Protein AF-N1W067-F1 (afdb_monomer_lite)

Foldseek 3Di:
DDWFDDQFKIWDAADPQDKWFKDKDFDAPFQAPSVVDDDDDRMDRHGDIHGLRGIFMDTPNDTRHHDPRDDWDDPPDPDDTDPVQQDAGPQWAHKDKDFWAQDAFWDKWFKDKDFFKDKAKFFQLVQFADPPDDLVRLLVLLVQFPDDPVLSVLVNVSSVQNNVDDPVSSLVVLLVCVAPPVVSVCCGRPVCLFLSCVLRGDDLLLLVLVVPADLQLVLQCLVVDDPSSNVSNVVSDDPVSVVCSPPDHHDHDDPPSRSRNVSSSSSCSRGMDMHMHGDGIFMKIANDDDPVRMDTDGFHIRSQKMKMKRHDQKGFRGDDPWKTKMFGAAFWAKKKKWWALDSHDTDIDIG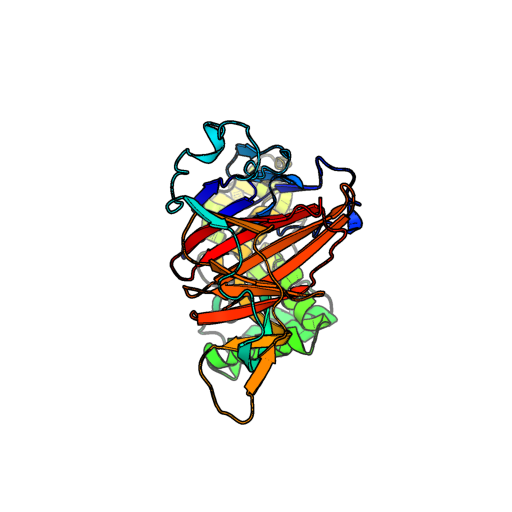GGDHHRMIGIDTDDPSTQWMKMKTAHPVRRIMIMIMGGDPD

Organism: NCBI:txid1257025

Structure (mmCIF, N/CA/C/O backbone):
data_AF-N1W067-F1
#
_entry.id   AF-N1W067-F1
#
loop_
_atom_site.group_PDB
_atom_site.id
_atom_site.type_symbol
_atom_site.label_atom_id
_atom_site.label_alt_id
_atom_site.label_comp_id
_atom_site.label_asym_id
_atom_site.label_entity_id
_atom_site.label_seq_id
_atom_site.pdbx_PDB_ins_code
_atom_site.Cartn_x
_atom_site.Cartn_y
_atom_site.Cartn_z
_atom_site.occupancy
_atom_site.B_iso_or_equiv
_atom_site.auth_seq_id
_atom_site.auth_comp_id
_atom_site.auth_asym_id
_atom_site.auth_atom_id
_atom_site.pdbx_PDB_model_num
ATOM 1 N N . MET A 1 1 ? -8.258 13.204 1.846 1.00 82.62 1 MET A N 1
ATOM 2 C CA . MET A 1 1 ? -7.589 12.340 0.849 1.00 82.62 1 MET A CA 1
ATOM 3 C C . MET A 1 1 ? -7.943 12.881 -0.514 1.00 82.62 1 MET A C 1
ATOM 5 O O . MET A 1 1 ? -9.113 13.171 -0.739 1.00 82.62 1 MET A O 1
ATOM 9 N N . ILE A 1 2 ? -6.961 13.099 -1.381 1.00 87.50 2 ILE A N 1
ATOM 10 C CA . ILE A 1 2 ? -7.186 13.658 -2.717 1.00 87.50 2 ILE A CA 1
ATOM 11 C C . ILE A 1 2 ? -7.228 12.495 -3.702 1.00 87.50 2 ILE A C 1
ATOM 13 O O . ILE A 1 2 ? -6.278 11.722 -3.788 1.00 87.50 2 ILE A O 1
ATOM 17 N N . TYR A 1 3 ? -8.331 12.367 -4.430 1.00 90.50 3 TYR A N 1
ATOM 18 C CA . TYR A 1 3 ? -8.469 11.393 -5.508 1.00 90.50 3 TYR A CA 1
ATOM 19 C C . TYR A 1 3 ? -8.108 12.040 -6.845 1.00 90.50 3 TYR A C 1
ATOM 21 O O . TYR A 1 3 ? -8.557 13.148 -7.137 1.00 90.50 3 TYR A O 1
ATOM 29 N N . ARG A 1 4 ? -7.303 11.344 -7.649 1.00 92.00 4 ARG A N 1
ATOM 30 C CA . ARG A 1 4 ? -7.050 11.664 -9.056 1.00 92.00 4 ARG A CA 1
ATOM 31 C C . ARG A 1 4 ? -7.239 10.409 -9.896 1.00 92.00 4 ARG A C 1
ATOM 33 O O . ARG A 1 4 ? -6.743 9.337 -9.550 1.00 92.00 4 ARG A O 1
ATOM 40 N N . GLN A 1 5 ? -7.954 10.553 -11.001 1.00 92.06 5 GLN A N 1
ATOM 41 C CA . GLN A 1 5 ? -8.184 9.469 -11.946 1.00 92.06 5 GLN A CA 1
ATOM 42 C C . GLN A 1 5 ? -7.161 9.563 -13.076 1.00 92.06 5 GLN A C 1
ATOM 44 O O . GLN A 1 5 ? -7.126 10.579 -13.762 1.00 92.06 5 GLN A O 1
ATOM 49 N N . GLY A 1 6 ? -6.324 8.536 -13.242 1.00 90.69 6 GLY A N 1
ATOM 50 C CA . GLY A 1 6 ? -5.532 8.351 -14.461 1.00 90.69 6 GLY A CA 1
ATOM 51 C C . GLY A 1 6 ? -6.315 7.566 -15.515 1.00 90.69 6 GLY A C 1
ATOM 52 O O . GLY A 1 6 ? -7.514 7.332 -15.359 1.00 90.69 6 GLY A O 1
ATOM 53 N N . ASN A 1 7 ? -5.642 7.095 -16.557 1.00 91.38 7 ASN A N 1
ATOM 54 C CA . ASN A 1 7 ? -6.226 6.184 -17.538 1.00 91.38 7 ASN A CA 1
ATOM 55 C C . ASN A 1 7 ? -6.315 4.750 -17.007 1.00 91.38 7 ASN A C 1
ATOM 57 O O . ASN A 1 7 ? -7.333 4.090 -17.187 1.00 91.38 7 ASN A O 1
ATOM 61 N N . ASN A 1 8 ? -5.257 4.264 -16.345 1.00 93.38 8 ASN A N 1
ATOM 62 C CA . ASN A 1 8 ? -5.158 2.858 -15.920 1.00 93.38 8 ASN A CA 1
ATOM 63 C C . ASN A 1 8 ? -5.170 2.665 -14.408 1.00 93.38 8 ASN A C 1
ATOM 65 O O . ASN A 1 8 ? -5.479 1.570 -13.937 1.00 93.38 8 ASN A O 1
ATOM 69 N N . TYR A 1 9 ? -4.855 3.714 -13.645 1.00 94.75 9 TYR A N 1
ATOM 70 C CA . TYR A 1 9 ? -4.796 3.662 -12.185 1.00 94.75 9 TYR A CA 1
ATOM 71 C C . TYR A 1 9 ? -5.662 4.740 -11.547 1.00 94.75 9 TYR A C 1
ATOM 73 O O . TYR A 1 9 ? -5.752 5.866 -12.036 1.00 94.75 9 TYR A O 1
ATOM 81 N N . HIS A 1 10 ? -6.292 4.393 -10.432 1.00 93.94 10 HIS A N 1
ATOM 82 C CA . HIS A 1 10 ? -6.789 5.366 -9.478 1.00 93.94 10 HIS A CA 1
ATOM 83 C C . HIS A 1 10 ? -5.648 5.757 -8.538 1.00 93.94 10 HIS A C 1
ATOM 85 O O . HIS A 1 10 ? -4.972 4.891 -7.974 1.00 93.94 10 HIS A O 1
ATOM 91 N N . PHE A 1 11 ? -5.461 7.061 -8.355 1.00 93.56 11 PHE A N 1
ATOM 92 C CA . PHE A 1 11 ? -4.449 7.629 -7.478 1.00 93.56 11 PHE A CA 1
ATOM 93 C C . PHE A 1 11 ? -5.143 8.226 -6.267 1.00 93.56 11 PHE A C 1
ATOM 95 O O . PHE A 1 11 ? -5.899 9.195 -6.379 1.00 93.56 11 PHE A O 1
ATOM 102 N N . PHE A 1 12 ? -4.863 7.673 -5.096 1.00 90.06 12 PHE A N 1
ATOM 103 C CA . PHE A 1 12 ? -5.365 8.224 -3.848 1.00 90.06 12 PHE A CA 1
ATOM 104 C C . PHE A 1 12 ? -4.204 8.794 -3.069 1.00 90.06 12 PHE A C 1
ATOM 106 O O . PHE A 1 12 ? -3.387 8.050 -2.554 1.00 90.06 12 PHE A O 1
ATOM 113 N N . LEU A 1 13 ? -4.124 10.116 -3.011 1.00 88.56 13 LEU A N 1
ATOM 114 C CA . LEU A 1 13 ? -3.036 10.860 -2.397 1.00 88.56 13 LEU A CA 1
ATOM 115 C C . LEU A 1 13 ? -3.435 11.251 -0.975 1.00 88.56 13 LEU A C 1
ATOM 117 O O . LEU A 1 13 ? -4.470 11.895 -0.758 1.00 88.56 13 LEU A O 1
ATOM 121 N N . SER A 1 14 ? -2.610 10.894 0.002 1.00 78.94 14 SER A N 1
ATOM 122 C CA . SER A 1 14 ? -2.866 11.246 1.392 1.00 78.94 14 SER A CA 1
ATOM 123 C C . SER A 1 14 ? -2.228 12.571 1.812 1.00 78.94 14 SER A C 1
ATOM 125 O O . SER A 1 14 ? -1.087 12.889 1.463 1.00 78.94 14 SER A O 1
ATOM 127 N N . THR A 1 15 ? -2.994 13.339 2.586 1.00 74.75 15 THR A N 1
ATOM 128 C CA . THR A 1 15 ? -2.539 14.452 3.435 1.00 74.75 15 THR A CA 1
ATOM 129 C C . THR A 1 15 ? -2.389 13.970 4.884 1.00 74.75 15 THR A C 1
ATOM 131 O O . THR A 1 15 ? -2.799 12.850 5.186 1.00 74.75 15 THR A O 1
ATOM 134 N N . ALA A 1 16 ? -1.840 14.801 5.778 1.00 63.12 16 ALA A N 1
ATOM 135 C CA . ALA A 1 16 ? -1.625 14.448 7.189 1.00 63.12 16 ALA A CA 1
ATOM 136 C C . ALA A 1 16 ? -2.886 13.894 7.890 1.00 63.12 16 ALA A C 1
ATOM 138 O O . ALA A 1 16 ? -2.786 12.923 8.629 1.00 63.12 16 ALA A O 1
ATOM 139 N N . ASP A 1 17 ? -4.068 14.425 7.559 1.00 62.25 17 ASP A N 1
ATOM 140 C CA . ASP A 1 17 ? -5.351 14.027 8.168 1.00 62.25 17 ASP A CA 1
ATOM 141 C C . ASP A 1 17 ? -6.216 13.140 7.251 1.00 62.25 17 ASP A C 1
ATOM 143 O O . ASP A 1 17 ? -7.417 12.956 7.456 1.00 62.25 17 ASP A O 1
ATOM 147 N N . SER A 1 18 ? -5.647 12.639 6.154 1.00 66.25 18 SER A N 1
ATOM 148 C CA . SER A 1 18 ? -6.410 11.922 5.135 1.00 66.25 18 SER A CA 1
ATOM 149 C C . SER A 1 18 ? -6.608 10.462 5.475 1.00 66.25 18 SER A C 1
ATOM 151 O O . SER A 1 18 ? -5.644 9.704 5.490 1.00 66.25 18 SER A O 1
ATOM 153 N N . VAL A 1 19 ? -7.867 10.036 5.567 1.00 66.00 19 VAL A N 1
ATOM 154 C CA . VAL A 1 19 ? -8.196 8.613 5.559 1.00 66.00 19 VAL A CA 1
ATOM 155 C C . VAL A 1 19 ? -9.337 8.329 4.613 1.00 66.00 19 VAL A C 1
ATOM 157 O O . VAL A 1 19 ? -10.374 8.993 4.641 1.00 66.00 19 VAL A O 1
ATOM 160 N N . ALA A 1 20 ? -9.143 7.310 3.794 1.00 71.56 20 ALA A N 1
ATOM 161 C CA . ALA A 1 20 ? -10.143 6.833 2.874 1.00 71.56 20 ALA A CA 1
ATOM 162 C C . ALA A 1 20 ? -10.525 5.396 3.203 1.00 71.56 20 ALA A C 1
ATOM 164 O O . ALA A 1 20 ? -9.670 4.531 3.397 1.00 71.56 20 ALA A O 1
ATOM 165 N N . ARG A 1 21 ? -11.835 5.159 3.239 1.00 75.50 21 ARG A N 1
ATOM 166 C CA . ARG A 1 21 ? -12.409 3.820 3.231 1.00 75.50 21 ARG A CA 1
ATOM 167 C C . ARG A 1 21 ? -12.727 3.456 1.789 1.00 75.50 21 ARG A C 1
ATOM 169 O O . ARG A 1 21 ? -13.465 4.179 1.119 1.00 75.50 21 ARG A O 1
ATOM 176 N N . PHE A 1 22 ? -12.176 2.340 1.353 1.00 81.50 22 PHE A N 1
ATOM 177 C CA . PHE A 1 22 ? -12.383 1.757 0.043 1.00 81.50 22 PHE A CA 1
ATOM 178 C C . PHE A 1 22 ? -13.118 0.441 0.213 1.00 81.50 22 PHE A C 1
ATOM 180 O O . PHE A 1 22 ? -12.736 -0.406 1.020 1.00 81.50 22 PHE A O 1
ATOM 187 N N . GLN A 1 23 ? -14.169 0.249 -0.566 1.00 84.44 23 GLN A N 1
ATOM 188 C CA . GLN A 1 23 ? -14.702 -1.084 -0.796 1.00 84.44 23 GLN A CA 1
ATOM 189 C C . GLN A 1 23 ? -14.265 -1.472 -2.195 1.00 84.44 23 GLN A C 1
ATOM 191 O O . GLN A 1 23 ? -14.526 -0.748 -3.150 1.00 84.44 23 GLN A O 1
ATOM 196 N N . SER A 1 24 ? -13.534 -2.572 -2.307 1.00 86.69 24 SER A N 1
ATOM 197 C CA . SER A 1 24 ? -13.091 -3.078 -3.598 1.00 86.69 24 SER A CA 1
ATOM 198 C C . SER A 1 24 ? -13.587 -4.499 -3.769 1.00 86.69 24 SER A C 1
ATOM 200 O O . SER A 1 24 ? -13.621 -5.277 -2.818 1.00 86.69 24 SER A O 1
ATOM 202 N N . THR A 1 25 ? -14.009 -4.815 -4.984 1.00 89.62 25 THR A N 1
ATOM 203 C CA . THR A 1 25 ? -14.349 -6.173 -5.395 1.00 89.62 25 THR A CA 1
ATOM 204 C C . THR A 1 25 ? -13.505 -6.500 -6.609 1.00 89.62 25 THR A C 1
ATOM 206 O O . THR A 1 25 ? -13.472 -5.727 -7.568 1.00 89.62 25 THR A O 1
ATOM 209 N N . ILE A 1 26 ? -12.797 -7.626 -6.557 1.00 91.19 26 ILE A N 1
ATOM 210 C CA . ILE A 1 26 ? -11.998 -8.100 -7.684 1.00 91.19 26 ILE A CA 1
ATOM 211 C C . ILE A 1 26 ? -12.967 -8.487 -8.804 1.00 91.19 26 ILE A C 1
ATOM 213 O O . ILE A 1 26 ? -13.748 -9.426 -8.662 1.00 91.19 26 ILE A O 1
ATOM 217 N N . GLN A 1 27 ? -12.927 -7.747 -9.906 1.00 89.00 27 GLN A N 1
ATOM 218 C CA . GLN A 1 27 ? -13.806 -7.946 -11.052 1.00 89.00 27 GLN A CA 1
ATOM 219 C C . GLN A 1 27 ? -13.007 -7.636 -12.321 1.00 89.00 27 GLN A C 1
ATOM 221 O O . GLN A 1 27 ? -13.149 -6.565 -12.908 1.00 89.00 27 GLN A O 1
ATOM 226 N N . PRO A 1 28 ? -12.092 -8.535 -12.717 1.00 84.56 28 PRO A N 1
ATOM 227 C CA . PRO A 1 28 ? -11.191 -8.252 -13.810 1.00 84.56 28 PRO A CA 1
ATOM 228 C C . PRO A 1 28 ? -11.977 -8.256 -15.118 1.00 84.56 28 PRO A C 1
ATOM 230 O O . PRO A 1 28 ? -12.758 -9.167 -15.393 1.00 84.56 28 PRO A O 1
ATOM 233 N N . PHE A 1 29 ? -11.742 -7.242 -15.946 1.00 84.12 29 PHE A N 1
ATOM 234 C CA . PHE A 1 29 ? -12.322 -7.195 -17.288 1.00 84.12 29 PHE A CA 1
ATOM 235 C C . PHE A 1 29 ? -11.758 -8.307 -18.196 1.00 84.12 29 PHE A C 1
ATOM 237 O O . PHE A 1 29 ? -12.401 -8.758 -19.142 1.00 84.12 29 PHE A O 1
ATOM 244 N N . TYR A 1 30 ? -10.547 -8.772 -17.887 1.00 83.06 30 TYR A N 1
ATOM 245 C CA . TYR A 1 30 ? -9.852 -9.838 -18.597 1.00 83.06 30 TYR A CA 1
ATOM 246 C C . TYR A 1 30 ? -9.868 -11.151 -17.798 1.00 83.06 30 TYR A C 1
ATOM 248 O O . TYR A 1 30 ? -9.996 -11.109 -16.576 1.00 83.06 30 TYR A O 1
ATOM 256 N N . PRO A 1 31 ? -9.702 -12.321 -18.448 1.00 84.69 31 PRO A N 1
ATOM 257 C CA . PRO A 1 31 ? -9.720 -13.635 -17.794 1.00 84.69 31 PRO A CA 1
ATOM 258 C C . PRO A 1 31 ? -8.475 -13.920 -16.924 1.00 84.69 31 PRO A C 1
ATOM 260 O O . PRO A 1 31 ? -7.813 -14.945 -17.072 1.00 84.69 31 PRO A O 1
ATOM 263 N N . ILE A 1 32 ? -8.151 -13.010 -16.009 1.00 85.12 32 ILE A N 1
ATOM 264 C CA . ILE A 1 32 ? -7.055 -13.122 -15.052 1.00 85.12 32 ILE A CA 1
ATOM 265 C C . ILE A 1 32 ? -7.538 -13.959 -13.860 1.00 85.12 32 ILE A C 1
ATOM 267 O O . ILE A 1 32 ? -8.606 -13.676 -13.310 1.00 85.12 32 ILE A O 1
ATOM 271 N N . PRO A 1 33 ? -6.780 -14.981 -13.423 1.00 84.19 33 PRO A N 1
ATOM 272 C CA . PRO A 1 33 ? -7.111 -15.730 -12.222 1.00 84.19 33 PRO A CA 1
ATOM 273 C C . PRO A 1 33 ? -7.258 -14.796 -11.017 1.00 84.19 33 PRO A C 1
ATOM 275 O O . PRO A 1 33 ? -6.296 -14.135 -10.633 1.00 84.19 33 PRO A O 1
ATOM 278 N N . LEU A 1 34 ? -8.430 -14.800 -10.373 1.00 84.06 34 LEU A N 1
ATOM 279 C CA . LEU A 1 34 ? -8.715 -13.954 -9.202 1.00 84.06 34 LEU A CA 1
ATOM 280 C C . LEU A 1 34 ? -7.659 -14.114 -8.096 1.00 84.06 34 LEU A C 1
ATOM 282 O O . LEU A 1 34 ? -7.280 -13.142 -7.460 1.00 84.06 34 LEU A O 1
ATOM 286 N N . LYS A 1 35 ? -7.118 -15.328 -7.928 1.00 82.75 35 LYS A N 1
ATOM 287 C CA . LYS A 1 35 ? -6.061 -15.641 -6.950 1.00 82.75 35 LYS A CA 1
ATOM 288 C C . LYS A 1 35 ? -4.733 -14.912 -7.200 1.00 82.75 35 LYS A C 1
ATOM 290 O O . LYS A 1 35 ? -3.922 -14.837 -6.285 1.00 82.75 35 LYS A O 1
ATOM 295 N N . LYS A 1 36 ? -4.477 -14.442 -8.428 1.00 80.88 36 LYS A N 1
ATOM 296 C CA . LYS A 1 36 ? -3.268 -13.676 -8.781 1.00 80.88 36 LYS A CA 1
ATOM 297 C C . LYS A 1 36 ? -3.424 -12.179 -8.507 1.00 80.88 36 LYS A C 1
ATOM 299 O O . LYS A 1 36 ? -2.433 -11.459 -8.518 1.00 80.88 36 LYS A O 1
ATOM 304 N N . ILE A 1 37 ? -4.649 -11.710 -8.279 1.00 84.12 37 ILE A N 1
ATOM 305 C CA . ILE A 1 37 ? -4.933 -10.302 -8.026 1.00 84.12 37 ILE A CA 1
ATOM 306 C C . ILE A 1 37 ? -4.802 -10.063 -6.514 1.00 84.12 37 ILE A C 1
ATOM 308 O O . ILE A 1 37 ? -5.467 -10.754 -5.741 1.00 84.12 37 ILE A O 1
ATOM 312 N N . PRO A 1 38 ? -3.946 -9.128 -6.062 1.00 76.38 38 PRO A N 1
ATOM 313 C CA . PRO A 1 38 ? -3.774 -8.881 -4.637 1.00 76.38 38 PRO A CA 1
ATOM 314 C C . PRO A 1 38 ? -5.060 -8.323 -4.018 1.00 76.38 38 PRO A C 1
ATOM 316 O O . PRO A 1 38 ? -5.790 -7.553 -4.643 1.00 76.38 38 PRO A O 1
ATOM 319 N N . GLU A 1 39 ? -5.335 -8.676 -2.768 1.00 75.81 39 GLU A N 1
ATOM 320 C CA . GLU A 1 39 ? -6.376 -7.995 -2.000 1.00 75.81 39 GLU A CA 1
ATOM 321 C C . GLU A 1 39 ? -5.913 -6.573 -1.667 1.00 75.81 39 GLU A C 1
ATOM 323 O O . GLU A 1 39 ? -4.777 -6.358 -1.238 1.00 75.81 39 GLU A O 1
ATOM 328 N N . LEU A 1 40 ? -6.793 -5.593 -1.867 1.00 74.75 40 LEU A N 1
ATOM 329 C CA . LEU A 1 40 ? -6.501 -4.202 -1.535 1.00 74.75 40 LEU A CA 1
ATOM 330 C C . LEU A 1 40 ? -6.843 -3.913 -0.069 1.00 74.75 40 LEU A C 1
ATOM 332 O O . LEU A 1 40 ? -7.790 -4.492 0.472 1.00 74.75 40 LEU A O 1
ATOM 336 N N . PRO A 1 41 ? -6.132 -2.976 0.581 1.00 63.06 41 PRO A N 1
ATOM 337 C CA . PRO A 1 41 ? -6.548 -2.492 1.888 1.00 63.06 41 PRO A CA 1
ATOM 338 C C . PRO A 1 41 ? -7.889 -1.747 1.780 1.00 63.06 41 PRO A C 1
ATOM 340 O O . PRO A 1 41 ? -8.083 -0.904 0.905 1.00 63.06 41 PRO A O 1
ATOM 343 N N . SER A 1 42 ? -8.817 -2.036 2.695 1.00 65.75 42 SER A N 1
ATOM 344 C CA . SER A 1 42 ? -10.154 -1.420 2.746 1.00 65.75 42 SER A CA 1
ATOM 345 C C . SER A 1 42 ? -10.188 -0.069 3.473 1.00 65.75 42 SER A C 1
ATOM 347 O O . SER A 1 42 ? -11.155 0.683 3.356 1.00 65.75 42 SER A O 1
ATOM 349 N N . VAL A 1 43 ? -9.131 0.278 4.209 1.00 67.19 43 VAL A N 1
ATOM 350 C CA . VAL A 1 43 ? -8.931 1.593 4.829 1.00 67.19 43 VAL A CA 1
ATOM 351 C C . VAL A 1 43 ? -7.465 1.965 4.650 1.00 67.19 43 VAL A C 1
ATOM 353 O O . VAL A 1 43 ? -6.587 1.174 4.990 1.00 67.19 43 VAL A O 1
ATOM 356 N N . THR A 1 44 ? -7.172 3.141 4.096 1.00 67.12 44 THR A N 1
ATOM 357 C CA . THR A 1 44 ? -5.783 3.600 3.972 1.00 67.12 44 THR A CA 1
ATOM 358 C C . THR A 1 44 ? -5.643 5.111 4.100 1.00 67.12 44 THR A C 1
ATOM 360 O O . THR A 1 44 ? -6.548 5.887 3.782 1.00 67.12 44 THR A O 1
ATOM 363 N N . THR A 1 45 ? -4.481 5.497 4.620 1.00 67.62 45 THR A N 1
ATOM 364 C CA . THR A 1 45 ? -4.002 6.870 4.786 1.00 67.62 45 THR A CA 1
ATOM 365 C C . THR A 1 45 ? -2.752 7.128 3.947 1.00 67.62 45 THR A C 1
ATOM 367 O O . THR A 1 45 ? -2.039 8.098 4.186 1.00 67.62 45 THR A O 1
ATOM 370 N N . ASP A 1 46 ? -2.468 6.272 2.962 1.00 71.88 46 ASP A N 1
ATOM 371 C CA . ASP A 1 46 ? -1.275 6.356 2.121 1.00 71.88 46 ASP A CA 1
ATOM 372 C C . ASP A 1 46 ? -1.575 6.757 0.690 1.00 71.88 46 ASP A C 1
ATOM 374 O O . ASP A 1 46 ? -2.678 6.503 0.198 1.00 71.88 46 ASP A O 1
ATOM 378 N N . PRO A 1 47 ? -0.573 7.328 -0.006 1.00 80.94 47 PRO A N 1
ATOM 379 C CA . PRO A 1 47 ? -0.545 7.268 -1.454 1.00 80.94 47 PRO A CA 1
ATOM 380 C C . PRO A 1 47 ? -0.699 5.813 -1.916 1.00 80.94 47 PRO A C 1
ATOM 382 O O . PRO A 1 47 ? 0.208 5.004 -1.731 1.00 80.94 47 PRO A O 1
ATOM 385 N N . ILE A 1 48 ? -1.829 5.477 -2.528 1.00 86.31 48 ILE A N 1
ATOM 386 C CA . ILE A 1 48 ? -2.052 4.150 -3.104 1.00 86.31 48 ILE A CA 1
ATOM 387 C C . ILE A 1 48 ? -2.418 4.258 -4.581 1.00 86.31 48 ILE A C 1
ATOM 389 O O . ILE A 1 48 ? -3.101 5.190 -5.018 1.00 86.31 48 ILE A O 1
ATOM 393 N N . LEU A 1 49 ? -1.923 3.277 -5.327 1.00 91.25 49 LEU A N 1
ATOM 394 C CA . LEU A 1 49 ? -2.168 3.059 -6.741 1.00 91.25 49 LEU A CA 1
ATOM 395 C C . LEU A 1 49 ? -3.075 1.840 -6.868 1.00 91.25 49 LEU A C 1
ATOM 397 O O . LEU A 1 49 ? -2.687 0.742 -6.476 1.00 91.25 49 LEU A O 1
ATOM 401 N N . ILE A 1 50 ? -4.281 2.031 -7.396 1.00 92.25 50 ILE A N 1
ATOM 402 C CA . ILE A 1 50 ? -5.239 0.938 -7.591 1.00 92.25 50 ILE A CA 1
ATOM 403 C C . ILE A 1 50 ? -5.474 0.751 -9.094 1.00 92.25 50 ILE A C 1
ATOM 405 O O . ILE A 1 50 ? -5.963 1.686 -9.730 1.00 92.25 50 ILE A O 1
ATOM 409 N N . PRO A 1 51 ? -5.147 -0.417 -9.680 1.00 93.00 51 PRO A N 1
ATOM 410 C CA . PRO A 1 51 ? -5.434 -0.695 -11.087 1.00 93.00 51 PRO A CA 1
ATOM 411 C C . PRO A 1 51 ? -6.938 -0.622 -11.378 1.00 93.00 51 PRO A C 1
ATOM 413 O O . PRO A 1 51 ? -7.717 -1.385 -10.813 1.00 93.00 51 PRO A O 1
ATOM 416 N N . GLN A 1 52 ? -7.370 0.253 -12.285 1.00 93.19 52 GLN A N 1
ATOM 417 C CA . GLN A 1 52 ? -8.799 0.427 -12.595 1.00 93.19 52 GLN A CA 1
ATOM 418 C C . GLN A 1 52 ? -9.388 -0.811 -13.279 1.00 93.19 52 GLN A C 1
ATOM 420 O O . GLN A 1 52 ? -10.566 -1.097 -13.162 1.00 93.19 52 GLN A O 1
ATOM 425 N N . PHE A 1 53 ? -8.573 -1.583 -13.989 1.00 91.62 53 PHE A N 1
ATOM 426 C CA . PHE A 1 53 ? -9.020 -2.700 -14.826 1.00 91.62 53 PHE A CA 1
ATOM 427 C C . PHE A 1 53 ? -9.202 -4.035 -14.087 1.00 91.62 53 PHE A C 1
ATOM 429 O O . PHE A 1 53 ? -9.661 -5.016 -14.682 1.00 91.62 53 PHE A O 1
ATOM 436 N N . LEU A 1 54 ? -8.830 -4.094 -12.804 1.00 91.62 54 LEU A N 1
ATOM 437 C CA . LEU A 1 54 ? -8.920 -5.308 -11.981 1.00 91.62 54 LEU A CA 1
ATOM 438 C C . LEU A 1 54 ? -10.009 -5.234 -10.910 1.00 91.62 54 LEU A C 1
ATOM 440 O O . LEU A 1 54 ? -10.433 -6.279 -10.409 1.00 91.62 54 LEU A O 1
ATOM 444 N N . TYR A 1 55 ? -10.451 -4.030 -10.545 1.00 91.88 55 TYR A N 1
ATOM 445 C CA . TYR A 1 55 ? -11.308 -3.827 -9.384 1.00 91.88 55 TYR A CA 1
ATOM 446 C C . TYR A 1 55 ? -12.505 -2.947 -9.719 1.00 91.88 55 TYR A C 1
ATOM 448 O O . TYR A 1 55 ? -12.361 -1.877 -10.301 1.00 91.88 55 TYR A O 1
ATOM 456 N N . SER A 1 56 ? -13.677 -3.370 -9.251 1.00 91.94 56 SER A N 1
ATOM 457 C CA . SER A 1 56 ? -14.772 -2.446 -8.975 1.00 91.94 56 SER A CA 1
ATOM 458 C C . SER A 1 56 ? -14.482 -1.771 -7.640 1.00 91.94 56 SER A C 1
ATOM 460 O O . SER A 1 56 ? -14.335 -2.457 -6.625 1.00 91.94 56 SER A O 1
ATOM 462 N N . LEU A 1 57 ? -14.384 -0.444 -7.631 1.00 92.00 57 LEU A N 1
ATOM 463 C CA . LEU A 1 57 ? -13.990 0.341 -6.466 1.00 92.00 57 LEU A CA 1
ATOM 464 C C . LEU A 1 57 ? -15.113 1.286 -6.045 1.00 92.00 57 LEU A C 1
ATOM 466 O O . LEU A 1 57 ? -15.653 2.027 -6.854 1.00 92.00 57 LEU A O 1
ATOM 470 N N . GLN A 1 58 ? -15.418 1.324 -4.757 1.00 90.19 58 GLN A N 1
ATOM 471 C CA . GLN A 1 58 ? -16.302 2.313 -4.163 1.00 90.19 58 GLN A CA 1
ATOM 472 C C . GLN A 1 58 ? -15.505 3.181 -3.192 1.00 90.19 58 GLN A C 1
ATOM 474 O O . GLN A 1 58 ? -14.876 2.687 -2.250 1.00 90.19 58 GLN A O 1
ATOM 479 N N . TYR A 1 59 ? -15.539 4.489 -3.432 1.00 88.00 59 TYR A N 1
ATOM 480 C CA . TYR A 1 59 ? -14.844 5.498 -2.644 1.00 88.00 59 TYR A CA 1
ATOM 481 C C . TYR A 1 59 ? -15.659 6.786 -2.588 1.00 88.00 59 TYR A C 1
ATOM 483 O O . TYR A 1 59 ? -16.177 7.240 -3.601 1.00 88.00 59 TYR A O 1
ATOM 491 N N . ASN A 1 60 ? -15.754 7.402 -1.407 1.00 85.31 60 ASN A N 1
ATOM 492 C CA . ASN A 1 60 ? -16.443 8.682 -1.212 1.00 85.31 60 ASN A CA 1
ATOM 493 C C . ASN A 1 60 ? -17.869 8.718 -1.809 1.00 85.31 60 ASN A C 1
ATOM 495 O O . ASN A 1 60 ? -18.255 9.675 -2.475 1.00 85.31 60 ASN A O 1
ATOM 499 N N . ARG A 1 61 ? -18.639 7.637 -1.596 1.00 82.69 61 ARG A N 1
ATOM 500 C CA . ARG A 1 61 ? -19.994 7.425 -2.155 1.00 82.69 61 ARG A CA 1
ATOM 501 C C . ARG A 1 61 ? -20.067 7.413 -3.692 1.00 82.69 61 ARG A C 1
ATOM 503 O O . ARG A 1 61 ? -21.163 7.434 -4.239 1.00 82.69 61 ARG A O 1
ATOM 510 N N . GLN A 1 62 ? -18.930 7.350 -4.376 1.00 88.44 62 GLN A N 1
ATOM 511 C CA . GLN A 1 62 ? -18.829 7.148 -5.817 1.00 88.44 62 GLN A CA 1
ATOM 512 C C . GLN A 1 62 ? -18.417 5.704 -6.092 1.00 88.44 62 GLN A C 1
ATOM 514 O O . GLN A 1 62 ? -17.627 5.125 -5.342 1.00 88.44 62 GLN A O 1
ATOM 519 N N . SER A 1 63 ? -18.954 5.138 -7.169 1.00 91.19 63 SER A N 1
ATOM 520 C CA . SER A 1 63 ? -18.614 3.797 -7.639 1.00 91.19 63 SER A CA 1
ATOM 521 C C . SER A 1 63 ? -17.888 3.897 -8.972 1.00 91.19 63 SER A C 1
ATOM 523 O O . SER A 1 63 ? -18.355 4.559 -9.897 1.00 91.19 63 SER A O 1
ATOM 525 N N . PHE A 1 64 ? -16.755 3.218 -9.058 1.00 93.00 64 PHE A N 1
ATOM 526 C CA . PHE A 1 64 ? -15.881 3.143 -10.213 1.00 93.00 64 PHE A CA 1
ATOM 527 C C . PHE A 1 64 ? -15.881 1.691 -10.699 1.00 93.00 64 PHE A C 1
ATOM 529 O O . PHE A 1 64 ? -15.311 0.825 -10.028 1.00 93.00 64 PHE A O 1
ATOM 536 N N . PRO A 1 65 ? -16.571 1.390 -11.810 1.00 92.81 65 PRO A N 1
ATOM 537 C CA . PRO A 1 65 ? -16.550 0.054 -12.380 1.00 92.81 65 PRO A CA 1
ATOM 538 C C . PRO A 1 65 ? -15.182 -0.229 -13.014 1.00 92.81 65 PRO A C 1
ATOM 540 O O . PRO A 1 65 ? -14.500 0.704 -13.449 1.00 92.81 65 PRO A O 1
ATOM 543 N N . PRO A 1 66 ? -14.796 -1.508 -13.127 1.00 92.00 66 PRO A N 1
ATOM 544 C CA . PRO A 1 66 ? -13.583 -1.875 -13.824 1.00 92.00 66 PRO A CA 1
ATOM 545 C C . PRO A 1 66 ? -13.701 -1.549 -15.313 1.00 92.00 66 PRO A C 1
ATOM 547 O O . PRO A 1 66 ? -14.740 -1.788 -15.934 1.00 92.00 66 PRO A O 1
ATOM 550 N N . ILE A 1 67 ? -12.622 -1.033 -15.897 1.00 91.31 67 ILE A N 1
ATOM 551 C CA . ILE A 1 67 ? -12.557 -0.678 -17.322 1.00 91.31 67 ILE A CA 1
ATOM 552 C C . ILE A 1 67 ? -11.472 -1.477 -18.051 1.00 91.31 67 ILE A C 1
ATOM 554 O O . ILE A 1 67 ? -10.547 -1.978 -17.415 1.00 91.31 67 ILE A O 1
ATOM 558 N N . PRO A 1 68 ? -11.531 -1.616 -19.384 1.00 89.38 68 PRO A N 1
ATOM 559 C CA . PRO A 1 68 ? -10.409 -2.160 -20.139 1.00 89.38 68 PRO A CA 1
ATOM 560 C C . PRO A 1 68 ? -9.151 -1.306 -19.942 1.00 89.38 68 PRO A C 1
ATOM 562 O O . PRO A 1 68 ? -9.234 -0.079 -19.909 1.00 89.38 68 PRO A O 1
ATOM 565 N N . VAL A 1 69 ? -7.985 -1.954 -19.866 1.00 89.50 69 VAL A N 1
ATOM 566 C CA . VAL A 1 69 ? -6.687 -1.258 -19.870 1.00 89.50 69 VAL A CA 1
ATOM 567 C C . VAL A 1 69 ? -6.596 -0.365 -21.107 1.00 89.50 69 VAL A C 1
ATOM 569 O O . VAL A 1 69 ? -6.804 -0.826 -22.232 1.00 89.50 69 VAL A O 1
ATOM 572 N N . VAL A 1 70 ? -6.256 0.899 -20.889 1.00 87.31 70 VAL A N 1
ATOM 573 C CA . VAL A 1 70 ? -6.014 1.889 -21.929 1.00 87.31 70 VAL A CA 1
ATOM 574 C C . VAL A 1 70 ? -4.523 1.915 -22.232 1.00 87.31 70 VAL A C 1
ATOM 576 O O . VAL A 1 70 ? -3.708 2.334 -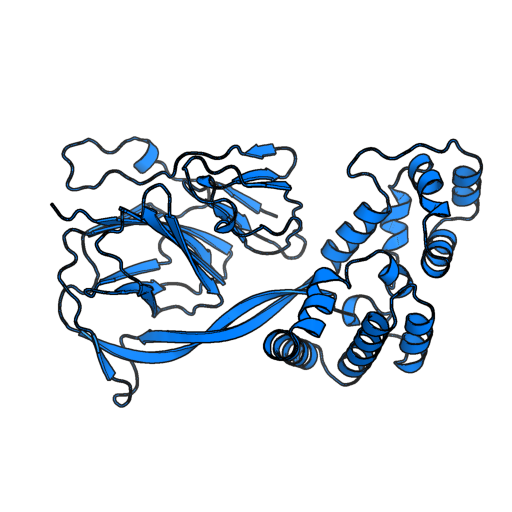21.415 1.00 87.31 70 VAL A O 1
ATOM 579 N N . THR A 1 71 ? -4.152 1.502 -23.434 1.00 82.62 71 THR A N 1
ATOM 580 C CA . THR A 1 71 ? -2.803 1.701 -23.968 1.00 82.62 71 THR A CA 1
ATOM 581 C C . THR A 1 71 ? -2.884 2.671 -25.141 1.00 82.62 71 THR A C 1
ATOM 583 O O . THR A 1 71 ? -3.721 2.440 -26.022 1.00 82.62 71 THR A O 1
ATOM 586 N N . PRO A 1 72 ? -2.048 3.722 -25.190 1.00 81.31 72 PRO A N 1
ATOM 587 C CA . PRO A 1 72 ? -1.971 4.595 -26.350 1.00 81.31 72 PRO A CA 1
ATOM 588 C C . PRO A 1 72 ? -1.678 3.813 -27.628 1.00 81.31 72 PRO A C 1
ATOM 590 O O . PRO A 1 72 ? -1.090 2.731 -27.620 1.00 81.31 72 PRO A O 1
ATOM 593 N N . THR A 1 73 ? -2.091 4.369 -28.753 1.00 77.25 73 THR A N 1
ATOM 594 C CA . THR A 1 73 ? -1.809 3.804 -30.059 1.00 77.25 73 THR A CA 1
ATOM 595 C C . THR A 1 73 ? -0.310 3.891 -30.336 1.00 77.25 73 THR A C 1
ATOM 597 O O . THR A 1 73 ? 0.325 4.923 -30.130 1.00 77.25 73 THR A O 1
ATOM 600 N N . TYR A 1 74 ? 0.273 2.801 -30.829 1.00 73.69 74 TYR A N 1
ATOM 601 C CA . TYR A 1 74 ? 1.680 2.787 -31.213 1.00 73.69 74 TYR A CA 1
ATOM 602 C C . TYR A 1 74 ? 1.951 3.823 -32.308 1.00 73.69 74 TYR A C 1
ATOM 604 O O . TYR A 1 74 ? 1.316 3.781 -33.364 1.00 73.69 74 TYR A O 1
ATOM 612 N N . LEU A 1 75 ? 2.911 4.724 -32.079 1.00 66.69 75 LEU A N 1
ATOM 613 C CA . LEU A 1 75 ? 3.234 5.806 -33.021 1.00 66.69 75 LEU A CA 1
ATOM 614 C C . LEU A 1 75 ? 3.746 5.317 -34.387 1.00 66.69 75 LEU A C 1
ATOM 616 O O . LEU A 1 75 ? 3.636 6.047 -35.364 1.00 66.69 75 LEU A O 1
ATOM 620 N N . GLY A 1 76 ? 4.244 4.080 -34.500 1.00 59.12 76 GLY A N 1
ATOM 621 C CA . GLY A 1 76 ? 4.556 3.475 -35.803 1.00 59.12 76 GLY A CA 1
ATOM 622 C C . GLY A 1 76 ? 3.325 2.970 -36.572 1.00 59.12 76 GLY A C 1
ATOM 623 O O . GLY A 1 76 ? 3.453 2.476 -37.690 1.00 59.12 76 GLY A O 1
ATOM 624 N N . SER A 1 77 ? 2.122 3.063 -35.998 1.00 57.44 77 SER A N 1
ATOM 625 C CA . SER A 1 77 ? 0.881 2.723 -36.692 1.00 57.44 77 SER A CA 1
ATOM 626 C C . SER A 1 77 ? 0.353 3.926 -37.481 1.00 57.44 77 SER A C 1
ATOM 628 O O . SER A 1 77 ? 0.356 5.055 -37.006 1.00 57.44 77 SER A O 1
ATOM 630 N N . LYS A 1 78 ? -0.161 3.689 -38.694 1.00 54.66 78 LYS A N 1
ATOM 631 C CA . LYS A 1 78 ? -0.713 4.739 -39.576 1.00 54.66 78 LYS A CA 1
ATOM 632 C C . LYS A 1 78 ? -2.043 5.342 -39.085 1.00 54.66 78 LYS A C 1
ATOM 634 O O . LYS A 1 78 ? -2.719 6.025 -39.851 1.00 54.66 78 LYS A O 1
ATOM 639 N N . LYS A 1 79 ? -2.486 5.029 -37.864 1.00 58.88 79 LYS A N 1
ATOM 640 C CA . LYS A 1 79 ? -3.772 5.499 -37.343 1.00 58.88 79 LYS A CA 1
ATOM 641 C C . LYS A 1 79 ? -3.578 6.855 -36.661 1.00 58.88 79 LYS A C 1
ATOM 643 O O . LYS A 1 79 ? -2.612 7.009 -35.919 1.00 58.88 79 LYS A O 1
ATOM 648 N N . PRO A 1 80 ? -4.479 7.824 -36.885 1.00 56.75 80 PRO A N 1
ATOM 649 C CA . PRO A 1 80 ? -4.432 9.082 -36.156 1.00 56.75 80 PRO A CA 1
ATOM 650 C C . PRO A 1 80 ? -4.591 8.819 -34.654 1.00 56.75 80 PRO A C 1
ATOM 652 O O . PRO A 1 80 ? -5.408 7.981 -34.256 1.00 56.75 80 PRO A O 1
ATOM 655 N N . LEU A 1 81 ? -3.808 9.538 -33.845 1.00 59.53 81 LEU A N 1
ATOM 656 C CA . LEU A 1 81 ? -3.926 9.525 -32.388 1.00 59.53 81 LEU A CA 1
ATOM 657 C C . LEU A 1 81 ? -5.358 9.908 -31.999 1.00 59.53 81 LEU A C 1
ATOM 659 O O . LEU A 1 81 ? -5.920 10.878 -32.516 1.00 59.53 81 LEU A O 1
ATOM 663 N N . LYS A 1 82 ? -5.968 9.136 -31.104 1.00 60.28 82 LYS A N 1
ATOM 664 C CA . LYS A 1 82 ? -7.319 9.433 -30.611 1.00 60.28 82 LYS A CA 1
ATOM 665 C C . LYS A 1 82 ? -7.257 10.631 -29.663 1.00 60.28 82 LYS A C 1
ATOM 667 O O . LYS A 1 82 ? -6.298 10.765 -28.917 1.00 60.28 82 LYS A O 1
ATOM 672 N N . GLU A 1 83 ? -8.318 11.440 -29.583 1.00 53.88 83 GLU A N 1
ATOM 673 C CA . GLU A 1 83 ? -8.402 12.561 -28.619 1.00 53.88 83 GLU A CA 1
ATOM 674 C C . GLU A 1 83 ? -8.124 12.159 -27.158 1.00 53.88 83 GLU A C 1
ATOM 676 O O . GLU A 1 83 ? -7.713 12.980 -26.345 1.00 53.88 83 GLU A O 1
ATOM 681 N N . VAL A 1 84 ? -8.375 10.897 -26.802 1.00 57.16 84 VAL A N 1
ATOM 682 C CA . VAL A 1 84 ? -8.111 10.352 -25.461 1.00 57.16 84 VAL A CA 1
ATOM 683 C C . VAL A 1 84 ? -6.607 10.312 -25.152 1.00 57.16 84 VAL A C 1
ATOM 685 O O . VAL A 1 84 ? -6.219 10.417 -23.997 1.00 57.16 84 VAL A O 1
ATOM 688 N N . GLU A 1 85 ? -5.756 10.214 -26.174 1.00 59.72 85 GLU A N 1
ATOM 689 C CA . GLU A 1 85 ? -4.296 10.106 -26.052 1.00 59.72 85 GLU A CA 1
ATOM 690 C C . GLU A 1 85 ? -3.613 11.479 -25.916 1.00 59.72 85 GLU A C 1
ATOM 692 O O . GLU A 1 85 ? -2.446 11.549 -25.540 1.00 59.72 85 GLU A O 1
ATOM 697 N N . THR A 1 86 ? -4.331 12.573 -26.194 1.00 59.22 86 THR A N 1
ATOM 698 C CA . THR A 1 86 ? -3.799 13.948 -26.192 1.00 59.22 86 THR A CA 1
ATOM 699 C C . THR A 1 86 ? -4.423 14.861 -25.134 1.00 59.22 86 THR A C 1
ATOM 701 O O . THR A 1 86 ? -3.916 15.960 -24.900 1.00 59.22 86 THR A O 1
ATOM 704 N N . LYS A 1 87 ? -5.501 14.437 -24.458 1.00 64.56 87 LYS A N 1
ATOM 705 C CA . LYS A 1 87 ? -6.144 15.233 -23.400 1.00 64.56 87 LYS A CA 1
ATOM 706 C C . LYS A 1 87 ? -5.269 15.303 -22.147 1.00 64.56 87 LYS A C 1
ATOM 708 O O . LYS A 1 87 ? -4.858 14.285 -21.596 1.00 64.56 87 LYS A O 1
ATOM 713 N N . GLN A 1 88 ? -5.034 16.521 -21.656 1.00 68.31 88 GLN A N 1
ATOM 714 C CA . GLN A 1 88 ? -4.444 16.723 -20.335 1.00 68.31 88 GLN A CA 1
ATOM 715 C C . GLN A 1 88 ? -5.392 16.196 -19.257 1.00 68.31 88 GLN A C 1
ATOM 717 O O . GLN A 1 88 ? -6.550 16.606 -19.169 1.00 68.31 88 GLN A O 1
ATOM 722 N N . ILE A 1 89 ? -4.874 15.307 -18.415 1.00 80.88 89 ILE A N 1
ATOM 723 C CA . ILE A 1 89 ? -5.593 14.789 -17.256 1.00 80.88 89 ILE A CA 1
ATOM 724 C C . ILE A 1 89 ? -5.328 15.721 -16.079 1.00 80.88 89 ILE A C 1
ATOM 726 O O . ILE A 1 89 ? -4.181 16.055 -15.769 1.00 80.88 89 ILE A O 1
ATOM 730 N N . GLN A 1 90 ? -6.392 16.149 -15.405 1.00 78.44 90 GLN A N 1
ATOM 731 C CA . GLN A 1 90 ? -6.280 17.078 -14.289 1.00 78.44 90 GLN A CA 1
ATOM 732 C C . GLN A 1 90 ? -5.365 16.513 -13.190 1.00 78.44 90 GLN A C 1
ATOM 734 O O . GLN A 1 90 ? -5.602 15.442 -12.632 1.00 78.44 90 GLN A O 1
ATOM 739 N N . GLY A 1 91 ? -4.319 17.267 -12.849 1.00 80.12 91 GLY A N 1
ATOM 740 C CA . GLY A 1 91 ? -3.353 16.877 -11.824 1.00 80.12 91 GLY A CA 1
ATOM 741 C C . GLY A 1 91 ? -2.245 15.931 -12.299 1.00 80.12 91 GLY A C 1
ATOM 742 O O . GLY A 1 91 ? -1.472 15.479 -11.454 1.00 80.12 91 GLY A O 1
ATOM 743 N N . PHE A 1 92 ? -2.143 15.661 -13.600 1.00 86.81 92 PHE A N 1
ATOM 744 C CA . PHE A 1 92 ? -0.992 15.003 -14.219 1.00 86.81 92 PHE A CA 1
ATOM 745 C C . PHE A 1 92 ? -0.161 16.017 -15.008 1.00 86.81 92 PHE A C 1
ATOM 747 O O . PHE A 1 92 ? -0.654 17.074 -15.404 1.00 86.81 92 PHE A O 1
ATOM 754 N N . GLY A 1 93 ? 1.122 15.703 -15.198 1.00 82.31 93 GLY A N 1
ATOM 755 C CA . GLY A 1 93 ? 1.992 16.476 -16.082 1.00 82.31 93 GLY A CA 1
ATOM 756 C C . GLY A 1 93 ? 1.650 16.270 -17.560 1.00 82.31 93 GLY A C 1
ATOM 757 O O . GLY A 1 93 ? 0.725 15.537 -17.912 1.00 82.31 93 GLY A O 1
ATOM 758 N N . SER A 1 94 ? 2.426 16.907 -18.437 1.00 83.81 94 SER A N 1
ATOM 759 C CA . SER A 1 94 ? 2.323 16.701 -19.883 1.00 83.81 94 SER A CA 1
ATOM 760 C C . SER A 1 94 ? 2.553 15.237 -20.261 1.00 83.81 94 SER A C 1
ATOM 762 O O . SER A 1 94 ? 3.376 14.553 -19.647 1.00 83.81 94 SER A O 1
ATOM 764 N N . SER A 1 95 ? 1.855 14.780 -21.301 1.00 83.38 95 SER A N 1
ATOM 765 C CA . SER A 1 95 ? 2.156 13.499 -21.936 1.00 83.38 95 SER A CA 1
ATOM 766 C C . SER A 1 95 ? 3.450 13.608 -22.736 1.00 83.38 95 SER A C 1
ATOM 768 O O . SER A 1 95 ? 3.636 14.563 -23.490 1.00 83.38 95 SER A O 1
ATOM 770 N N . ILE A 1 96 ? 4.338 12.638 -22.555 1.00 85.88 96 ILE A N 1
ATOM 771 C CA . ILE A 1 96 ? 5.586 12.483 -23.294 1.00 85.88 96 ILE A CA 1
ATOM 772 C C . ILE A 1 96 ? 5.566 11.084 -23.909 1.00 85.88 96 ILE A C 1
ATOM 774 O O . ILE A 1 96 ? 5.181 10.112 -23.256 1.00 85.88 96 ILE A O 1
ATOM 778 N N . SER A 1 97 ? 5.982 10.985 -25.168 1.00 84.62 97 SER A N 1
ATOM 779 C CA . SER A 1 97 ? 6.217 9.711 -25.840 1.00 84.62 97 SER A CA 1
ATOM 780 C C . SER A 1 97 ? 7.661 9.665 -26.317 1.00 84.62 97 SER A C 1
ATOM 782 O O . SER A 1 97 ? 8.135 10.594 -26.970 1.00 84.62 97 SER A O 1
ATOM 784 N N . GLU A 1 98 ? 8.355 8.593 -25.955 1.00 85.75 98 GLU A N 1
ATOM 785 C CA . GLU A 1 98 ? 9.743 8.323 -26.308 1.00 85.75 98 GLU A CA 1
ATOM 786 C C . GLU A 1 98 ? 9.784 7.006 -27.098 1.00 85.75 98 GLU A C 1
ATOM 788 O O . GLU A 1 98 ? 9.278 5.977 -26.646 1.00 85.75 98 GLU A O 1
ATOM 793 N N . ILE A 1 99 ? 10.361 7.040 -28.301 1.00 85.81 99 ILE A N 1
ATOM 794 C CA . ILE A 1 99 ? 10.637 5.838 -29.098 1.00 85.81 99 ILE A CA 1
ATOM 795 C C . ILE A 1 99 ? 12.076 5.419 -28.813 1.00 85.81 99 ILE A C 1
ATOM 797 O O . ILE A 1 99 ? 12.988 6.241 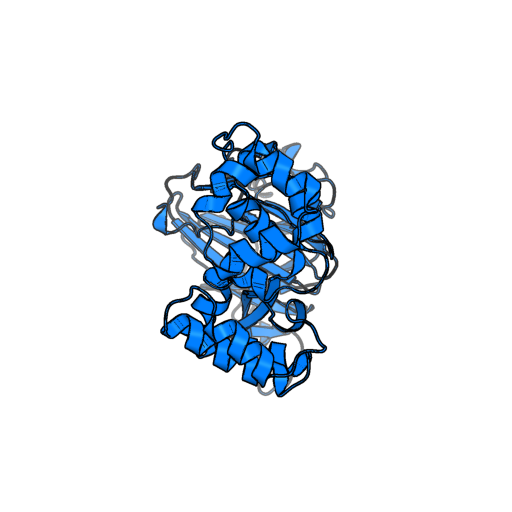-28.903 1.00 85.81 99 ILE A O 1
ATOM 801 N N . GLY A 1 100 ? 12.284 4.143 -28.501 1.00 86.75 100 GLY A N 1
ATOM 802 C CA . GLY A 1 100 ? 13.585 3.658 -28.058 1.00 86.75 100 GLY A CA 1
ATOM 803 C C . GLY A 1 100 ? 13.844 3.876 -26.572 1.00 86.75 100 GLY A C 1
ATOM 804 O O . GLY A 1 100 ? 13.094 4.544 -25.864 1.00 86.75 100 GLY A O 1
ATOM 805 N N . GLY A 1 101 ? 14.928 3.268 -26.093 1.00 88.69 101 GLY A N 1
ATOM 806 C CA . GLY A 1 101 ? 15.491 3.571 -24.781 1.00 88.69 101 GLY A CA 1
ATOM 807 C C . GLY A 1 101 ? 16.555 4.658 -24.883 1.00 88.69 101 GLY A C 1
ATOM 808 O O . GLY A 1 101 ? 17.127 4.884 -25.952 1.00 88.69 101 GLY A O 1
ATOM 809 N N . ILE A 1 102 ? 16.881 5.282 -23.749 1.00 92.81 102 ILE A N 1
ATOM 810 C CA . ILE A 1 102 ? 18.034 6.193 -23.620 1.00 92.81 102 ILE A CA 1
ATOM 811 C C . ILE A 1 102 ? 19.338 5.510 -24.088 1.00 92.81 102 ILE A C 1
ATOM 813 O O . ILE A 1 102 ? 20.209 6.155 -24.674 1.00 92.81 102 ILE A O 1
ATOM 817 N N . LYS A 1 103 ? 19.477 4.201 -23.845 1.00 93.19 103 LYS A N 1
ATOM 818 C CA . LYS A 1 103 ? 20.586 3.355 -24.297 1.00 93.19 103 LYS A CA 1
ATOM 819 C C . LYS A 1 103 ? 20.083 2.247 -25.220 1.00 93.19 103 LYS A C 1
ATOM 821 O O . LYS A 1 103 ? 19.211 1.467 -24.847 1.00 93.19 103 LYS A O 1
ATOM 826 N N . ASN A 1 104 ? 20.707 2.152 -26.396 1.00 89.88 104 ASN A N 1
ATOM 827 C CA . ASN A 1 104 ? 20.426 1.138 -27.425 1.00 89.88 104 ASN A CA 1
ATOM 828 C C . ASN A 1 104 ? 21.655 0.274 -27.761 1.00 89.88 104 ASN A C 1
ATOM 830 O O . ASN A 1 104 ? 21.606 -0.557 -28.663 1.00 89.88 104 ASN A O 1
ATOM 834 N N . SER A 1 105 ? 22.763 0.482 -27.048 1.00 90.38 105 SER A N 1
ATOM 835 C CA . SER A 1 105 ? 24.015 -0.252 -27.204 1.00 90.38 105 SER A CA 1
ATOM 836 C C . SER A 1 105 ? 24.654 -0.524 -25.839 1.00 90.38 105 SER A C 1
ATOM 838 O O . SER A 1 105 ? 24.372 0.209 -24.876 1.00 90.38 105 SER A O 1
ATOM 840 N N . PRO A 1 106 ? 25.512 -1.560 -25.734 1.00 94.31 106 PRO A N 1
ATOM 841 C CA . PRO A 1 106 ? 26.160 -1.921 -24.482 1.00 94.31 106 PRO A CA 1
ATOM 842 C C . PRO A 1 106 ? 26.774 -0.710 -23.783 1.00 94.31 106 PRO A C 1
ATOM 844 O O . PRO A 1 106 ? 27.486 0.086 -24.394 1.00 94.31 106 PRO A O 1
ATOM 847 N N . SER A 1 107 ? 26.458 -0.544 -22.502 1.00 93.50 107 SER A N 1
ATOM 848 C CA . SER A 1 107 ? 26.864 0.626 -21.723 1.00 93.50 107 SER A CA 1
ATOM 849 C C . SER A 1 107 ? 27.317 0.206 -20.334 1.00 93.50 107 SER A C 1
ATOM 851 O O . SER A 1 107 ? 26.752 -0.708 -19.736 1.00 93.50 107 SER A O 1
ATOM 853 N N . CYS A 1 108 ? 28.331 0.892 -19.812 1.00 94.19 108 CYS A N 1
ATOM 854 C CA . CYS A 1 108 ? 28.788 0.683 -18.443 1.00 94.19 108 CYS A CA 1
ATOM 855 C C . CYS A 1 108 ? 27.820 1.350 -17.466 1.00 94.19 108 CYS A C 1
ATOM 857 O O . CYS A 1 108 ? 27.529 2.538 -17.607 1.00 94.19 108 CYS A O 1
ATOM 859 N N . LEU A 1 109 ? 27.372 0.601 -16.465 1.00 95.69 109 LEU A N 1
ATOM 860 C CA . LEU A 1 109 ? 26.618 1.107 -15.328 1.00 95.69 109 LEU A CA 1
ATOM 861 C C . LEU A 1 109 ? 27.247 0.622 -14.028 1.00 95.69 109 LEU A C 1
ATOM 863 O O . LEU A 1 109 ? 27.873 -0.428 -13.974 1.00 95.69 109 LEU A O 1
ATOM 867 N N . PHE A 1 110 ? 27.041 1.381 -12.964 1.00 95.06 110 PHE A N 1
ATOM 868 C CA . PHE A 1 110 ? 27.510 1.033 -11.633 1.00 95.06 110 PHE A CA 1
ATOM 869 C C . PHE A 1 110 ? 26.394 0.309 -10.896 1.00 95.06 110 PHE A C 1
ATOM 871 O O . PHE A 1 110 ? 25.371 0.922 -10.580 1.00 95.06 110 PHE A O 1
ATOM 878 N N . ARG A 1 111 ? 26.559 -0.998 -10.682 1.00 94.19 111 ARG A N 1
ATOM 879 C CA . ARG A 1 111 ? 25.556 -1.853 -10.051 1.00 94.19 111 ARG A CA 1
ATOM 880 C C . ARG A 1 111 ? 25.727 -1.857 -8.544 1.00 94.19 111 ARG A C 1
ATOM 882 O O . ARG A 1 111 ? 26.759 -2.243 -8.013 1.00 94.19 111 ARG A O 1
ATOM 889 N N . THR A 1 112 ? 24.655 -1.547 -7.839 1.00 92.88 112 THR A N 1
ATOM 890 C CA . THR A 1 112 ? 24.608 -1.611 -6.382 1.00 92.88 112 THR A CA 1
ATOM 891 C C . THR A 1 112 ? 23.416 -2.443 -5.942 1.00 92.88 112 THR A C 1
ATOM 893 O O . THR A 1 112 ? 22.313 -2.336 -6.488 1.00 92.88 112 THR A O 1
ATOM 896 N N . LYS A 1 113 ? 23.632 -3.283 -4.931 1.00 91.88 113 LYS A N 1
ATOM 897 C CA . LYS A 1 113 ? 22.559 -3.998 -4.246 1.00 91.88 113 LYS A CA 1
ATOM 898 C C . LYS A 1 113 ? 21.901 -3.041 -3.251 1.00 91.88 113 LYS A C 1
ATOM 900 O O . LYS A 1 113 ? 22.582 -2.485 -2.397 1.00 91.88 113 LYS A O 1
ATOM 905 N N . ARG A 1 114 ? 20.592 -2.835 -3.377 1.00 91.12 114 ARG A N 1
ATOM 906 C CA . ARG A 1 114 ? 19.794 -1.977 -2.493 1.00 91.12 114 ARG A CA 1
ATOM 907 C C . ARG A 1 114 ? 18.703 -2.800 -1.828 1.00 91.12 114 ARG A C 1
ATOM 909 O O . ARG A 1 114 ? 18.148 -3.707 -2.450 1.00 91.12 114 ARG A O 1
ATOM 916 N N . ASP A 1 115 ? 18.353 -2.455 -0.598 1.00 90.06 115 ASP A N 1
ATOM 917 C CA . ASP A 1 115 ? 17.238 -3.099 0.085 1.00 90.06 115 ASP A CA 1
ATOM 918 C C . ASP A 1 115 ? 15.909 -2.784 -0.602 1.00 90.06 115 ASP A C 1
ATOM 920 O O . ASP A 1 115 ? 15.600 -1.642 -0.965 1.00 90.06 115 ASP A O 1
ATOM 924 N N . LYS A 1 116 ? 15.113 -3.833 -0.806 1.00 89.94 116 LYS A N 1
ATOM 925 C CA . LYS A 1 116 ? 13.755 -3.722 -1.324 1.00 89.94 116 LYS A CA 1
ATOM 926 C C . LYS A 1 116 ? 12.827 -3.483 -0.147 1.00 89.94 116 LYS A C 1
ATOM 928 O O . LYS A 1 116 ? 12.632 -4.373 0.678 1.00 89.94 116 LYS A O 1
ATOM 933 N N . PHE A 1 117 ? 12.234 -2.301 -0.082 1.00 88.31 117 PHE A N 1
ATOM 934 C CA . PHE A 1 117 ? 11.271 -1.976 0.963 1.00 88.31 117 PHE A CA 1
ATOM 935 C C . PHE A 1 117 ? 9.878 -2.507 0.623 1.00 88.31 117 PHE A C 1
ATOM 937 O O . PHE A 1 117 ? 9.462 -2.477 -0.534 1.00 88.31 117 PHE A O 1
ATOM 944 N N . GLN A 1 118 ? 9.152 -2.946 1.648 1.00 84.94 118 GLN A N 1
ATOM 945 C CA . GLN A 1 118 ? 7.704 -3.125 1.643 1.00 84.94 118 GLN A CA 1
ATOM 946 C C . GLN A 1 118 ? 7.083 -2.143 2.647 1.00 84.94 118 GLN A C 1
ATOM 948 O O . GLN A 1 118 ? 7.685 -1.852 3.679 1.00 84.94 118 GLN A O 1
ATOM 953 N N . SER A 1 119 ? 5.883 -1.639 2.355 1.00 82.00 119 SER A N 1
ATOM 954 C CA . SER A 1 119 ? 5.094 -0.830 3.289 1.00 82.00 119 SER A CA 1
ATOM 955 C C . SER A 1 119 ? 4.048 -1.665 4.032 1.00 82.00 119 SER A C 1
ATOM 957 O O . SER A 1 119 ? 3.377 -2.508 3.431 1.00 82.00 119 SER A O 1
ATOM 959 N N . ALA A 1 120 ? 3.852 -1.381 5.316 1.00 81.94 120 ALA A N 1
ATOM 960 C CA . ALA A 1 120 ? 2.729 -1.862 6.114 1.00 81.94 120 ALA A CA 1
ATOM 961 C C . ALA A 1 120 ? 2.242 -0.777 7.087 1.00 81.94 120 ALA A C 1
ATOM 963 O O . ALA A 1 120 ? 2.863 0.278 7.230 1.00 81.94 120 ALA A O 1
ATOM 964 N N . LYS A 1 121 ? 1.121 -1.047 7.764 1.00 78.81 121 LYS A N 1
ATOM 965 C CA . LYS A 1 121 ? 0.607 -0.220 8.856 1.00 78.81 121 LYS A CA 1
ATOM 966 C C . LYS A 1 121 ? 0.782 -0.928 10.190 1.00 78.81 121 LYS A C 1
ATOM 968 O O . LYS A 1 121 ? 0.738 -2.155 10.257 1.00 78.81 121 LYS A O 1
ATOM 973 N N . TYR A 1 122 ? 0.918 -0.141 11.247 1.00 83.81 122 TYR A N 1
ATOM 974 C CA . TYR A 1 122 ? 0.791 -0.627 12.615 1.00 83.81 122 TYR A CA 1
ATOM 975 C C . TYR A 1 122 ? 0.162 0.436 13.514 1.00 83.81 122 TYR A C 1
ATOM 977 O O . TYR A 1 122 ? 0.146 1.622 13.174 1.00 83.81 122 TYR A O 1
ATOM 985 N N . LEU A 1 123 ? -0.393 0.001 14.643 1.00 81.19 123 LEU A N 1
ATOM 986 C CA . LEU A 1 123 ? -0.887 0.883 15.694 1.00 81.19 123 LEU A CA 1
ATOM 987 C C . LEU A 1 123 ? 0.260 1.178 16.670 1.00 81.19 123 LEU A C 1
ATOM 989 O O . LEU A 1 123 ? 0.704 0.271 17.375 1.00 81.19 123 LEU A O 1
ATOM 993 N N . SER A 1 124 ? 0.736 2.424 16.724 1.00 80.00 124 SER A N 1
ATOM 994 C CA . SER A 1 124 ? 1.733 2.814 17.730 1.00 80.00 124 SER A CA 1
ATOM 995 C C . SER A 1 124 ? 1.053 2.955 19.088 1.00 80.00 124 SER A C 1
ATOM 997 O O . SER A 1 124 ? 0.162 3.794 19.242 1.00 80.00 124 SER A O 1
ATOM 999 N N . LEU A 1 125 ? 1.454 2.162 20.096 1.00 79.75 125 LEU A N 1
ATOM 1000 C CA . LEU A 1 125 ? 0.860 2.348 21.424 1.00 79.75 125 LEU A CA 1
ATOM 1001 C C . LEU A 1 125 ? 1.301 3.665 22.070 1.00 79.75 125 LEU A C 1
ATOM 1003 O O . LEU A 1 125 ? 0.591 4.175 22.930 1.00 79.75 125 LEU A O 1
ATOM 1007 N N . ARG A 1 126 ? 2.436 4.237 21.656 1.00 79.69 126 ARG A N 1
ATOM 1008 C CA . ARG A 1 126 ? 2.915 5.522 22.177 1.00 79.69 126 ARG A CA 1
ATOM 1009 C C . ARG A 1 126 ? 1.942 6.659 21.863 1.00 79.69 126 ARG A C 1
ATOM 1011 O O . ARG A 1 126 ? 1.777 7.555 22.679 1.00 79.69 126 ARG A O 1
ATOM 1018 N N . ASP A 1 127 ? 1.259 6.574 20.724 1.00 78.75 127 ASP A N 1
ATOM 1019 C CA . ASP A 1 127 ? 0.257 7.558 20.314 1.00 78.75 127 ASP A CA 1
ATOM 1020 C C . ASP A 1 127 ? -1.100 7.374 21.006 1.00 78.75 127 ASP A C 1
ATOM 1022 O O . ASP A 1 127 ? -1.904 8.306 21.032 1.00 78.75 127 ASP A O 1
ATOM 1026 N N . ILE A 1 128 ? -1.388 6.180 21.539 1.00 82.88 128 ILE A N 1
ATOM 1027 C CA . ILE A 1 128 ? -2.687 5.888 22.158 1.00 82.88 128 ILE A CA 1
ATOM 1028 C C . ILE A 1 128 ? -2.632 5.866 23.679 1.00 82.88 128 ILE A C 1
ATOM 1030 O O . ILE A 1 128 ? -3.610 6.255 24.302 1.00 82.88 128 ILE A O 1
ATOM 1034 N N . ILE A 1 129 ? -1.527 5.456 24.293 1.00 84.00 129 ILE A N 1
ATOM 1035 C CA . ILE A 1 129 ? -1.394 5.380 25.749 1.00 84.00 129 ILE A CA 1
ATOM 1036 C C . ILE A 1 129 ? -1.239 6.791 26.322 1.00 84.00 129 ILE A C 1
ATOM 1038 O O . ILE A 1 129 ? -0.599 7.646 25.718 1.00 84.00 129 ILE A O 1
ATOM 1042 N N . ASN A 1 130 ? -1.824 7.041 27.500 1.00 77.94 130 ASN A N 1
ATOM 1043 C CA . ASN A 1 130 ? -1.604 8.301 28.209 1.00 77.94 130 ASN A CA 1
ATOM 1044 C C . ASN A 1 130 ? -0.106 8.425 28.566 1.00 77.94 130 ASN A C 1
ATOM 1046 O O . ASN A 1 130 ? 0.384 7.562 29.300 1.00 77.94 130 ASN A O 1
ATOM 1050 N N . PRO A 1 131 ? 0.597 9.482 28.113 1.00 75.06 131 PRO A N 1
ATOM 1051 C CA . PRO A 1 131 ? 2.025 9.670 28.378 1.00 75.06 131 PRO A CA 1
ATOM 1052 C C . PRO A 1 131 ? 2.382 9.757 29.870 1.00 75.06 131 PRO A C 1
ATOM 1054 O O . PRO A 1 131 ? 3.537 9.554 30.227 1.00 75.06 131 PRO A O 1
ATOM 1057 N N . GLU A 1 132 ? 1.414 10.031 30.747 1.00 78.06 132 GLU A N 1
ATOM 1058 C CA . GLU A 1 132 ? 1.615 10.097 32.201 1.00 78.06 132 GLU A CA 1
ATOM 1059 C C . GLU A 1 132 ? 1.592 8.720 32.894 1.00 78.06 132 GLU A C 1
ATOM 1061 O O . GLU A 1 132 ? 1.899 8.622 34.083 1.00 78.06 132 GLU A O 1
ATOM 1066 N N . LEU A 1 133 ? 1.203 7.647 32.195 1.00 81.56 133 LEU A N 1
ATOM 1067 C CA . LEU A 1 133 ? 1.161 6.303 32.777 1.00 81.56 133 LEU A CA 1
ATOM 1068 C C . LEU A 1 133 ? 2.545 5.647 32.761 1.00 81.56 133 LEU A C 1
ATOM 1070 O O . LEU A 1 133 ? 3.236 5.658 31.746 1.00 81.56 133 LEU A O 1
ATOM 1074 N N . SER A 1 134 ? 2.911 4.997 33.867 1.00 85.88 134 SER A N 1
ATOM 1075 C CA . SER A 1 134 ? 4.102 4.146 33.935 1.00 85.88 134 SER A CA 1
ATOM 1076 C C . SER A 1 134 ? 3.906 2.830 33.176 1.00 85.88 134 SER A C 1
ATOM 1078 O O . SER A 1 134 ? 2.785 2.337 33.029 1.00 85.88 134 SER A O 1
ATOM 1080 N N . GLU A 1 135 ? 5.014 2.201 32.774 1.00 86.06 135 GLU A N 1
ATOM 1081 C CA . GLU A 1 135 ? 5.021 0.884 32.117 1.00 86.06 135 GLU A CA 1
ATOM 1082 C C . GLU A 1 135 ? 4.230 -0.176 32.910 1.00 86.06 135 GLU A C 1
ATOM 1084 O O . GLU A 1 135 ? 3.474 -0.970 32.342 1.00 86.06 135 GLU A O 1
ATOM 1089 N N . THR A 1 136 ? 4.350 -0.152 34.241 1.00 87.56 136 THR A N 1
ATOM 1090 C CA . THR A 1 136 ? 3.650 -1.066 35.154 1.00 87.56 136 THR A CA 1
ATOM 1091 C C . THR A 1 136 ? 2.132 -0.904 35.085 1.00 87.56 136 THR A C 1
ATOM 1093 O O . THR A 1 136 ? 1.421 -1.886 34.882 1.00 87.56 136 THR A O 1
ATOM 1096 N N . LEU A 1 137 ? 1.628 0.331 35.159 1.00 86.00 137 LEU A N 1
ATOM 1097 C CA . LEU A 1 137 ? 0.192 0.626 35.101 1.00 86.00 137 LEU A CA 1
ATOM 1098 C C . LEU A 1 137 ? -0.406 0.291 33.730 1.00 86.00 137 LEU A C 1
ATOM 1100 O O . LEU A 1 137 ? -1.539 -0.183 33.630 1.00 86.00 137 LEU A O 1
ATOM 1104 N N . VAL A 1 138 ? 0.354 0.521 32.657 1.00 85.81 138 VAL A N 1
ATOM 1105 C CA . VAL A 1 138 ? -0.049 0.118 31.304 1.00 85.81 138 VAL A CA 1
ATOM 1106 C C . VAL A 1 138 ? -0.153 -1.405 31.210 1.00 85.81 138 VAL A C 1
ATOM 1108 O O . VAL A 1 138 ? -1.128 -1.922 30.660 1.00 85.81 138 VAL A O 1
ATOM 1111 N N . SER A 1 139 ? 0.813 -2.127 31.774 1.00 87.31 139 SER A N 1
ATOM 1112 C CA . SER A 1 139 ? 0.819 -3.591 31.781 1.00 87.31 139 SER A CA 1
ATOM 1113 C C . SER A 1 139 ? -0.367 -4.159 32.568 1.00 87.31 139 SER A C 1
ATOM 1115 O O . SER A 1 139 ? -1.072 -5.043 32.079 1.00 87.31 139 SER A O 1
ATOM 1117 N N . GLU A 1 140 ? -0.680 -3.606 33.738 1.00 89.00 140 GLU A N 1
ATOM 1118 C CA . GLU A 1 140 ? -1.874 -3.997 34.497 1.00 89.00 140 GLU A CA 1
ATOM 1119 C C . GLU A 1 140 ? -3.153 -3.812 33.672 1.00 89.00 140 GLU A C 1
ATOM 1121 O O . GLU A 1 140 ? -3.969 -4.734 33.574 1.00 89.00 140 GLU A O 1
ATOM 1126 N N . LYS A 1 141 ? -3.292 -2.667 32.986 1.00 85.25 141 LYS A N 1
ATOM 1127 C CA . LYS A 1 141 ? -4.421 -2.431 32.078 1.00 85.25 141 LYS A CA 1
ATOM 1128 C C . LYS A 1 141 ? -4.488 -3.468 30.960 1.00 85.25 141 LYS A C 1
ATOM 1130 O O . LYS A 1 141 ? -5.566 -4.016 30.739 1.00 85.25 141 LYS A O 1
ATOM 1135 N N . ILE A 1 142 ? -3.373 -3.794 30.299 1.00 86.94 142 ILE A N 1
ATOM 1136 C CA . ILE A 1 142 ? -3.322 -4.841 29.256 1.00 86.94 142 ILE A CA 1
ATOM 1137 C C . ILE A 1 142 ? -3.788 -6.192 29.803 1.00 86.94 142 ILE A C 1
ATOM 1139 O O . ILE A 1 142 ? -4.530 -6.912 29.127 1.00 86.94 142 ILE A O 1
ATOM 1143 N N . GLY A 1 143 ? -3.414 -6.520 31.042 1.00 86.50 143 GLY A N 1
ATOM 1144 C CA . GLY A 1 143 ? -3.862 -7.727 31.732 1.00 86.50 143 GLY A CA 1
ATOM 1145 C C . GLY A 1 143 ? -5.388 -7.863 31.769 1.00 86.50 143 GLY A C 1
ATOM 1146 O O . GLY A 1 143 ? -5.907 -8.967 31.578 1.00 86.50 143 GLY A O 1
ATOM 1147 N N . THR A 1 144 ? -6.107 -6.745 31.909 1.00 87.06 144 THR A N 1
ATOM 1148 C CA . THR A 1 144 ? -7.579 -6.716 31.965 1.00 87.06 144 THR A CA 1
ATOM 1149 C C . THR A 1 144 ? -8.275 -6.793 30.603 1.00 87.06 144 THR A C 1
ATOM 1151 O O . THR A 1 144 ? -9.458 -7.131 30.556 1.00 87.06 144 THR A O 1
ATOM 1154 N N . LEU A 1 145 ? -7.574 -6.523 29.494 1.00 86.81 145 LEU A N 1
ATOM 1155 C CA . LEU A 1 145 ? -8.184 -6.482 28.160 1.00 86.81 145 LEU A CA 1
ATOM 1156 C C . LEU A 1 145 ? -8.659 -7.863 27.698 1.00 86.81 145 LEU A C 1
ATOM 1158 O O . LEU A 1 145 ? -8.102 -8.898 28.083 1.00 86.81 145 LEU A O 1
ATOM 1162 N N . TYR A 1 146 ? -9.663 -7.896 26.822 1.00 85.75 146 TYR A N 1
ATOM 1163 C CA . TYR A 1 146 ? -10.181 -9.141 26.262 1.00 85.75 146 TYR A CA 1
ATOM 1164 C C . TYR A 1 146 ? -9.399 -9.557 25.002 1.00 85.75 146 TYR A C 1
ATOM 1166 O O . TYR A 1 146 ? -9.892 -9.505 23.882 1.00 85.75 146 TYR A O 1
ATOM 1174 N N . PHE A 1 147 ? -8.151 -9.981 25.210 1.00 85.81 147 PHE A N 1
ATOM 1175 C CA . PHE A 1 147 ? -7.276 -10.580 24.194 1.00 85.81 147 PHE A CA 1
ATOM 1176 C C . PHE A 1 147 ? -6.905 -12.020 24.568 1.00 85.81 147 PHE A C 1
ATOM 1178 O O . PHE A 1 147 ? -6.861 -12.370 25.752 1.00 85.81 147 PHE A O 1
ATOM 1185 N N . ASP A 1 148 ? -6.581 -12.846 23.570 1.00 86.06 148 ASP A N 1
ATOM 1186 C CA . ASP A 1 148 ? -5.985 -14.162 23.806 1.00 86.06 148 ASP A CA 1
ATOM 1187 C C . ASP A 1 148 ? -4.569 -14.041 24.411 1.00 86.06 148 ASP A C 1
ATOM 1189 O O . ASP A 1 148 ? -3.910 -13.000 24.325 1.00 86.06 148 ASP A O 1
ATOM 1193 N N . ALA A 1 149 ? -4.084 -15.117 25.035 1.00 86.88 149 ALA A N 1
ATOM 1194 C CA . ALA A 1 149 ? -2.811 -15.114 25.760 1.00 86.88 149 ALA A CA 1
ATOM 1195 C C . ALA A 1 149 ? -1.597 -14.759 24.879 1.00 86.88 149 ALA A C 1
ATOM 1197 O O . ALA A 1 149 ? -0.655 -14.112 25.353 1.00 86.88 149 ALA A O 1
ATOM 1198 N N . LYS A 1 150 ? -1.621 -15.135 23.592 1.00 88.12 150 LYS A N 1
ATOM 1199 C CA . LYS A 1 150 ? -0.541 -14.837 22.645 1.00 88.12 150 LYS A CA 1
ATOM 1200 C C . LYS A 1 150 ? -0.544 -13.346 22.307 1.00 88.12 150 LYS A C 1
ATOM 1202 O O . LYS A 1 150 ? 0.487 -12.692 22.445 1.00 88.12 150 LYS A O 1
ATOM 1207 N N . SER A 1 151 ? -1.711 -12.791 21.981 1.00 86.12 151 SER A N 1
ATOM 1208 C CA . SER A 1 151 ? -1.893 -11.355 21.734 1.00 86.12 151 SER A CA 1
ATOM 1209 C C . SER A 1 151 ? -1.493 -10.491 22.936 1.00 86.12 151 SER A C 1
ATOM 1211 O O . SER A 1 151 ? -0.786 -9.499 22.770 1.00 86.12 151 SER A O 1
ATOM 1213 N N . LYS A 1 152 ? -1.857 -10.889 24.165 1.00 88.19 152 LYS A N 1
ATOM 1214 C CA . LYS A 1 152 ? -1.420 -10.180 25.385 1.00 88.19 152 LYS A CA 1
ATOM 1215 C C . LYS A 1 152 ? 0.095 -10.189 25.545 1.00 88.19 152 LYS A C 1
ATOM 1217 O O . LYS A 1 152 ? 0.682 -9.149 25.817 1.00 88.19 152 LYS A O 1
ATOM 1222 N N . THR A 1 153 ? 0.734 -11.337 25.321 1.00 89.12 153 THR A N 1
ATOM 1223 C CA . THR A 1 153 ? 2.202 -11.446 25.345 1.00 89.12 153 THR A CA 1
ATOM 1224 C C . THR A 1 153 ? 2.856 -10.478 24.357 1.00 89.12 153 THR A C 1
ATOM 1226 O O . THR A 1 153 ? 3.844 -9.828 24.698 1.00 89.12 153 THR A O 1
ATOM 1229 N N . TYR A 1 154 ? 2.299 -10.336 23.152 1.00 89.25 154 TYR A N 1
ATOM 1230 C CA . TYR A 1 154 ? 2.795 -9.366 22.176 1.00 89.25 154 TYR A CA 1
ATOM 1231 C C . TYR A 1 154 ? 2.583 -7.914 22.613 1.00 89.25 154 TYR A C 1
ATOM 1233 O O . TYR A 1 154 ? 3.505 -7.115 22.469 1.00 89.25 154 TYR A O 1
ATOM 1241 N N . LEU A 1 155 ? 1.434 -7.576 23.210 1.00 87.31 155 LEU A N 1
ATOM 1242 C CA . LEU A 1 155 ? 1.203 -6.243 23.780 1.00 87.31 155 LEU A CA 1
ATOM 1243 C C . LEU A 1 155 ? 2.196 -5.913 24.897 1.00 87.31 155 LEU A C 1
ATOM 1245 O O . LEU A 1 155 ? 2.745 -4.817 24.895 1.00 87.31 155 LEU A O 1
ATOM 1249 N N . PHE A 1 156 ? 2.474 -6.851 25.806 1.00 88.94 156 PHE A N 1
ATOM 1250 C CA . PHE A 1 156 ? 3.466 -6.649 26.867 1.00 88.94 156 PHE A CA 1
ATOM 1251 C C . PHE A 1 156 ? 4.858 -6.370 26.300 1.00 88.94 156 PHE A C 1
ATOM 1253 O O . PHE A 1 156 ? 5.495 -5.394 26.685 1.00 88.94 156 PHE A O 1
ATOM 1260 N N . ARG A 1 157 ? 5.302 -7.171 25.324 1.00 87.06 157 ARG A N 1
ATOM 1261 C CA . ARG A 1 157 ? 6.584 -6.939 24.639 1.00 87.06 157 ARG A CA 1
ATOM 1262 C C . ARG A 1 157 ? 6.622 -5.578 23.948 1.00 87.06 157 ARG A C 1
ATOM 1264 O O . ARG A 1 157 ? 7.630 -4.884 24.031 1.00 87.06 157 ARG A O 1
ATOM 1271 N N . LEU A 1 158 ? 5.533 -5.197 23.280 1.00 85.00 158 LEU A N 1
ATOM 1272 C CA . LEU A 1 158 ? 5.431 -3.908 22.605 1.00 85.00 158 LEU A CA 1
ATOM 1273 C C . LEU A 1 158 ? 5.505 -2.748 23.603 1.00 85.00 158 LEU A C 1
ATOM 1275 O O . LEU A 1 158 ? 6.201 -1.778 23.340 1.00 85.00 158 LEU A O 1
ATOM 1279 N N . VAL A 1 159 ? 4.845 -2.852 24.756 1.00 86.19 159 VAL A N 1
ATOM 1280 C CA . VAL A 1 159 ? 4.937 -1.846 25.822 1.00 86.19 159 VAL A CA 1
ATOM 1281 C C . VAL A 1 159 ? 6.373 -1.681 26.299 1.00 86.19 159 VAL A C 1
ATOM 1283 O O . VAL A 1 159 ? 6.867 -0.558 26.280 1.00 86.19 159 VAL A O 1
ATOM 1286 N N . SER A 1 160 ? 7.079 -2.765 26.617 1.00 83.56 160 SER A N 1
ATOM 1287 C CA . SER A 1 160 ? 8.478 -2.657 27.047 1.00 83.56 160 SER A CA 1
ATOM 1288 C C . SER A 1 160 ? 9.369 -2.014 25.979 1.00 83.56 160 SER A C 1
ATOM 1290 O O . SER A 1 160 ? 10.163 -1.136 26.300 1.00 83.56 160 SER A O 1
ATOM 1292 N N . ILE A 1 161 ? 9.173 -2.354 24.697 1.00 80.19 161 ILE A N 1
ATOM 1293 C CA . ILE A 1 161 ? 9.864 -1.707 23.563 1.00 80.19 161 ILE A CA 1
ATOM 1294 C C . ILE A 1 161 ? 9.593 -0.194 23.521 1.00 80.19 161 ILE A C 1
ATOM 1296 O O . ILE A 1 161 ? 10.498 0.606 23.272 1.00 80.19 161 ILE A O 1
ATOM 1300 N N . LEU A 1 162 ? 8.343 0.211 23.744 1.00 76.81 162 LEU A N 1
ATOM 1301 C CA . LEU A 1 162 ? 7.920 1.607 23.643 1.00 76.81 162 LEU A CA 1
ATOM 1302 C C . LEU A 1 162 ? 8.363 2.454 24.835 1.00 76.81 162 LEU A C 1
ATOM 1304 O O . LEU A 1 162 ? 8.652 3.636 24.656 1.00 76.81 162 LEU A O 1
ATOM 1308 N N . PHE A 1 163 ? 8.436 1.876 26.031 1.00 77.88 163 PHE A N 1
ATOM 1309 C CA . PHE A 1 163 ? 8.932 2.573 27.218 1.00 77.88 163 PHE A CA 1
ATOM 1310 C C . PHE A 1 163 ? 10.466 2.620 27.280 1.00 77.88 163 PHE A C 1
ATOM 1312 O O . PHE A 1 163 ? 11.012 3.479 27.968 1.00 77.88 163 PHE A O 1
ATOM 1319 N N . SER A 1 164 ? 11.174 1.772 26.522 1.00 76.56 164 SER A N 1
ATOM 1320 C CA . SER A 1 164 ? 12.642 1.726 26.528 1.00 76.56 164 SER A CA 1
ATOM 1321 C C . SER A 1 164 ? 13.351 2.708 25.585 1.00 76.56 164 SER A C 1
ATOM 1323 O O . SER A 1 164 ? 14.575 2.790 25.638 1.00 76.56 164 SER A O 1
ATOM 1325 N N . GLY A 1 165 ? 12.644 3.424 24.699 1.00 76.75 165 GLY A N 1
ATOM 1326 C CA . GLY A 1 165 ? 13.300 4.208 23.640 1.00 76.75 165 GLY A CA 1
ATOM 1327 C C . GLY A 1 165 ? 12.534 5.430 23.133 1.00 76.75 165 GLY A C 1
ATOM 1328 O O . GLY A 1 165 ? 11.449 5.762 23.595 1.00 76.75 165 GLY A O 1
ATOM 1329 N N . THR A 1 166 ? 13.105 6.104 22.141 1.00 83.94 166 THR A N 1
ATOM 1330 C CA . THR A 1 166 ? 12.573 7.280 21.432 1.00 83.94 166 THR A CA 1
ATOM 1331 C C . THR A 1 166 ? 11.622 6.894 20.277 1.00 83.94 166 THR A C 1
ATOM 1333 O O . THR A 1 166 ? 11.545 5.722 19.893 1.00 83.94 166 THR A O 1
ATOM 1336 N N . PRO A 1 167 ? 10.890 7.850 19.661 1.00 81.06 167 PRO A N 1
ATOM 1337 C CA . PRO A 1 167 ? 10.108 7.630 18.427 1.00 81.06 167 PRO A CA 1
ATOM 1338 C C . PRO A 1 167 ? 10.883 6.989 17.276 1.00 81.06 167 PRO A C 1
ATOM 1340 O O . PRO A 1 167 ? 10.385 6.083 16.614 1.00 81.06 167 PRO A O 1
ATOM 1343 N N . LYS A 1 168 ? 12.132 7.408 17.064 1.00 82.38 168 LYS A N 1
ATOM 1344 C CA . LYS A 1 168 ? 12.970 6.885 15.979 1.00 82.38 168 LYS A CA 1
ATOM 1345 C C . LYS A 1 168 ? 13.442 5.451 16.243 1.00 82.38 168 LYS A C 1
ATOM 1347 O O . LYS A 1 168 ? 13.537 4.641 15.320 1.00 82.38 168 LYS A O 1
ATOM 1352 N N . GLU A 1 169 ? 13.732 5.137 17.501 1.00 84.75 169 GLU A N 1
ATOM 1353 C CA . GLU A 1 169 ? 14.091 3.780 17.921 1.00 84.75 169 GLU A CA 1
ATOM 1354 C C . GLU A 1 169 ? 12.888 2.842 17.820 1.00 84.75 169 GLU A C 1
ATOM 1356 O O . GLU A 1 169 ? 13.043 1.735 17.318 1.00 84.75 169 GLU A O 1
ATOM 1361 N N . GLU A 1 170 ? 11.683 3.303 18.178 1.00 83.25 170 GLU A N 1
ATOM 1362 C CA . GLU A 1 170 ? 10.443 2.553 17.936 1.00 83.25 170 GLU A CA 1
ATOM 1363 C C . GLU A 1 170 ? 10.283 2.209 16.454 1.00 83.25 170 GLU A C 1
ATOM 1365 O O . GLU A 1 170 ? 10.105 1.037 16.138 1.00 83.25 170 GLU A O 1
ATOM 1370 N N . GLU A 1 171 ? 10.371 3.191 15.548 1.00 83.75 171 GLU A N 1
ATOM 1371 C CA . GLU A 1 171 ? 10.234 2.930 14.107 1.00 83.75 171 GLU A CA 1
ATOM 1372 C C . GLU A 1 171 ? 11.249 1.870 13.652 1.00 83.75 171 GLU A C 1
ATOM 1374 O O . GLU A 1 171 ? 10.905 0.937 12.930 1.00 83.75 171 GLU A O 1
ATOM 1379 N N . THR A 1 172 ? 12.486 1.952 14.142 1.00 86.44 172 THR A N 1
ATOM 1380 C CA . THR A 1 172 ? 13.545 0.988 13.814 1.00 86.44 172 THR A CA 1
ATOM 1381 C C . THR A 1 172 ? 13.230 -0.414 14.346 1.00 86.44 172 THR A C 1
ATOM 1383 O O . THR A 1 172 ? 13.340 -1.399 13.614 1.00 86.44 172 THR A O 1
ATOM 1386 N N . ILE A 1 173 ? 12.805 -0.527 15.606 1.00 86.75 173 ILE A N 1
ATOM 1387 C CA . ILE A 1 173 ? 12.465 -1.809 16.234 1.00 86.75 173 ILE A CA 1
ATOM 1388 C C . ILE A 1 173 ? 11.245 -2.423 15.550 1.00 86.75 173 ILE A C 1
ATOM 1390 O O . ILE A 1 173 ? 11.269 -3.600 15.197 1.00 86.75 173 ILE A O 1
ATOM 1394 N N . VAL A 1 174 ? 10.201 -1.635 15.299 1.00 86.31 174 VAL A N 1
ATOM 1395 C CA . VAL A 1 174 ? 8.993 -2.099 14.614 1.00 86.31 174 VAL A CA 1
ATOM 1396 C C . VAL A 1 174 ? 9.324 -2.537 13.187 1.00 86.31 174 VAL A C 1
ATOM 1398 O O . VAL A 1 174 ? 8.905 -3.622 12.792 1.00 86.31 174 VA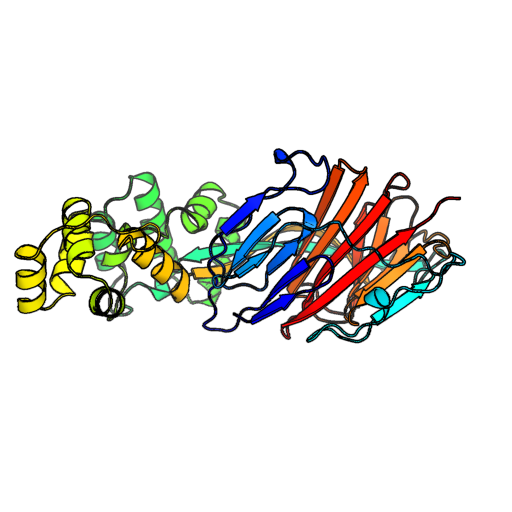L A O 1
ATOM 1401 N N . ALA A 1 175 ? 10.136 -1.791 12.429 1.00 86.38 175 ALA A N 1
ATOM 1402 C CA . ALA A 1 175 ? 10.600 -2.233 11.109 1.00 86.38 175 ALA A CA 1
ATOM 1403 C C . ALA A 1 175 ? 11.316 -3.595 11.180 1.00 86.38 175 ALA A C 1
ATOM 1405 O O . ALA A 1 175 ? 11.053 -4.478 10.359 1.00 86.38 175 ALA A O 1
ATOM 1406 N N . ASN A 1 176 ? 12.165 -3.797 12.190 1.00 87.50 176 ASN A N 1
ATOM 1407 C CA . ASN A 1 176 ? 12.855 -5.066 12.414 1.00 87.50 176 ASN A CA 1
ATOM 1408 C C . ASN A 1 176 ? 11.893 -6.201 12.792 1.00 87.50 176 ASN A C 1
ATOM 1410 O O . ASN A 1 176 ? 12.047 -7.311 12.283 1.00 87.50 176 ASN A O 1
ATOM 1414 N N . LEU A 1 177 ? 10.866 -5.937 13.605 1.00 87.69 177 LEU A N 1
ATOM 1415 C CA . LEU A 1 177 ? 9.812 -6.911 13.912 1.00 87.69 177 LEU A CA 1
ATOM 1416 C C . LEU A 1 177 ? 9.045 -7.310 12.647 1.00 87.69 177 LEU A C 1
ATOM 1418 O O . LEU A 1 177 ? 8.815 -8.493 12.415 1.00 87.69 177 LEU A O 1
ATOM 1422 N N . PHE A 1 178 ? 8.717 -6.352 11.775 1.00 87.12 178 PHE A N 1
ATOM 1423 C CA . PHE A 1 178 ? 8.091 -6.646 10.483 1.00 87.12 178 PHE A CA 1
ATOM 1424 C C . PHE A 1 178 ? 8.974 -7.493 9.559 1.00 87.12 178 PHE A C 1
ATOM 1426 O O . PHE A 1 178 ? 8.460 -8.317 8.798 1.00 87.12 178 PHE A O 1
ATOM 1433 N N . ARG A 1 179 ? 10.294 -7.315 9.640 1.00 86.81 179 ARG A N 1
ATOM 1434 C CA . ARG A 1 179 ? 11.272 -8.066 8.851 1.00 86.81 179 ARG A CA 1
ATOM 1435 C C . ARG A 1 179 ? 11.514 -9.481 9.378 1.00 86.81 179 ARG A C 1
ATOM 1437 O O . ARG A 1 179 ? 11.595 -10.412 8.579 1.00 86.81 179 ARG A O 1
ATOM 1444 N N . HIS A 1 180 ? 11.669 -9.638 10.689 1.00 88.12 180 HIS A N 1
ATOM 1445 C CA . HIS A 1 180 ? 12.202 -10.860 11.298 1.00 88.12 180 HIS A CA 1
ATOM 1446 C C . HIS A 1 180 ? 11.167 -11.667 12.094 1.00 88.12 180 HIS A C 1
ATOM 1448 O O . HIS A 1 180 ? 11.347 -12.871 12.258 1.00 88.12 180 HIS A O 1
ATOM 1454 N N . GLU A 1 181 ? 10.065 -11.053 12.534 1.00 88.38 181 GLU A N 1
ATOM 1455 C CA . GLU A 1 181 ? 9.021 -11.699 13.339 1.00 88.38 181 GLU A CA 1
ATOM 1456 C C . GLU A 1 181 ? 7.646 -11.628 12.647 1.00 88.38 181 GLU A C 1
ATOM 1458 O O . GLU A 1 181 ? 6.778 -10.842 13.035 1.00 88.38 181 GLU A O 1
ATOM 1463 N N . PRO A 1 182 ? 7.378 -12.467 11.628 1.00 84.75 182 PRO A N 1
ATOM 1464 C CA . PRO A 1 182 ? 6.173 -12.351 10.802 1.00 84.75 182 PRO A CA 1
ATOM 1465 C C . PRO A 1 182 ? 4.864 -12.527 11.587 1.00 84.75 182 PRO A C 1
ATOM 1467 O O . PRO A 1 182 ? 3.848 -11.924 11.237 1.00 84.75 182 PRO A O 1
ATOM 1470 N N . GLU A 1 183 ? 4.861 -13.334 12.653 1.00 85.25 183 GLU A N 1
ATOM 1471 C CA . GLU A 1 183 ? 3.685 -13.481 13.518 1.00 85.25 183 GLU A CA 1
ATOM 1472 C C . GLU A 1 183 ? 3.406 -12.212 14.328 1.00 85.25 183 GLU A C 1
ATOM 1474 O O . GLU A 1 183 ? 2.258 -11.769 14.398 1.00 85.25 183 GLU A O 1
ATOM 1479 N N . PHE A 1 184 ? 4.456 -11.595 14.875 1.00 84.50 184 PHE A N 1
ATOM 1480 C CA . PHE A 1 184 ? 4.361 -10.332 15.601 1.00 84.50 184 PHE A CA 1
ATOM 1481 C C . PHE A 1 184 ? 3.937 -9.203 14.653 1.00 84.50 184 PHE A C 1
ATOM 1483 O O . PHE A 1 184 ? 3.026 -8.436 14.949 1.00 84.50 184 PHE A O 1
ATOM 1490 N N . ALA A 1 185 ? 4.516 -9.158 13.453 1.00 83.25 185 ALA A N 1
ATOM 1491 C CA . ALA A 1 185 ? 4.142 -8.231 12.390 1.00 83.25 185 ALA A CA 1
ATOM 1492 C C . ALA A 1 185 ? 2.660 -8.354 12.000 1.00 83.25 185 ALA A C 1
ATOM 1494 O O . ALA A 1 185 ? 1.953 -7.358 11.832 1.00 83.25 185 ALA A O 1
ATOM 1495 N N . LYS A 1 186 ? 2.159 -9.592 11.881 1.00 82.81 186 LYS A N 1
ATOM 1496 C CA . LYS A 1 186 ? 0.743 -9.861 11.604 1.00 82.81 186 LYS A CA 1
ATOM 1497 C C . LYS A 1 186 ? -0.148 -9.369 12.744 1.00 82.81 186 LYS A C 1
ATOM 1499 O O . LYS A 1 186 ? -1.201 -8.794 12.461 1.00 82.81 186 LYS A O 1
ATOM 1504 N N . PHE A 1 187 ? 0.271 -9.567 13.993 1.00 85.00 187 PHE A N 1
ATOM 1505 C CA . PHE A 1 187 ? -0.426 -9.039 15.163 1.00 85.00 187 PHE A CA 1
ATOM 1506 C C . PHE A 1 187 ? -0.510 -7.502 15.115 1.00 85.00 187 PHE A C 1
ATOM 1508 O O . PHE A 1 187 ? -1.615 -6.954 15.116 1.00 85.00 187 PHE A O 1
ATOM 1515 N N . LEU A 1 188 ? 0.630 -6.823 14.941 1.00 81.25 188 LEU A N 1
ATOM 1516 C CA . LEU A 1 188 ? 0.731 -5.359 14.854 1.00 81.25 188 LEU A CA 1
ATOM 1517 C C . LEU A 1 188 ? -0.131 -4.749 13.739 1.00 81.25 188 LEU A C 1
ATOM 1519 O O . LEU A 1 188 ? -0.734 -3.693 13.919 1.00 81.25 188 LEU A O 1
ATOM 1523 N N . ASN A 1 189 ? -0.179 -5.407 12.579 1.00 77.06 189 ASN A N 1
ATOM 1524 C CA . ASN A 1 189 ? -0.860 -4.890 11.392 1.00 77.06 189 ASN A CA 1
ATOM 1525 C C . ASN A 1 189 ? -2.369 -5.188 11.384 1.00 77.06 189 ASN A C 1
ATOM 1527 O O . ASN A 1 189 ? -3.152 -4.396 10.868 1.00 77.06 189 ASN A O 1
ATOM 1531 N N . LYS A 1 190 ? -2.803 -6.337 11.922 1.00 73.31 190 LYS A N 1
ATOM 1532 C CA . LYS A 1 190 ? -4.195 -6.804 11.761 1.00 73.31 190 LYS A CA 1
ATOM 1533 C C . LYS A 1 190 ? -4.978 -6.958 13.057 1.00 73.31 190 LYS A C 1
ATOM 1535 O O . LYS A 1 190 ? -6.189 -6.786 13.035 1.00 73.31 190 LYS A O 1
ATOM 1540 N N . GLN A 1 191 ? -4.330 -7.322 14.159 1.00 77.62 191 GLN A N 1
ATOM 1541 C CA . GLN A 1 191 ? -5.027 -7.733 15.386 1.00 77.62 191 GLN A CA 1
ATOM 1542 C C . GLN A 1 191 ? -5.098 -6.619 16.435 1.00 77.62 191 GLN A C 1
ATOM 1544 O O . GLN A 1 191 ? -5.917 -6.691 17.347 1.00 77.62 191 GLN A O 1
ATOM 1549 N N . MET A 1 192 ? -4.296 -5.563 16.278 1.00 80.19 192 MET A N 1
ATOM 1550 C CA . MET A 1 192 ? -4.331 -4.404 17.170 1.00 80.19 192 MET A CA 1
ATOM 1551 C C . MET A 1 192 ? -5.455 -3.408 16.865 1.00 80.19 192 MET A C 1
ATOM 1553 O O . MET A 1 192 ? -5.871 -2.685 17.757 1.00 80.19 192 MET A O 1
ATOM 1557 N N . PHE A 1 193 ? -5.987 -3.349 15.643 1.00 80.50 193 PHE A N 1
ATOM 1558 C CA . PHE A 1 193 ? -7.047 -2.391 15.288 1.00 80.50 193 PHE A CA 1
ATOM 1559 C C . PHE A 1 193 ? -8.441 -2.902 15.668 1.00 80.50 193 PHE A C 1
ATOM 1561 O O . PHE A 1 193 ? -9.319 -3.022 14.819 1.00 80.50 193 PHE A O 1
ATOM 1568 N N . THR A 1 194 ? -8.629 -3.235 16.942 1.00 86.19 194 THR A N 1
ATOM 1569 C CA . THR A 1 194 ? -9.898 -3.738 17.479 1.00 86.19 194 THR A CA 1
ATOM 1570 C C . THR A 1 194 ? -10.431 -2.815 18.565 1.00 86.19 194 THR A C 1
ATOM 1572 O O . THR A 1 194 ? -9.675 -2.072 19.201 1.00 86.19 194 THR A O 1
ATOM 1575 N N . ILE A 1 195 ? -11.741 -2.879 18.817 1.00 88.25 195 ILE A N 1
ATOM 1576 C CA . ILE A 1 195 ? -12.373 -2.104 19.897 1.00 88.25 195 ILE A CA 1
ATOM 1577 C C . ILE A 1 195 ? -11.770 -2.403 21.284 1.00 88.25 195 ILE A C 1
ATOM 1579 O O . ILE A 1 195 ? -11.808 -1.554 22.172 1.00 88.25 195 ILE A O 1
ATOM 1583 N N . GLU A 1 196 ? -11.141 -3.564 21.465 1.00 89.88 196 GLU A N 1
ATOM 1584 C CA . GLU A 1 196 ? -10.488 -3.951 22.720 1.00 89.88 196 GLU A CA 1
ATOM 1585 C C . GLU A 1 196 ? -9.285 -3.067 23.080 1.00 89.88 196 GLU A C 1
ATOM 1587 O O . GLU A 1 196 ? -8.868 -3.051 24.234 1.00 89.88 196 GLU A O 1
ATOM 1592 N N . MET A 1 197 ? -8.753 -2.278 22.140 1.00 88.38 197 MET A N 1
ATOM 1593 C CA . MET A 1 197 ? -7.713 -1.289 22.438 1.00 88.38 197 MET A CA 1
ATOM 1594 C C . MET A 1 197 ? -8.249 -0.009 23.084 1.00 88.38 197 MET A C 1
ATOM 1596 O O . MET A 1 197 ? -7.469 0.726 23.686 1.00 88.38 197 MET A O 1
ATOM 1600 N N . VAL A 1 198 ? -9.556 0.271 22.998 1.00 89.75 198 VAL A N 1
ATOM 1601 C CA . VAL A 1 198 ? -10.175 1.516 23.497 1.00 89.75 198 VAL A CA 1
ATOM 1602 C C . VAL A 1 198 ? -9.801 1.859 24.942 1.00 89.75 198 VAL A C 1
ATOM 1604 O O . VAL A 1 198 ? -9.500 3.025 25.183 1.00 89.75 198 VAL A O 1
ATOM 1607 N N . PRO A 1 199 ? -9.750 0.915 25.904 1.00 89.25 199 PRO A N 1
ATOM 1608 C CA . PRO A 1 199 ? -9.376 1.244 27.280 1.00 89.25 199 PRO A CA 1
ATOM 1609 C C . PRO A 1 199 ? -7.937 1.747 27.454 1.00 89.25 199 PRO A C 1
ATOM 1611 O O . PRO A 1 199 ? -7.612 2.329 28.493 1.00 89.25 199 PRO A O 1
ATOM 1614 N N . LEU A 1 200 ? -7.074 1.528 26.457 1.00 87.69 200 LEU A N 1
ATOM 1615 C CA . LEU A 1 200 ? -5.722 2.080 26.413 1.00 87.69 200 LEU A CA 1
ATOM 1616 C C . LEU A 1 200 ? -5.664 3.456 25.746 1.00 87.69 200 LEU A C 1
ATOM 1618 O O . LEU A 1 200 ? -4.708 4.180 26.004 1.00 87.69 200 LEU A O 1
ATOM 1622 N N . ILE A 1 201 ? -6.654 3.821 24.923 1.00 88.38 201 ILE A N 1
ATOM 1623 C CA . ILE A 1 201 ? -6.676 5.092 24.193 1.00 88.38 201 ILE A CA 1
ATOM 1624 C C . ILE A 1 201 ? -6.982 6.240 25.162 1.00 88.38 201 ILE A C 1
ATOM 1626 O O . ILE A 1 201 ? -8.036 6.276 25.798 1.00 88.38 201 ILE A O 1
ATOM 1630 N N . HIS A 1 202 ? -6.066 7.198 25.258 1.00 85.31 202 HIS A N 1
ATOM 1631 C CA . HIS A 1 202 ? -6.214 8.388 26.084 1.00 85.31 202 HIS A CA 1
ATOM 1632 C C . HIS A 1 202 ? -6.989 9.513 25.380 1.00 85.31 202 HIS A C 1
ATOM 1634 O O . HIS A 1 202 ? -7.167 9.536 24.160 1.00 85.31 202 HIS A O 1
ATOM 1640 N N . GLY A 1 203 ? -7.423 10.489 26.178 1.00 83.38 203 GLY A N 1
ATOM 1641 C CA . GLY A 1 203 ? -8.072 11.703 25.692 1.00 83.38 203 GLY A CA 1
ATOM 1642 C C . GLY A 1 203 ? -9.557 11.535 25.332 1.00 83.38 203 GLY A C 1
ATOM 1643 O O . GLY A 1 203 ? -10.169 10.500 25.601 1.00 83.38 203 GLY A O 1
ATOM 1644 N N . PRO A 1 204 ? -10.171 12.566 24.724 1.00 87.62 204 PRO A N 1
ATOM 1645 C CA . PRO A 1 204 ? -11.606 12.604 24.435 1.00 87.62 204 PRO A CA 1
ATOM 1646 C C . PRO A 1 204 ? -12.011 11.781 23.199 1.00 87.62 204 PRO A C 1
ATOM 1648 O O . PRO A 1 204 ? -13.153 11.883 22.757 1.00 87.62 204 PRO A O 1
ATOM 1651 N N . PHE A 1 205 ? -11.116 10.952 22.645 1.00 89.19 205 PHE A N 1
ATOM 1652 C CA . PHE A 1 205 ? -11.326 10.194 21.403 1.00 89.19 205 PHE A CA 1
ATOM 1653 C C . PHE A 1 205 ? -12.686 9.483 21.359 1.00 89.19 205 PHE A C 1
ATOM 1655 O O . PHE A 1 205 ? -13.469 9.663 20.428 1.00 89.19 205 PHE A O 1
ATOM 1662 N N . LEU A 1 206 ? -13.002 8.709 22.399 1.00 90.56 206 LEU A N 1
ATOM 1663 C CA . LEU A 1 206 ? -14.255 7.963 22.440 1.00 90.56 206 LEU A CA 1
ATOM 1664 C C . LEU A 1 206 ? -15.468 8.890 22.632 1.00 90.56 206 LEU A C 1
ATOM 1666 O O . LEU A 1 206 ? -16.531 8.649 22.061 1.00 90.56 206 LEU A O 1
ATOM 1670 N N . GLN A 1 207 ? -15.311 9.973 23.395 1.00 91.12 207 GLN A N 1
ATOM 1671 C CA . GLN A 1 207 ? -16.367 10.960 23.639 1.00 91.12 207 GLN A CA 1
ATOM 1672 C C . GLN A 1 207 ? -16.767 11.675 22.340 1.00 91.12 207 GLN A C 1
ATOM 1674 O O . GLN A 1 207 ? -17.956 11.869 22.087 1.00 91.12 207 GLN A O 1
ATOM 1679 N N . GLU A 1 208 ? -15.792 12.015 21.491 1.00 90.00 208 GLU A N 1
ATOM 1680 C CA . GLU A 1 208 ? -16.006 12.631 20.175 1.00 90.00 208 GLU A CA 1
ATOM 1681 C C . GLU A 1 208 ? -16.870 11.741 19.270 1.00 90.00 208 GLU A C 1
ATOM 1683 O O . GLU A 1 208 ? -17.828 12.222 18.659 1.00 90.00 208 GLU A O 1
ATOM 1688 N N . ILE A 1 209 ? -16.591 10.434 19.245 1.00 90.31 209 ILE A N 1
ATOM 1689 C CA . ILE A 1 209 ? -17.357 9.452 18.466 1.00 90.31 209 ILE A CA 1
ATOM 1690 C C . ILE A 1 209 ? -18.768 9.286 19.049 1.00 90.31 209 ILE A C 1
ATOM 1692 O O . ILE A 1 209 ? -19.767 9.444 18.345 1.00 90.31 209 ILE A O 1
ATOM 1696 N N . LEU A 1 210 ? -18.872 9.021 20.356 1.00 91.25 210 LEU A N 1
ATOM 1697 C CA . LEU A 1 210 ? -20.143 8.743 21.040 1.00 91.25 210 LEU A CA 1
ATOM 1698 C C . LEU A 1 210 ? -21.087 9.953 21.092 1.00 91.25 210 LEU A C 1
ATOM 1700 O O . LEU A 1 210 ? -22.303 9.797 21.250 1.00 91.25 210 LEU A O 1
ATOM 1704 N N . ARG A 1 211 ? -20.562 11.177 20.974 1.00 88.88 211 ARG A N 1
ATOM 1705 C CA . ARG A 1 211 ? -21.381 12.393 20.913 1.00 88.88 211 ARG A CA 1
ATOM 1706 C C . ARG A 1 211 ? -22.257 12.423 19.663 1.00 88.88 211 ARG A C 1
ATOM 1708 O O . ARG A 1 211 ? -23.427 12.777 19.787 1.00 88.88 211 ARG A O 1
ATOM 1715 N N . HIS A 1 212 ? -21.700 12.033 18.520 1.00 86.69 212 HIS A N 1
ATOM 1716 C CA . HIS A 1 212 ? -22.349 12.108 17.207 1.00 86.69 212 HIS A CA 1
ATOM 1717 C C . HIS A 1 212 ? -23.038 10.804 16.795 1.00 86.69 212 HIS A C 1
ATOM 1719 O O . HIS A 1 212 ? -23.775 10.786 15.814 1.00 86.69 212 HIS A O 1
ATOM 1725 N N . HIS A 1 213 ? -22.800 9.716 17.529 1.00 89.19 213 HIS A N 1
ATOM 1726 C CA . HIS A 1 213 ? -23.403 8.427 17.233 1.00 89.19 213 HIS A CA 1
ATOM 1727 C C . HIS A 1 213 ? -24.836 8.310 17.768 1.00 89.19 213 HIS A C 1
ATOM 1729 O O . HIS A 1 213 ? -25.183 8.870 18.813 1.00 89.19 213 HIS A O 1
ATOM 1735 N N . GLU A 1 214 ? -25.667 7.560 17.049 1.00 89.25 214 GLU A N 1
ATOM 1736 C CA . GLU A 1 214 ? -27.087 7.441 17.351 1.00 89.25 214 GLU A CA 1
ATOM 1737 C C . GLU A 1 214 ? -27.347 6.552 18.575 1.00 89.25 214 GLU A C 1
ATOM 1739 O O . GLU A 1 214 ? -26.887 5.412 18.669 1.00 89.25 214 GLU A O 1
ATOM 1744 N N . GLU A 1 215 ? -28.145 7.055 19.516 1.00 92.25 215 GLU A N 1
ATOM 1745 C CA . GLU A 1 215 ? -28.381 6.420 20.818 1.00 92.25 215 GLU A CA 1
ATOM 1746 C C . GLU A 1 215 ? -28.982 5.011 20.716 1.00 92.25 215 GLU A C 1
ATOM 1748 O O . GLU A 1 215 ? -28.601 4.114 21.473 1.00 92.25 215 GLU A O 1
ATOM 1753 N N . ARG A 1 216 ? -29.873 4.789 19.740 1.00 92.25 216 ARG A N 1
ATOM 1754 C CA . ARG A 1 216 ? -30.526 3.491 19.503 1.00 92.25 216 ARG A CA 1
ATOM 1755 C C . ARG A 1 216 ? -29.523 2.404 19.111 1.00 92.25 216 ARG A C 1
ATOM 1757 O O . ARG A 1 216 ? -29.668 1.253 19.538 1.00 92.25 216 ARG A O 1
ATOM 1764 N N . TYR A 1 217 ? -28.501 2.778 18.339 1.00 92.94 217 TYR A N 1
ATOM 1765 C CA . TYR A 1 217 ? -27.431 1.883 17.898 1.00 92.94 217 TYR A CA 1
ATOM 1766 C C . TYR A 1 217 ? -26.440 1.617 19.023 1.00 92.94 217 TYR A C 1
ATOM 1768 O O . TYR A 1 217 ? -26.066 0.464 19.238 1.00 92.94 217 TYR A O 1
ATOM 1776 N N . ILE A 1 218 ? -26.097 2.646 19.811 1.00 91.56 218 ILE A N 1
ATOM 1777 C CA . ILE A 1 218 ? -25.293 2.468 21.028 1.00 91.56 218 ILE A CA 1
ATOM 1778 C C . ILE A 1 218 ? -25.971 1.425 21.922 1.00 91.56 218 ILE A C 1
ATOM 1780 O O . ILE A 1 218 ? -25.343 0.424 22.265 1.00 91.56 218 ILE A O 1
ATOM 1784 N N . LYS A 1 219 ? -27.270 1.590 22.226 1.00 93.94 219 LYS A N 1
ATOM 1785 C CA . LYS A 1 219 ? -28.024 0.645 23.068 1.00 93.94 219 LYS A CA 1
ATOM 1786 C C . LYS A 1 219 ? -27.949 -0.792 22.548 1.00 93.94 219 LYS A C 1
ATOM 1788 O O . LYS A 1 219 ? -27.785 -1.717 23.337 1.00 93.94 219 LYS A O 1
ATOM 1793 N N . PHE A 1 220 ? -28.076 -0.980 21.235 1.00 93.25 220 PHE A N 1
ATOM 1794 C CA . PHE A 1 220 ? -28.015 -2.298 20.598 1.00 93.25 220 PHE A CA 1
ATOM 1795 C C . PHE A 1 220 ? -26.644 -2.980 20.732 1.00 93.25 220 PHE A C 1
ATOM 1797 O O . PHE A 1 220 ? -26.568 -4.208 20.803 1.00 93.25 220 PHE A O 1
ATOM 1804 N N . ILE A 1 221 ? -25.563 -2.197 20.762 1.00 91.69 221 ILE A N 1
ATOM 1805 C CA . ILE A 1 221 ? -24.189 -2.706 20.815 1.00 91.69 221 ILE A CA 1
ATOM 1806 C C . ILE A 1 221 ? -23.686 -2.916 22.246 1.00 91.69 221 ILE A C 1
ATOM 1808 O O . ILE A 1 221 ? -22.930 -3.859 22.460 1.00 91.69 221 ILE A O 1
ATOM 1812 N N . LEU A 1 222 ? -24.134 -2.126 23.233 1.00 92.62 222 LEU A N 1
ATOM 1813 C CA . LEU A 1 222 ? -23.666 -2.213 24.631 1.00 92.62 222 LEU A CA 1
ATOM 1814 C C . LEU A 1 222 ? -23.563 -3.650 25.196 1.00 92.62 222 LEU A C 1
ATOM 1816 O O . LEU A 1 222 ? -22.539 -3.947 25.808 1.00 92.62 222 LEU A O 1
ATOM 1820 N N . PRO A 1 223 ? -24.542 -4.562 24.998 1.00 91.62 223 PRO A N 1
ATOM 1821 C CA . PRO A 1 223 ? -24.470 -5.923 25.541 1.00 91.62 223 PRO A CA 1
ATOM 1822 C C . PRO A 1 223 ? -23.386 -6.809 24.911 1.00 91.62 223 PRO A C 1
ATOM 1824 O O . PRO A 1 223 ? -23.086 -7.870 25.447 1.00 91.62 223 PRO A O 1
ATOM 1827 N N . LYS A 1 224 ? -22.839 -6.411 23.758 1.00 91.69 224 LYS A N 1
ATOM 1828 C CA . LYS A 1 224 ? -21.831 -7.167 23.000 1.00 91.69 224 LYS A CA 1
ATOM 1829 C C . LYS A 1 224 ? -20.402 -6.750 23.335 1.00 91.69 224 LYS A C 1
ATOM 1831 O O . LYS A 1 224 ? -19.466 -7.397 22.880 1.00 91.69 224 LYS A O 1
ATOM 1836 N N . LEU A 1 225 ? -20.239 -5.652 24.070 1.00 92.88 225 LEU A N 1
ATOM 1837 C CA . LEU A 1 225 ? -18.935 -5.120 24.436 1.00 92.88 225 LEU A CA 1
ATOM 1838 C C . LEU A 1 225 ? -18.322 -5.947 25.565 1.00 92.88 225 LEU A C 1
ATOM 1840 O O . LEU A 1 225 ? -19.022 -6.385 26.482 1.00 92.88 225 LEU A O 1
ATOM 1844 N N . SER A 1 226 ? -17.000 -6.109 25.532 1.00 92.50 226 SER A N 1
ATOM 1845 C CA . SER A 1 226 ? -16.263 -6.642 26.672 1.00 92.50 226 SER A CA 1
ATOM 1846 C C . SER A 1 226 ? -16.423 -5.719 27.888 1.00 92.50 226 SER A C 1
ATOM 1848 O O . SER A 1 226 ? -16.684 -4.519 27.754 1.00 92.50 226 SER A O 1
ATOM 1850 N N . LYS A 1 227 ? -16.277 -6.266 29.102 1.00 92.31 227 LYS A N 1
ATOM 1851 C CA . LYS A 1 227 ? -16.422 -5.477 30.340 1.00 92.31 227 LYS A CA 1
ATOM 1852 C C . LYS A 1 227 ? -15.513 -4.232 30.367 1.00 92.31 227 LYS A C 1
ATOM 1854 O O . LYS A 1 227 ? -16.054 -3.158 30.628 1.00 92.31 227 LYS A O 1
ATOM 1859 N N . PRO A 1 228 ? -14.205 -4.321 30.037 1.00 90.81 228 PRO A N 1
ATOM 1860 C CA . PRO A 1 228 ? -13.329 -3.148 30.037 1.00 90.81 228 PRO A CA 1
ATOM 1861 C C . PRO A 1 228 ? -13.799 -2.062 29.063 1.00 90.81 228 PRO A C 1
ATOM 1863 O O . PRO A 1 228 ? -13.847 -0.883 29.404 1.00 90.81 228 PRO A O 1
ATOM 1866 N N . VAL A 1 229 ? -14.205 -2.453 27.853 1.00 92.12 229 VAL A N 1
ATOM 1867 C CA . VAL A 1 229 ? -14.700 -1.513 26.839 1.00 92.12 229 VAL A CA 1
ATOM 1868 C C . VAL A 1 229 ? -16.013 -0.872 27.290 1.00 92.12 229 VAL A C 1
ATOM 1870 O O . VAL A 1 229 ? -16.188 0.341 27.174 1.00 92.12 229 VAL A O 1
ATOM 1873 N N . LEU A 1 230 ? -16.931 -1.665 27.846 1.00 92.94 230 LEU A N 1
ATOM 1874 C CA . LEU A 1 230 ? -18.221 -1.189 28.342 1.00 92.94 230 LEU A CA 1
ATOM 1875 C C . LEU A 1 230 ? -18.061 -0.133 29.444 1.00 92.94 230 LEU A C 1
ATOM 1877 O O . LEU A 1 230 ? -18.796 0.856 29.455 1.00 92.94 230 LEU A O 1
ATOM 1881 N N . GLU A 1 231 ? -17.122 -0.330 30.368 1.00 92.06 231 GLU A N 1
ATOM 1882 C CA . GLU A 1 231 ? -16.833 0.624 31.442 1.00 92.06 231 GLU A CA 1
ATOM 1883 C C . GLU A 1 231 ? -16.349 1.967 30.893 1.00 92.06 231 GLU A C 1
ATOM 1885 O O . GLU A 1 231 ? -16.856 3.015 31.299 1.00 92.06 231 GLU A O 1
ATOM 1890 N N . VAL A 1 232 ? -15.448 1.941 29.909 1.00 90.94 232 VAL A N 1
ATOM 1891 C CA . VAL A 1 232 ? -14.920 3.157 29.274 1.00 90.94 232 VAL A CA 1
ATOM 1892 C C . VAL A 1 232 ? -15.984 3.865 28.435 1.00 90.94 232 VAL A C 1
ATOM 1894 O O . VAL A 1 232 ? -16.093 5.091 28.480 1.00 90.94 232 VAL A O 1
ATOM 1897 N N . VAL A 1 233 ? -16.843 3.125 27.725 1.00 91.81 233 VAL A N 1
ATOM 1898 C CA . VAL A 1 233 ? -18.005 3.706 27.027 1.00 91.81 233 VAL A CA 1
ATOM 1899 C C . VAL A 1 233 ? -18.949 4.387 28.020 1.00 91.81 233 VAL A C 1
ATOM 1901 O O . VAL A 1 233 ? -19.428 5.491 27.762 1.00 91.81 233 VAL A O 1
ATOM 1904 N N . ARG A 1 234 ? -19.206 3.760 29.176 1.00 91.31 234 ARG A N 1
ATOM 1905 C CA . ARG A 1 234 ? -20.090 4.315 30.210 1.00 91.31 234 ARG A CA 1
ATOM 1906 C C . ARG A 1 234 ? -19.525 5.567 30.865 1.00 91.31 234 ARG A C 1
ATOM 1908 O O . ARG A 1 234 ? -20.293 6.493 31.109 1.00 91.31 234 ARG A O 1
ATOM 1915 N N . SER A 1 235 ? -18.223 5.608 31.138 1.00 91.50 235 SER A N 1
ATOM 1916 C CA . SER A 1 235 ? -17.567 6.791 31.706 1.00 91.50 235 SER A CA 1
ATOM 1917 C C . SER A 1 235 ? -17.423 7.932 30.691 1.00 91.50 235 SER A C 1
ATOM 1919 O O . SER A 1 235 ? -17.398 9.097 31.079 1.00 91.50 235 SER A O 1
ATOM 1921 N N . SER A 1 236 ? -17.400 7.613 29.394 1.00 90.81 236 SER A N 1
ATOM 1922 C CA . SER A 1 236 ? -17.292 8.585 28.296 1.00 90.81 236 SER A CA 1
ATOM 1923 C C . SER A 1 236 ? -18.623 9.233 27.891 1.00 90.81 236 SER A C 1
ATOM 1925 O O . SER A 1 236 ? -18.639 10.142 27.063 1.00 90.81 236 SER A O 1
ATOM 1927 N N . ILE A 1 237 ? -19.752 8.793 28.452 1.00 91.38 237 ILE A N 1
ATOM 1928 C CA . ILE A 1 237 ? -21.081 9.360 28.193 1.00 91.38 237 ILE A CA 1
ATOM 1929 C C . ILE A 1 237 ? -21.609 9.993 29.483 1.00 91.38 237 ILE A C 1
ATOM 1931 O O . ILE A 1 237 ? -21.494 9.424 30.566 1.00 91.38 237 ILE A O 1
ATOM 1935 N N . SER A 1 238 ? -22.239 11.168 29.386 1.00 90.88 238 SER A N 1
ATOM 1936 C CA . SER A 1 238 ? -22.849 11.805 30.558 1.00 90.88 238 SER A CA 1
ATOM 1937 C C . SER A 1 238 ? -23.933 10.912 31.179 1.00 90.88 238 SER A C 1
ATOM 1939 O O . SER A 1 238 ? -24.682 10.235 30.471 1.00 90.88 238 SER A O 1
ATOM 1941 N N . LYS A 1 239 ? -24.072 10.942 32.513 1.00 91.38 239 LYS A N 1
ATOM 1942 C CA . LYS A 1 239 ? -25.069 10.127 33.241 1.00 91.38 239 LYS A CA 1
ATOM 1943 C C . LYS A 1 239 ? -26.487 10.287 32.673 1.00 91.38 239 LYS A C 1
ATOM 1945 O O . LYS A 1 239 ? -27.209 9.302 32.535 1.00 91.38 239 LYS A O 1
ATOM 1950 N N . ASN A 1 240 ? -26.854 11.511 32.287 1.00 91.69 240 ASN A N 1
ATOM 1951 C CA . ASN A 1 240 ? -28.152 11.811 31.682 1.00 91.69 240 ASN A CA 1
ATOM 1952 C C . ASN A 1 240 ? -28.302 11.140 30.312 1.00 91.69 240 ASN A C 1
ATOM 1954 O O . ASN A 1 240 ? -29.268 10.408 30.105 1.00 91.69 240 ASN A O 1
ATOM 1958 N N . LYS A 1 241 ? -27.328 11.314 29.406 1.00 90.94 241 LYS A N 1
ATOM 1959 C CA . LYS A 1 241 ? -27.364 10.695 28.071 1.00 90.94 241 LYS A CA 1
ATOM 1960 C C . LYS A 1 241 ? -27.378 9.166 28.168 1.00 90.94 241 LYS A C 1
ATOM 1962 O O . LYS A 1 241 ? -28.151 8.519 27.475 1.00 90.94 241 LYS A O 1
ATOM 1967 N N . MET A 1 242 ? -26.610 8.578 29.087 1.00 93.38 242 MET A N 1
ATOM 1968 C CA . MET A 1 242 ? -26.628 7.129 29.321 1.00 93.38 242 MET A CA 1
ATOM 1969 C C . MET A 1 242 ? -28.007 6.634 29.779 1.00 93.38 242 MET A C 1
ATOM 1971 O O . MET A 1 242 ? -28.491 5.620 29.284 1.00 93.38 242 MET A O 1
ATOM 1975 N N . LYS A 1 243 ? -28.679 7.360 30.682 1.00 93.19 243 LYS A N 1
ATOM 1976 C CA . LYS A 1 243 ? -30.048 7.026 31.101 1.00 93.19 243 LYS A CA 1
ATOM 1977 C C . LYS A 1 243 ? -31.028 7.087 29.922 1.00 93.19 243 LYS A C 1
ATOM 1979 O O . LYS A 1 243 ? -31.860 6.192 29.790 1.00 93.19 243 LYS A O 1
ATOM 1984 N N . HIS A 1 244 ? -30.900 8.089 29.049 1.00 92.00 244 HIS A N 1
ATOM 1985 C CA . HIS A 1 244 ? -31.693 8.179 27.818 1.00 92.00 244 HIS A CA 1
ATOM 1986 C C . HIS A 1 244 ? -31.436 6.999 26.876 1.00 92.00 244 HIS A C 1
ATOM 1988 O O . HIS A 1 244 ? -32.394 6.347 26.469 1.00 92.00 244 HIS A O 1
ATOM 1994 N N . ILE A 1 245 ? -30.172 6.644 26.628 1.00 92.69 245 ILE A N 1
ATOM 1995 C CA . ILE A 1 245 ? -29.795 5.479 25.812 1.00 92.69 245 ILE A CA 1
ATOM 1996 C C . ILE A 1 245 ? -30.410 4.194 26.379 1.00 92.69 245 ILE A C 1
ATOM 1998 O O . ILE A 1 245 ? -31.002 3.416 25.639 1.00 92.69 245 ILE A O 1
ATOM 2002 N N . LEU A 1 246 ? -30.305 3.958 27.690 1.00 92.56 246 LEU A N 1
ATOM 2003 C CA . LEU A 1 246 ? -30.811 2.732 28.318 1.00 92.56 246 LEU A CA 1
ATOM 2004 C C . LEU A 1 246 ? -32.343 2.646 28.323 1.00 92.56 246 LEU A C 1
ATOM 2006 O O . LEU A 1 246 ? -32.884 1.544 28.214 1.00 92.56 246 LEU A O 1
ATOM 2010 N N . ASN A 1 247 ? -33.042 3.778 28.400 1.00 93.69 247 ASN A N 1
ATOM 2011 C CA . ASN A 1 247 ? -34.506 3.824 28.388 1.00 93.69 247 ASN A CA 1
ATOM 2012 C C . ASN A 1 247 ? -35.097 3.910 26.970 1.00 93.69 247 ASN A C 1
ATOM 2014 O O . ASN A 1 247 ? -36.254 3.553 26.772 1.00 93.69 247 ASN A O 1
ATOM 2018 N N . GLY A 1 248 ? -34.317 4.357 25.985 1.00 89.12 248 GLY A N 1
ATOM 2019 C CA . GLY A 1 248 ? -34.746 4.514 24.597 1.00 89.12 248 GLY A CA 1
ATOM 2020 C C . GLY A 1 248 ? -34.920 3.185 23.850 1.00 89.12 248 GLY A C 1
ATOM 2021 O O . GLY A 1 248 ? -34.541 2.124 24.350 1.00 89.12 248 GLY A O 1
ATOM 2022 N N . PRO A 1 249 ? -35.488 3.197 22.636 1.00 91.06 249 PRO A N 1
ATOM 2023 C CA . PRO A 1 249 ? -35.605 1.992 21.820 1.00 91.06 249 PRO A CA 1
ATOM 2024 C C . PRO A 1 249 ? -34.224 1.473 21.384 1.00 91.06 249 PRO A C 1
ATOM 2026 O O . PRO A 1 249 ? -33.292 2.243 21.166 1.00 91.06 249 PRO A O 1
ATOM 2029 N N . SER A 1 250 ? -34.089 0.152 21.248 1.00 92.25 250 SER A N 1
ATOM 2030 C CA . SER A 1 250 ? -32.902 -0.471 20.650 1.00 92.25 250 SER A CA 1
ATOM 2031 C C . SER A 1 250 ? -33.164 -0.742 19.174 1.00 92.25 250 SER A C 1
ATOM 2033 O O . SER A 1 250 ? -34.227 -1.257 18.832 1.00 92.25 250 SER A O 1
ATOM 2035 N N . GLN A 1 251 ? -32.205 -0.426 18.306 1.00 92.06 251 GLN A N 1
ATOM 2036 C CA . GLN A 1 251 ? -32.310 -0.693 16.874 1.00 92.06 251 GLN A CA 1
ATOM 2037 C C . GLN A 1 251 ? -30.996 -1.269 16.355 1.00 92.06 251 GLN A C 1
ATOM 2039 O O . GLN A 1 251 ? -29.922 -0.771 16.687 1.00 92.06 251 GLN A O 1
ATOM 2044 N N . LYS A 1 252 ? -31.080 -2.312 15.523 1.00 91.31 252 LYS A N 1
ATOM 2045 C CA . LYS A 1 252 ? -29.908 -2.843 14.826 1.00 91.31 252 LYS A CA 1
ATOM 2046 C C . LYS A 1 252 ? -29.381 -1.771 13.858 1.00 91.31 252 LYS A C 1
ATOM 2048 O O . LYS A 1 252 ? -30.168 -1.312 13.029 1.00 91.31 252 LYS A O 1
ATOM 2053 N N . PRO A 1 253 ? -28.096 -1.387 13.941 1.00 88.31 253 PRO A N 1
ATOM 2054 C CA . PRO A 1 253 ? -27.538 -0.380 13.056 1.00 88.31 253 PRO A CA 1
ATOM 2055 C C . PRO A 1 253 ? -27.535 -0.868 11.598 1.00 88.31 253 PRO A C 1
ATOM 2057 O O . PRO A 1 253 ? -27.319 -2.065 11.354 1.00 88.31 253 PRO A O 1
ATOM 2060 N N . PRO A 1 254 ? -27.742 0.042 10.631 1.00 84.69 254 PRO A N 1
ATOM 2061 C CA . PRO A 1 254 ? -27.444 -0.197 9.227 1.00 84.69 254 PRO A CA 1
ATOM 2062 C C . PRO A 1 254 ? -25.983 -0.600 9.008 1.00 84.69 254 PRO A C 1
ATOM 2064 O O . PRO A 1 254 ? -25.101 -0.387 9.848 1.00 84.69 254 PRO A O 1
ATOM 2067 N N . GLU A 1 255 ? -25.699 -1.181 7.846 1.00 76.06 255 GLU A N 1
ATOM 2068 C CA . GLU A 1 255 ? -24.335 -1.561 7.507 1.00 76.06 255 GLU A CA 1
ATOM 2069 C C . GLU A 1 255 ? -23.425 -0.325 7.415 1.00 76.06 255 GLU A C 1
ATOM 2071 O O . GLU A 1 255 ? -23.679 0.604 6.657 1.00 76.06 255 GLU A O 1
ATOM 2076 N N . GLY A 1 256 ? -22.350 -0.314 8.209 1.00 71.38 256 GLY A N 1
ATOM 2077 C CA . GLY A 1 256 ? -21.404 0.805 8.279 1.00 71.38 256 GLY A CA 1
ATOM 2078 C C . GLY A 1 256 ? -21.644 1.789 9.427 1.00 71.38 256 GLY A C 1
ATOM 2079 O O . GLY A 1 256 ? -20.721 2.533 9.743 1.00 71.38 256 GLY A O 1
ATOM 2080 N N . GLU A 1 257 ? -22.798 1.728 10.096 1.00 79.38 257 GLU A N 1
ATOM 2081 C CA . GLU A 1 257 ? -23.127 2.526 11.293 1.00 79.38 257 GLU A CA 1
ATOM 2082 C C . GLU A 1 257 ? -23.014 1.713 12.591 1.00 79.38 257 GLU A C 1
ATOM 2084 O O . GLU A 1 257 ? -23.461 2.126 13.654 1.00 79.38 257 GLU A O 1
ATOM 2089 N N . ASP A 1 258 ? -22.409 0.531 12.522 1.00 86.31 258 ASP A N 1
ATOM 2090 C CA . ASP A 1 258 ? -22.094 -0.265 13.702 1.00 86.31 258 ASP A CA 1
ATOM 2091 C C . ASP A 1 258 ? -20.999 0.421 14.530 1.00 86.31 258 ASP A C 1
ATOM 2093 O O . ASP A 1 258 ? -19.884 0.611 14.038 1.00 86.31 258 ASP A O 1
ATOM 2097 N N . LEU A 1 259 ? -21.307 0.766 15.785 1.00 88.31 259 LEU A N 1
ATOM 2098 C CA . LEU A 1 259 ? -20.405 1.479 16.690 1.00 88.31 259 LEU A CA 1
ATOM 2099 C C . LEU A 1 259 ? -19.024 0.815 16.792 1.00 88.31 259 LEU A C 1
ATOM 2101 O O . LEU A 1 259 ? -18.025 1.528 16.824 1.00 88.31 259 LEU A O 1
ATOM 2105 N N . ILE A 1 260 ? -18.953 -0.523 16.798 1.00 89.81 260 ILE A N 1
ATOM 2106 C CA . ILE A 1 260 ? -17.671 -1.250 16.839 1.00 89.81 260 ILE A CA 1
ATOM 2107 C C . ILE A 1 260 ? -16.828 -0.893 15.616 1.00 89.81 260 ILE A C 1
ATOM 2109 O O . ILE A 1 260 ? -15.713 -0.394 15.751 1.00 89.81 260 ILE A O 1
ATOM 2113 N N . LYS A 1 261 ? -17.402 -1.053 14.419 1.00 85.62 261 LYS A N 1
ATOM 2114 C CA . LYS A 1 261 ? -16.725 -0.732 13.158 1.00 85.62 261 LYS A CA 1
ATOM 2115 C C . LYS A 1 261 ? -16.369 0.746 13.059 1.00 85.62 261 LYS A C 1
ATOM 2117 O O . LYS A 1 261 ? -15.324 1.074 12.501 1.00 85.62 261 LYS A O 1
ATOM 2122 N N . VAL A 1 262 ? -17.230 1.635 13.559 1.00 86.69 262 VAL A N 1
ATOM 2123 C CA . VAL A 1 262 ? -16.965 3.079 13.588 1.00 86.69 262 VAL A CA 1
ATOM 2124 C C . VAL A 1 262 ? -15.743 3.363 14.455 1.00 86.69 262 VAL A C 1
ATOM 2126 O O . VAL A 1 262 ? -14.818 4.009 13.974 1.00 86.69 262 VAL A O 1
ATOM 2129 N N . ILE A 1 263 ? -15.691 2.834 15.680 1.00 88.81 263 ILE A N 1
ATOM 2130 C CA . ILE A 1 263 ? -14.549 3.020 16.581 1.00 88.81 263 ILE A CA 1
ATOM 2131 C C . ILE A 1 263 ? -13.271 2.448 15.968 1.00 88.81 263 ILE A C 1
ATOM 2133 O O . ILE A 1 263 ? -12.286 3.167 15.884 1.00 88.81 263 ILE A O 1
ATOM 2137 N N . GLU A 1 264 ? -13.285 1.205 15.483 1.00 87.50 264 GLU A N 1
ATOM 2138 C CA . GLU A 1 264 ? -12.111 0.574 14.860 1.00 87.50 264 GLU A CA 1
ATOM 2139 C C . GLU A 1 264 ? -11.604 1.373 13.654 1.00 87.50 264 GLU A C 1
ATOM 2141 O O . GLU A 1 264 ? -10.400 1.584 13.494 1.00 87.50 264 GLU A O 1
ATOM 2146 N N . THR A 1 265 ? -12.530 1.888 12.839 1.00 82.81 265 THR A N 1
ATOM 2147 C CA . THR A 1 265 ? -12.203 2.763 11.712 1.00 82.81 265 THR A CA 1
ATOM 2148 C C . THR A 1 265 ? -11.562 4.060 12.202 1.00 82.81 265 THR A C 1
ATOM 2150 O O . THR A 1 265 ? -10.521 4.443 11.680 1.00 82.81 265 THR A O 1
ATOM 2153 N N . GLU A 1 266 ? -12.133 4.737 13.200 1.00 84.31 266 GLU A N 1
ATOM 2154 C CA . GLU A 1 266 ? -11.571 5.976 13.758 1.00 84.31 266 GLU A CA 1
ATOM 2155 C C . GLU A 1 266 ? -10.233 5.753 14.485 1.00 84.31 266 GLU A C 1
ATOM 2157 O O . GLU A 1 266 ? -9.332 6.588 14.395 1.00 84.31 266 GLU A O 1
ATOM 2162 N N . THR A 1 267 ? -10.039 4.600 15.128 1.00 84.50 267 THR A N 1
ATOM 2163 C CA . THR A 1 267 ? -8.759 4.210 15.731 1.00 84.50 267 THR A CA 1
ATOM 2164 C C . THR A 1 267 ? -7.697 4.034 14.653 1.00 84.50 267 THR A C 1
ATOM 2166 O O . THR A 1 267 ? -6.619 4.621 14.748 1.00 84.50 267 THR A O 1
ATOM 2169 N N . PHE A 1 268 ? -8.008 3.285 13.590 1.00 81.75 268 PHE A N 1
ATOM 2170 C CA . PHE A 1 268 ? -7.112 3.151 12.445 1.00 81.75 268 PHE A CA 1
ATOM 2171 C C . PHE A 1 268 ? -6.799 4.518 11.832 1.00 81.75 268 PHE A C 1
ATOM 2173 O O . PHE A 1 268 ? -5.645 4.821 11.542 1.00 81.75 268 PHE A O 1
ATOM 2180 N N . LYS A 1 269 ? -7.811 5.380 11.690 1.00 77.25 269 LYS A N 1
ATOM 2181 C CA . LYS A 1 269 ? -7.653 6.707 11.098 1.00 77.25 269 LYS A CA 1
ATOM 2182 C C . LYS A 1 269 ? -6.653 7.585 11.841 1.00 77.25 269 LYS A C 1
ATOM 2184 O O . LYS A 1 269 ? -5.787 8.192 11.218 1.00 77.25 269 LYS A O 1
ATOM 2189 N N . ARG A 1 270 ? -6.805 7.669 13.163 1.00 82.00 270 ARG A N 1
ATOM 2190 C CA . ARG A 1 270 ? -6.070 8.619 14.006 1.00 82.00 270 ARG A CA 1
ATOM 2191 C C . ARG A 1 270 ? -4.677 8.111 14.378 1.00 82.00 270 ARG A C 1
ATOM 2193 O O . ARG A 1 270 ? -3.733 8.898 14.469 1.00 82.00 270 ARG A O 1
ATOM 2200 N N . PHE A 1 271 ? -4.543 6.799 14.564 1.00 82.69 271 PHE A N 1
ATOM 2201 C CA . PHE A 1 271 ? -3.381 6.215 15.234 1.00 82.69 271 PHE A CA 1
ATOM 2202 C C . PHE A 1 271 ? -2.578 5.222 14.381 1.00 82.69 271 PHE A C 1
ATOM 2204 O O . PHE A 1 271 ? -1.494 4.820 14.800 1.00 82.69 271 PHE A O 1
ATOM 2211 N N . ALA A 1 272 ? -3.042 4.827 13.187 1.00 81.75 272 ALA A N 1
ATOM 2212 C CA . ALA A 1 272 ? -2.219 3.994 12.311 1.00 81.75 272 ALA A CA 1
ATOM 2213 C C . ALA A 1 272 ? -1.005 4.778 11.788 1.00 81.75 272 ALA A C 1
ATOM 2215 O O . ALA A 1 272 ? -1.121 5.916 11.316 1.00 81.75 272 ALA A O 1
ATOM 2216 N N . ARG A 1 273 ? 0.165 4.141 11.819 1.00 80.06 273 ARG A N 1
ATOM 2217 C CA . ARG A 1 273 ? 1.427 4.677 11.301 1.00 80.06 273 ARG A CA 1
ATOM 2218 C C . ARG A 1 273 ? 1.966 3.814 10.176 1.00 80.06 273 ARG A C 1
ATOM 2220 O O . ARG A 1 273 ? 1.732 2.607 10.136 1.00 80.06 273 ARG A O 1
ATOM 2227 N N . ASN A 1 274 ? 2.659 4.464 9.245 1.00 78.25 274 ASN A N 1
ATOM 2228 C CA . ASN A 1 274 ? 3.402 3.772 8.204 1.00 78.25 274 ASN A CA 1
ATOM 2229 C C . ASN A 1 274 ? 4.657 3.164 8.771 1.00 78.25 274 ASN A C 1
ATOM 2231 O O . ASN A 1 274 ? 5.413 3.847 9.454 1.00 78.25 274 ASN A O 1
ATOM 2235 N N . ILE A 1 275 ? 4.914 1.930 8.370 1.00 84.38 275 ILE A N 1
ATOM 2236 C CA . ILE A 1 275 ? 6.216 1.325 8.524 1.00 84.38 275 ILE A CA 1
ATOM 2237 C C . ILE A 1 275 ? 6.700 0.833 7.170 1.00 84.38 275 ILE A C 1
ATOM 2239 O O . ILE A 1 275 ? 5.964 0.203 6.410 1.00 84.38 275 ILE A O 1
ATOM 2243 N N . TYR A 1 276 ? 7.953 1.143 6.870 1.00 85.06 276 TYR A N 1
ATOM 2244 C CA . TYR A 1 276 ? 8.653 0.579 5.731 1.00 85.06 276 TYR A CA 1
ATOM 2245 C C . TYR A 1 276 ? 9.729 -0.343 6.270 1.00 85.06 276 TYR A C 1
ATOM 2247 O O . TYR A 1 276 ? 10.544 0.074 7.088 1.00 85.06 276 TYR A O 1
ATOM 2255 N N . TYR A 1 277 ? 9.729 -1.583 5.808 1.00 85.69 277 TYR A N 1
ATOM 2256 C CA . TYR A 1 277 ? 10.674 -2.590 6.262 1.00 85.69 277 TYR A CA 1
ATOM 2257 C C . TYR A 1 277 ? 11.278 -3.317 5.071 1.00 85.69 277 TYR A C 1
ATOM 2259 O O . TYR A 1 277 ? 10.683 -3.414 3.995 1.00 85.69 277 TYR A O 1
ATOM 2267 N N . GLU A 1 278 ? 12.494 -3.801 5.257 1.00 87.31 278 GLU A N 1
ATOM 2268 C CA . GLU A 1 278 ? 13.237 -4.484 4.210 1.00 87.31 278 GLU A CA 1
ATOM 2269 C C . GLU A 1 278 ? 12.670 -5.891 4.002 1.00 87.31 278 GLU A C 1
ATOM 2271 O O . GLU A 1 278 ? 12.588 -6.693 4.933 1.00 87.31 278 GLU A O 1
ATOM 2276 N N . LYS A 1 279 ? 12.303 -6.209 2.761 1.00 84.69 279 LYS A N 1
ATOM 2277 C CA . LYS A 1 279 ? 11.824 -7.526 2.340 1.00 84.69 279 LYS A CA 1
ATOM 2278 C C . LYS A 1 279 ? 12.584 -7.986 1.103 1.00 84.69 279 LYS A C 1
ATOM 2280 O O . LYS A 1 279 ? 12.040 -8.140 0.008 1.00 84.69 279 LYS A O 1
ATOM 2285 N N . GLY A 1 280 ? 13.877 -8.198 1.311 1.00 87.19 280 GLY A N 1
ATOM 2286 C CA . GLY A 1 280 ? 14.816 -8.642 0.292 1.00 87.19 280 GLY A CA 1
ATOM 2287 C C . GLY A 1 280 ? 15.623 -7.495 -0.296 1.00 87.19 280 GLY A C 1
ATOM 2288 O O . GLY A 1 280 ? 15.712 -6.409 0.269 1.00 87.19 280 GLY A O 1
ATOM 2289 N N . SER A 1 281 ? 16.228 -7.757 -1.445 1.00 89.69 281 SER A N 1
ATOM 2290 C CA . SER A 1 281 ? 17.144 -6.837 -2.109 1.00 89.69 281 SER A CA 1
ATOM 2291 C C . SER A 1 281 ? 16.864 -6.795 -3.599 1.00 89.69 281 SER A C 1
ATOM 2293 O O . SER A 1 281 ? 16.492 -7.810 -4.185 1.00 89.69 281 SER A O 1
ATOM 2295 N N . ILE A 1 282 ? 17.112 -5.647 -4.207 1.00 92.38 282 ILE A N 1
ATOM 2296 C CA . ILE A 1 282 ? 17.054 -5.428 -5.648 1.00 92.38 282 ILE A CA 1
ATOM 2297 C C . ILE A 1 282 ? 18.410 -4.939 -6.136 1.00 92.38 282 ILE A C 1
ATOM 2299 O O . ILE A 1 282 ? 19.170 -4.314 -5.392 1.00 92.38 282 ILE A O 1
ATOM 2303 N N . PHE A 1 283 ? 18.715 -5.217 -7.397 1.00 93.19 283 PHE A N 1
ATOM 2304 C CA . PHE A 1 283 ? 19.822 -4.552 -8.059 1.00 93.19 283 PHE A CA 1
ATOM 2305 C C . PHE A 1 283 ? 19.346 -3.222 -8.616 1.00 93.19 283 PHE A C 1
ATOM 2307 O O . PHE A 1 283 ? 18.249 -3.099 -9.160 1.00 93.19 283 PHE A O 1
ATOM 2314 N N . THR A 1 284 ? 20.179 -2.216 -8.419 1.00 93.88 284 THR A N 1
ATOM 2315 C CA . THR A 1 284 ? 19.952 -0.864 -8.900 1.00 93.88 284 THR A CA 1
ATOM 2316 C C . THR A 1 284 ? 21.223 -0.366 -9.544 1.00 93.88 284 THR A C 1
ATOM 2318 O O . THR A 1 284 ? 22.314 -0.813 -9.192 1.00 93.88 284 THR A O 1
ATOM 2321 N N . TYR A 1 285 ? 21.080 0.550 -10.485 1.00 95.69 285 TYR A N 1
ATOM 2322 C CA . TYR A 1 285 ? 22.179 1.004 -11.308 1.00 95.69 285 TYR A CA 1
ATOM 2323 C C . TYR A 1 285 ? 22.258 2.526 -11.300 1.00 95.69 285 TYR A C 1
ATOM 2325 O O . TYR A 1 285 ? 21.255 3.219 -11.107 1.00 95.69 285 TYR A O 1
ATOM 2333 N N . LYS A 1 286 ? 23.462 3.048 -11.515 1.00 94.69 286 LYS A N 1
ATOM 2334 C CA . LYS A 1 286 ? 23.719 4.473 -11.734 1.00 94.69 286 LYS A CA 1
ATOM 2335 C C . LYS A 1 286 ? 24.694 4.662 -12.885 1.00 94.69 286 LYS A C 1
ATOM 2337 O O . LYS A 1 286 ? 25.493 3.782 -13.185 1.00 94.69 286 LYS A O 1
ATOM 2342 N N . GLU A 1 287 ? 24.651 5.835 -13.505 1.00 92.06 287 GLU A N 1
ATOM 2343 C CA . GLU A 1 287 ? 25.584 6.208 -14.581 1.00 92.06 287 GLU A CA 1
ATOM 2344 C C . GLU A 1 287 ? 26.952 6.652 -14.049 1.00 92.06 287 GLU A C 1
ATOM 2346 O O . GLU A 1 287 ? 27.930 6.664 -14.789 1.00 92.06 287 GLU A O 1
ATOM 2351 N N . LYS A 1 288 ? 27.025 7.016 -12.765 1.00 89.25 288 LYS A N 1
ATOM 2352 C CA . LYS A 1 288 ? 28.249 7.410 -12.062 1.00 89.25 288 LYS A CA 1
ATOM 2353 C C . LYS A 1 288 ? 28.345 6.635 -10.752 1.00 89.25 288 LYS A C 1
ATOM 2355 O O . LYS A 1 288 ? 27.333 6.478 -10.064 1.00 89.25 288 LYS A O 1
ATOM 2360 N N . GLY A 1 289 ? 29.545 6.194 -10.402 1.00 86.75 289 GLY A N 1
ATOM 2361 C CA . GLY A 1 289 ? 29.815 5.420 -9.197 1.00 86.75 289 GLY A CA 1
ATOM 2362 C C . GLY A 1 289 ? 31.287 5.038 -9.094 1.00 86.75 289 GLY A C 1
ATOM 2363 O O . GLY A 1 289 ? 32.125 5.567 -9.823 1.00 86.75 289 GLY A O 1
ATOM 2364 N N . GLU A 1 290 ? 31.585 4.134 -8.171 1.00 82.31 290 GLU A N 1
ATOM 2365 C CA . GLU A 1 290 ? 32.933 3.619 -7.925 1.00 82.31 290 GLU A CA 1
ATOM 2366 C C . GLU A 1 290 ? 33.275 2.511 -8.931 1.00 82.31 290 GLU A C 1
ATOM 2368 O O . GLU A 1 290 ? 32.463 1.617 -9.164 1.00 82.31 290 GLU A O 1
ATOM 2373 N N . GLU A 1 291 ? 34.470 2.555 -9.527 1.00 80.50 291 GLU A N 1
ATOM 2374 C CA . GLU A 1 291 ? 34.890 1.643 -10.612 1.00 80.50 291 GLU A CA 1
ATOM 2375 C C . GLU A 1 291 ? 34.790 0.153 -10.245 1.00 80.50 291 GLU A C 1
ATOM 2377 O O . GLU A 1 291 ? 34.521 -0.666 -11.119 1.00 80.50 291 GLU A O 1
ATOM 2382 N N . GLU A 1 292 ? 34.897 -0.199 -8.962 1.00 80.75 292 GLU A N 1
ATOM 2383 C CA . GLU A 1 292 ? 34.751 -1.577 -8.468 1.00 80.75 292 GLU A CA 1
ATOM 2384 C C . GLU A 1 292 ? 33.365 -2.188 -8.739 1.00 80.75 292 GLU A C 1
ATOM 2386 O O . GLU A 1 292 ? 33.234 -3.404 -8.868 1.00 80.75 292 GLU A O 1
ATOM 2391 N N . PHE A 1 293 ? 32.326 -1.359 -8.874 1.00 85.62 293 PHE A N 1
ATOM 2392 C CA . PHE A 1 293 ? 30.945 -1.794 -9.113 1.00 85.62 293 PHE A CA 1
ATOM 2393 C C . PHE A 1 293 ? 30.502 -1.642 -10.570 1.00 85.62 293 PHE A C 1
ATOM 2395 O O . PHE A 1 293 ? 29.309 -1.728 -10.880 1.00 85.62 293 PHE A O 1
ATOM 2402 N N . LYS A 1 294 ? 31.441 -1.364 -11.472 1.00 91.75 294 LYS A N 1
ATOM 2403 C CA . LYS A 1 294 ? 31.155 -1.113 -12.879 1.00 91.75 294 LYS A CA 1
ATOM 2404 C C . LYS A 1 294 ? 30.886 -2.420 -13.620 1.00 91.75 294 LYS A C 1
ATOM 2406 O O . LYS A 1 294 ? 31.718 -3.318 -13.667 1.00 91.75 294 LYS A O 1
ATOM 2411 N N . GLU A 1 295 ? 29.721 -2.499 -14.244 1.00 93.38 295 GLU A N 1
ATOM 2412 C CA . GLU A 1 295 ? 29.260 -3.633 -15.035 1.00 93.38 295 GLU A CA 1
ATOM 2413 C C . GLU A 1 295 ? 28.866 -3.150 -16.434 1.00 93.38 295 GLU A C 1
ATOM 2415 O O . GLU A 1 295 ? 28.209 -2.117 -16.596 1.00 93.38 295 GLU A O 1
ATOM 2420 N N . VAL A 1 296 ? 29.258 -3.897 -17.467 1.00 94.56 296 VAL A N 1
ATOM 2421 C CA . VAL A 1 296 ? 28.793 -3.644 -18.834 1.00 94.56 296 VAL A CA 1
ATOM 2422 C C . VAL A 1 296 ? 27.438 -4.313 -19.007 1.00 94.56 296 VAL A C 1
ATOM 2424 O O . VAL A 1 296 ? 27.341 -5.537 -19.039 1.00 94.56 296 VAL A O 1
ATOM 2427 N N . ILE A 1 297 ? 26.390 -3.508 -19.150 1.00 95.62 297 ILE A N 1
ATOM 2428 C CA . ILE A 1 297 ? 25.044 -4.011 -19.410 1.00 95.62 297 ILE A CA 1
ATOM 2429 C C . ILE A 1 297 ? 24.854 -4.130 -20.925 1.00 95.62 297 ILE A C 1
ATOM 2431 O O . ILE A 1 297 ? 25.017 -3.125 -21.630 1.00 95.62 297 ILE A O 1
ATOM 2435 N N . PRO A 1 298 ? 24.507 -5.322 -21.451 1.00 95.38 298 PRO A N 1
ATOM 2436 C CA . PRO A 1 298 ? 24.374 -5.566 -22.884 1.00 95.38 298 PRO A CA 1
ATOM 2437 C C . PRO A 1 298 ? 23.027 -5.044 -23.396 1.00 95.38 298 PRO A C 1
ATOM 2439 O O . PRO A 1 298 ? 22.144 -5.813 -23.779 1.00 95.38 298 PRO A O 1
ATOM 2442 N N . PHE A 1 299 ? 22.831 -3.724 -23.351 1.00 95.31 299 PHE A N 1
ATOM 2443 C CA . PHE A 1 299 ? 21.635 -3.112 -23.917 1.00 95.31 299 PHE A CA 1
ATOM 2444 C C . PHE A 1 299 ? 21.523 -3.447 -25.404 1.00 95.31 299 PHE A C 1
ATOM 2446 O O . PHE A 1 299 ? 22.496 -3.377 -26.156 1.00 95.31 299 PHE A O 1
ATOM 2453 N N . THR A 1 300 ? 20.308 -3.800 -25.800 1.00 91.88 300 THR A N 1
ATOM 2454 C CA . THR A 1 300 ? 19.930 -4.134 -27.172 1.00 91.88 300 THR A CA 1
ATOM 2455 C C . THR A 1 300 ? 19.131 -2.993 -27.780 1.00 91.88 300 THR A C 1
ATOM 2457 O O . THR A 1 300 ? 18.575 -2.160 -27.059 1.00 91.88 300 THR A O 1
ATOM 2460 N N . ASN A 1 301 ? 19.045 -2.972 -29.111 1.00 88.38 301 ASN A N 1
ATOM 2461 C CA . ASN A 1 301 ? 18.259 -1.969 -29.812 1.00 88.38 301 ASN A CA 1
ATOM 2462 C C . ASN A 1 301 ? 16.790 -2.012 -29.347 1.00 88.38 301 ASN A C 1
ATOM 2464 O O . ASN A 1 301 ? 16.130 -3.056 -29.415 1.00 88.38 301 ASN A O 1
ATOM 2468 N N . ALA A 1 302 ? 16.291 -0.872 -28.869 1.00 88.00 302 ALA A N 1
ATOM 2469 C CA . ALA A 1 302 ? 14.936 -0.707 -28.375 1.00 88.00 302 ALA A CA 1
ATOM 2470 C C . ALA A 1 302 ? 14.060 0.170 -29.285 1.00 88.00 302 ALA A C 1
ATOM 2472 O O . ALA A 1 302 ? 12.964 0.521 -28.878 1.00 88.00 302 ALA A O 1
ATOM 2473 N N . GLU A 1 303 ? 14.476 0.494 -30.512 1.00 84.81 303 GLU A N 1
ATOM 2474 C CA . GLU A 1 303 ? 13.726 1.344 -31.463 1.00 84.81 303 GLU A CA 1
ATOM 2475 C C . GLU A 1 303 ? 12.279 0.890 -31.730 1.00 84.81 303 GLU A C 1
ATOM 2477 O O . GLU A 1 303 ? 11.410 1.710 -32.016 1.00 84.81 303 GLU A O 1
ATOM 2482 N N . LYS A 1 304 ? 11.984 -0.411 -31.603 1.00 85.56 304 LYS A N 1
ATOM 2483 C CA . LYS A 1 304 ? 10.614 -0.945 -31.727 1.00 85.56 304 LYS A CA 1
ATOM 2484 C C . LYS A 1 304 ? 9.751 -0.728 -30.474 1.00 85.56 304 LYS A C 1
ATOM 2486 O O . LYS A 1 304 ? 8.564 -1.056 -30.485 1.00 85.56 304 LYS A O 1
ATOM 2491 N N . ILE A 1 305 ? 10.323 -0.187 -29.403 1.00 89.50 305 ILE A N 1
ATOM 2492 C CA . ILE A 1 305 ? 9.656 0.069 -28.129 1.00 89.50 305 ILE A CA 1
ATOM 2493 C C . ILE A 1 305 ? 9.203 1.524 -28.077 1.00 89.50 305 ILE A C 1
ATOM 2495 O O . ILE A 1 305 ? 9.964 2.437 -28.384 1.00 89.50 305 ILE A O 1
ATOM 2499 N N . ASN A 1 306 ? 7.963 1.732 -27.655 1.00 90.38 306 ASN A N 1
ATOM 2500 C CA . ASN A 1 306 ? 7.414 3.046 -27.385 1.00 90.38 306 ASN A CA 1
ATOM 2501 C C . ASN A 1 306 ? 7.044 3.157 -25.906 1.00 90.38 306 ASN A C 1
ATOM 2503 O O . ASN A 1 306 ? 6.244 2.369 -25.390 1.00 90.38 306 ASN A O 1
ATOM 2507 N N . PHE A 1 307 ? 7.645 4.131 -25.236 1.00 92.88 307 PHE A N 1
ATOM 2508 C CA . PHE A 1 307 ? 7.353 4.495 -23.865 1.00 92.88 307 PHE A CA 1
ATOM 2509 C C . PHE A 1 307 ? 6.478 5.743 -23.846 1.00 92.88 307 PHE A C 1
ATOM 2511 O O . PHE A 1 307 ? 6.898 6.825 -24.248 1.00 92.88 307 PHE A O 1
ATOM 2518 N N . PHE A 1 308 ? 5.261 5.594 -23.341 1.00 91.69 308 PHE A N 1
ATOM 2519 C CA . PHE A 1 308 ? 4.362 6.708 -23.078 1.00 91.69 308 PHE A CA 1
ATOM 2520 C C . PHE A 1 308 ? 4.333 6.970 -21.585 1.00 91.69 308 PHE A C 1
ATOM 2522 O O . PHE A 1 308 ? 4.109 6.047 -20.804 1.00 91.69 308 PHE A O 1
ATOM 2529 N N . VAL A 1 309 ? 4.500 8.225 -21.188 1.00 92.00 309 VAL A N 1
ATOM 2530 C CA . VAL A 1 309 ? 4.405 8.649 -19.794 1.00 92.00 309 VAL A CA 1
ATOM 2531 C C . VAL A 1 309 ? 3.566 9.915 -19.687 1.00 92.00 309 VAL A C 1
ATOM 2533 O O . VAL A 1 309 ? 3.729 10.869 -20.439 1.00 92.00 309 VAL A O 1
ATOM 2536 N N . LEU A 1 310 ? 2.638 9.916 -18.740 1.00 90.44 310 LEU A N 1
ATOM 2537 C CA . LEU A 1 310 ? 1.876 11.080 -18.314 1.00 90.44 310 LEU A CA 1
ATOM 2538 C C . LEU A 1 310 ? 2.533 11.622 -17.048 1.00 90.44 310 LEU A C 1
ATOM 2540 O O . LEU A 1 310 ? 2.330 11.091 -15.955 1.00 90.44 310 LEU A O 1
ATOM 2544 N N . GLY A 1 311 ? 3.358 12.656 -17.215 1.00 88.19 311 GLY A N 1
ATOM 2545 C CA . GLY A 1 311 ? 4.297 13.144 -16.204 1.00 88.19 311 GLY A CA 1
ATOM 2546 C C . GLY A 1 311 ? 5.754 13.003 -16.652 1.00 88.19 311 GLY A C 1
ATOM 2547 O O . GLY A 1 311 ? 6.037 12.648 -17.790 1.00 88.19 311 GLY A O 1
ATOM 2548 N N . SER A 1 312 ? 6.695 13.303 -15.756 1.00 87.88 312 SER A N 1
ATOM 2549 C CA . SER A 1 312 ? 8.127 13.378 -16.093 1.00 87.88 312 SER A CA 1
ATOM 2550 C C . SER A 1 312 ? 9.045 12.705 -15.071 1.00 87.88 312 SER A C 1
ATOM 2552 O O . SER A 1 312 ? 10.247 12.934 -15.099 1.00 87.88 312 SER A O 1
ATOM 2554 N N . SER A 1 313 ? 8.506 11.895 -14.159 1.00 93.62 313 SER A N 1
ATOM 2555 C CA . SER A 1 313 ? 9.266 11.345 -13.024 1.00 93.62 313 SER A CA 1
ATOM 2556 C C . SER A 1 313 ? 9.979 10.019 -13.327 1.00 93.62 313 SER A C 1
ATOM 2558 O O . SER A 1 313 ? 10.773 9.548 -12.509 1.00 93.62 313 SER A O 1
ATOM 2560 N N . LEU A 1 314 ? 9.719 9.419 -14.493 1.00 95.81 314 LEU A N 1
ATOM 2561 C CA . LEU A 1 314 ? 10.292 8.149 -14.942 1.00 95.81 314 LEU A CA 1
ATOM 2562 C C . LEU A 1 314 ? 10.627 8.225 -16.437 1.00 95.81 314 LEU A C 1
ATOM 2564 O O . LEU A 1 314 ? 9.887 8.837 -17.204 1.00 95.81 314 LEU A O 1
ATOM 2568 N N . SER A 1 315 ? 11.718 7.588 -16.851 1.00 95.31 315 SER A N 1
ATOM 2569 C CA . SER A 1 315 ? 12.079 7.405 -18.263 1.00 95.31 315 SER A CA 1
ATOM 2570 C C . SER A 1 315 ? 12.511 5.977 -18.547 1.00 95.31 315 SER A C 1
ATOM 2572 O O . SER A 1 315 ? 13.127 5.331 -17.693 1.00 95.31 315 SER A O 1
ATOM 2574 N N . PHE A 1 316 ? 12.241 5.503 -19.759 1.00 96.00 316 PHE A N 1
ATOM 2575 C CA . PHE A 1 316 ? 12.701 4.197 -20.207 1.00 96.00 316 PHE A CA 1
ATOM 2576 C C . PHE A 1 316 ? 14.189 4.255 -20.575 1.00 96.00 316 PHE A C 1
ATOM 2578 O O . PHE A 1 316 ? 14.609 4.954 -21.495 1.00 96.00 316 PHE A O 1
ATOM 2585 N N . TYR A 1 317 ? 15.014 3.543 -19.811 1.00 96.25 317 TYR A N 1
ATOM 2586 C CA . TYR A 1 317 ? 16.464 3.615 -19.951 1.00 96.25 317 TYR A CA 1
ATOM 2587 C C . TYR A 1 317 ? 16.978 2.712 -21.071 1.00 96.25 317 TYR A C 1
ATOM 2589 O O . TYR A 1 317 ? 17.838 3.120 -21.842 1.00 96.25 317 TYR A O 1
ATOM 2597 N N . GLY A 1 318 ? 16.443 1.500 -21.187 1.00 95.25 318 GLY A N 1
ATOM 2598 C CA . GLY A 1 318 ? 16.849 0.538 -22.206 1.00 95.25 318 GLY A CA 1
ATOM 2599 C C . GLY A 1 318 ? 16.375 -0.870 -21.874 1.00 95.25 318 GLY A C 1
ATOM 2600 O O . GLY A 1 318 ? 15.765 -1.107 -20.828 1.00 95.25 318 GLY A O 1
ATOM 2601 N N . LYS A 1 319 ? 16.671 -1.822 -22.760 1.00 94.81 319 LYS A N 1
ATOM 2602 C CA . LYS A 1 319 ? 16.356 -3.240 -22.553 1.00 94.81 319 LYS A CA 1
ATOM 2603 C C . LYS A 1 319 ? 17.524 -4.157 -22.885 1.00 94.81 319 LYS A C 1
ATOM 2605 O O . LYS A 1 319 ? 18.320 -3.872 -23.777 1.00 94.81 319 LYS A O 1
ATOM 2610 N N . THR A 1 320 ? 17.586 -5.284 -22.199 1.00 94.56 320 THR A N 1
ATOM 2611 C CA . THR A 1 320 ? 18.377 -6.452 -22.601 1.00 94.56 320 THR A CA 1
ATOM 2612 C C . THR A 1 320 ? 17.427 -7.523 -23.144 1.00 94.56 320 THR A C 1
ATOM 2614 O O . THR A 1 320 ? 16.225 -7.289 -23.274 1.00 94.56 320 THR A O 1
ATOM 2617 N N . GLU A 1 321 ? 17.938 -8.714 -23.443 1.00 91.62 321 GLU A N 1
ATOM 2618 C CA . GLU A 1 321 ? 17.103 -9.860 -23.830 1.00 91.62 321 GLU A CA 1
ATOM 2619 C C . GLU A 1 321 ? 16.114 -10.286 -22.732 1.00 91.62 321 GLU A C 1
ATOM 2621 O O . GLU A 1 321 ? 15.070 -10.855 -23.034 1.00 91.62 321 GLU A O 1
ATOM 2626 N N . THR A 1 322 ? 16.423 -9.998 -21.463 1.00 93.00 322 THR A N 1
ATOM 2627 C CA . THR A 1 322 ? 15.693 -10.534 -20.300 1.00 93.00 322 THR A CA 1
ATOM 2628 C C . THR A 1 322 ? 15.264 -9.485 -19.281 1.00 93.00 322 THR A C 1
ATOM 2630 O O . THR A 1 322 ? 14.598 -9.830 -18.305 1.00 93.00 322 THR A O 1
ATOM 2633 N N . LYS A 1 323 ? 15.623 -8.206 -19.463 1.00 95.25 323 LYS A N 1
ATOM 2634 C CA . LYS A 1 323 ? 15.305 -7.136 -18.507 1.00 95.25 323 LYS A CA 1
ATOM 2635 C C . LYS A 1 323 ? 14.948 -5.815 -19.181 1.00 95.25 323 LYS A C 1
ATOM 2637 O O . LYS A 1 323 ? 15.517 -5.452 -20.210 1.00 95.25 323 LYS A O 1
ATOM 2642 N N . LEU A 1 324 ? 14.049 -5.069 -18.545 1.00 95.81 324 LEU A N 1
ATOM 2643 C CA . LEU A 1 324 ? 13.744 -3.672 -18.848 1.00 95.81 324 LEU A CA 1
ATOM 2644 C C . LEU A 1 324 ? 14.333 -2.777 -17.758 1.00 95.81 324 LEU A C 1
ATOM 2646 O O . LEU A 1 324 ? 14.259 -3.109 -16.574 1.00 95.81 324 LEU A O 1
ATOM 2650 N N . PHE A 1 325 ? 14.870 -1.628 -18.157 1.00 97.25 325 PHE A N 1
ATOM 2651 C CA . PHE A 1 325 ? 15.499 -0.673 -17.254 1.00 97.25 325 PHE A CA 1
ATOM 2652 C C . PHE A 1 325 ? 14.762 0.661 -17.292 1.00 97.25 325 PHE A C 1
ATOM 2654 O O . PHE A 1 325 ? 14.483 1.198 -18.365 1.00 97.25 325 PHE A O 1
ATOM 2661 N N . PHE A 1 326 ? 14.490 1.224 -16.118 1.00 97.38 326 PHE A N 1
ATOM 2662 C CA . PHE A 1 326 ? 13.815 2.512 -15.969 1.00 97.38 326 PHE A CA 1
ATOM 2663 C C . PHE A 1 326 ? 14.626 3.425 -15.065 1.00 97.38 326 PHE A C 1
ATOM 2665 O O . PHE A 1 326 ? 15.064 3.002 -13.999 1.00 97.38 326 PHE A O 1
ATOM 2672 N N . LYS A 1 327 ? 14.808 4.679 -15.480 1.00 97.06 327 LYS A N 1
ATOM 2673 C CA . LYS A 1 327 ? 15.520 5.700 -14.709 1.00 97.06 327 LYS A CA 1
ATOM 2674 C C . LYS A 1 327 ? 14.520 6.607 -14.004 1.00 97.06 327 LYS A C 1
ATOM 2676 O O . LYS A 1 327 ? 13.626 7.165 -14.644 1.00 97.06 327 LYS A O 1
ATOM 2681 N N . THR A 1 328 ? 14.670 6.750 -12.694 1.00 96.88 328 THR A N 1
ATOM 2682 C CA . THR A 1 328 ? 13.908 7.700 -11.883 1.00 96.88 328 THR A CA 1
ATOM 2683 C C . THR A 1 328 ? 14.480 9.104 -12.069 1.00 96.88 328 THR A C 1
ATOM 2685 O O . THR A 1 328 ? 15.695 9.290 -12.065 1.00 96.88 328 THR A O 1
ATOM 2688 N N . LYS A 1 329 ? 13.609 10.101 -12.241 1.00 94.69 329 LYS A N 1
ATOM 2689 C CA . LYS A 1 329 ? 13.999 11.521 -12.339 1.00 94.69 329 LYS A CA 1
ATOM 2690 C C . LYS A 1 329 ? 13.717 12.283 -11.039 1.00 94.69 329 LYS A C 1
ATOM 2692 O O . LYS A 1 329 ? 14.442 13.206 -10.696 1.00 94.69 329 LYS A O 1
ATOM 2697 N N . ASP A 1 330 ? 12.725 11.825 -10.275 1.00 95.38 330 ASP A N 1
ATOM 2698 C CA . ASP A 1 330 ? 12.336 12.380 -8.976 1.00 95.38 330 ASP A CA 1
ATOM 2699 C C . ASP A 1 330 ? 12.480 11.343 -7.853 1.00 95.38 330 ASP A C 1
ATOM 2701 O O . ASP A 1 330 ? 12.656 10.148 -8.098 1.00 95.38 330 ASP A O 1
ATOM 2705 N N . TRP A 1 331 ? 12.334 11.787 -6.600 1.00 95.94 331 TRP A N 1
ATOM 2706 C CA . TRP A 1 331 ? 12.117 10.868 -5.482 1.00 95.94 331 TRP A CA 1
ATOM 2707 C C . TRP A 1 331 ? 10.721 10.247 -5.571 1.00 95.94 331 TRP A C 1
ATOM 2709 O O . TRP A 1 331 ? 9.710 10.949 -5.451 1.00 95.94 331 TRP A O 1
ATOM 2719 N N . ILE A 1 332 ? 10.657 8.927 -5.722 1.00 95.00 332 ILE A N 1
ATOM 2720 C CA . ILE A 1 332 ? 9.411 8.177 -5.872 1.00 95.00 332 ILE A CA 1
ATOM 2721 C C . ILE A 1 332 ? 9.058 7.482 -4.556 1.00 95.00 332 ILE A C 1
ATOM 2723 O O . ILE A 1 332 ? 9.843 6.708 -4.004 1.00 95.00 332 ILE A O 1
ATOM 2727 N N . GLU A 1 333 ? 7.856 7.759 -4.053 1.00 92.00 333 GLU A N 1
ATOM 2728 C CA . GLU A 1 333 ? 7.344 7.158 -2.822 1.00 92.00 333 GLU A CA 1
ATOM 2729 C C . GLU A 1 333 ? 6.835 5.736 -3.080 1.00 92.00 333 GLU A C 1
ATOM 2731 O O . GLU A 1 333 ? 7.172 4.808 -2.344 1.00 92.00 333 GLU A O 1
ATOM 2736 N N . CYS A 1 334 ? 6.069 5.568 -4.159 1.00 92.25 334 CYS A N 1
ATOM 2737 C CA . CYS A 1 334 ? 5.519 4.295 -4.607 1.00 92.25 334 CYS A CA 1
ATOM 2738 C C . CYS A 1 334 ? 5.557 4.230 -6.135 1.00 92.25 334 CYS A C 1
ATOM 2740 O O . CYS A 1 334 ? 5.178 5.195 -6.803 1.00 92.25 334 CYS A O 1
ATOM 2742 N N . LEU A 1 335 ? 6.017 3.102 -6.670 1.00 95.44 335 LEU A N 1
ATOM 2743 C CA . LEU A 1 335 ? 6.064 2.792 -8.094 1.00 95.44 335 LEU A CA 1
ATOM 2744 C C . LEU A 1 335 ? 5.571 1.366 -8.305 1.00 95.44 335 LEU A C 1
ATOM 2746 O O . LEU A 1 335 ? 6.082 0.435 -7.682 1.00 95.44 335 LEU A O 1
ATOM 2750 N N . ARG A 1 336 ? 4.613 1.201 -9.211 1.00 94.94 336 ARG A N 1
ATOM 2751 C CA . ARG A 1 336 ? 4.033 -0.089 -9.561 1.00 94.94 336 ARG A CA 1
ATOM 2752 C C . ARG A 1 336 ? 4.125 -0.331 -11.060 1.00 94.94 336 ARG A C 1
ATOM 2754 O O . ARG A 1 336 ? 3.834 0.555 -11.860 1.00 94.94 336 ARG A O 1
ATOM 2761 N N . PHE A 1 337 ? 4.479 -1.559 -11.400 1.00 96.06 337 PHE A N 1
ATOM 2762 C CA . PHE A 1 337 ? 4.493 -2.115 -12.740 1.00 96.06 337 PHE A CA 1
ATOM 2763 C C . PHE A 1 337 ? 3.530 -3.293 -12.792 1.00 96.06 337 PHE A C 1
ATOM 2765 O O . PHE A 1 337 ? 3.582 -4.165 -11.928 1.00 96.06 337 PHE A O 1
ATOM 2772 N N . ASP A 1 338 ? 2.693 -3.333 -13.815 1.00 94.38 338 ASP A N 1
ATOM 2773 C CA . ASP A 1 338 ? 1.793 -4.433 -14.121 1.00 94.38 338 ASP A CA 1
ATOM 2774 C C . ASP A 1 338 ? 2.105 -4.919 -15.547 1.00 94.38 338 ASP A C 1
ATOM 2776 O O . ASP A 1 338 ? 1.763 -4.281 -16.548 1.00 94.38 338 ASP A O 1
ATOM 2780 N N . PHE A 1 339 ? 2.832 -6.035 -15.631 1.00 93.69 339 PHE A N 1
ATOM 2781 C CA . PHE A 1 339 ? 3.316 -6.632 -16.872 1.00 93.69 339 PHE A CA 1
ATOM 2782 C C . PHE A 1 339 ? 2.303 -7.663 -17.373 1.00 93.69 339 PHE A C 1
ATOM 2784 O O . PHE A 1 339 ? 2.097 -8.694 -16.738 1.00 93.69 339 PHE A O 1
ATOM 2791 N N . PHE A 1 340 ? 1.704 -7.436 -18.542 1.00 91.12 340 PHE A N 1
ATOM 2792 C CA . PHE A 1 340 ? 0.764 -8.377 -19.150 1.00 91.12 340 PHE A CA 1
ATOM 2793 C C . PHE A 1 340 ? 1.499 -9.421 -19.997 1.00 91.12 340 PHE A C 1
ATOM 2795 O O . PHE A 1 340 ? 1.842 -9.166 -21.152 1.00 91.12 340 PHE A O 1
ATOM 2802 N N . LEU A 1 341 ? 1.715 -10.613 -19.433 1.00 89.25 341 LEU A N 1
ATOM 2803 C CA . LEU A 1 341 ? 2.307 -11.760 -20.140 1.00 89.25 341 LEU A CA 1
ATOM 2804 C C . LEU A 1 341 ? 1.328 -12.356 -21.155 1.00 89.25 341 LEU A C 1
ATOM 2806 O O . LEU A 1 341 ? 1.708 -12.797 -22.232 1.00 89.25 341 LEU A O 1
ATOM 2810 N N . SER A 1 342 ? 0.040 -12.353 -20.816 1.00 85.44 342 SER A N 1
ATOM 2811 C CA . SER A 1 342 ? -1.043 -12.721 -21.723 1.00 85.44 342 SER A CA 1
ATOM 2812 C C . SER A 1 342 ? -2.325 -11.983 -21.329 1.00 85.44 342 SER A C 1
ATOM 2814 O O . SER A 1 342 ? -2.388 -11.319 -20.297 1.00 85.44 342 SER A O 1
ATOM 2816 N N . ARG A 1 343 ? -3.418 -12.165 -22.083 1.00 82.75 343 ARG A N 1
ATOM 2817 C CA . ARG A 1 343 ? -4.744 -11.661 -21.665 1.00 82.75 343 ARG A CA 1
ATOM 2818 C C . ARG A 1 343 ? -5.246 -12.283 -20.352 1.00 82.75 343 ARG A C 1
ATOM 2820 O O . ARG A 1 343 ? -6.253 -11.834 -19.821 1.00 82.75 343 ARG A O 1
ATOM 2827 N N . LYS A 1 344 ? -4.606 -13.348 -19.864 1.00 84.81 344 LYS A N 1
ATOM 2828 C CA . LYS A 1 344 ? -4.987 -14.084 -18.650 1.00 84.81 344 LYS A CA 1
ATOM 2829 C C . LYS A 1 344 ? -3.954 -13.968 -17.539 1.00 84.81 344 LYS A C 1
ATOM 2831 O O . LYS A 1 344 ? -4.172 -14.489 -16.452 1.00 84.81 344 LYS A O 1
ATOM 2836 N N . GLU A 1 345 ? -2.812 -13.347 -17.796 1.00 88.19 345 GLU A N 1
ATOM 2837 C CA . GLU A 1 345 ? -1.689 -13.411 -16.877 1.00 88.19 345 GLU A CA 1
ATOM 2838 C C . GLU A 1 345 ? -0.976 -12.078 -16.785 1.00 88.19 345 GLU A C 1
ATOM 2840 O O . GLU A 1 3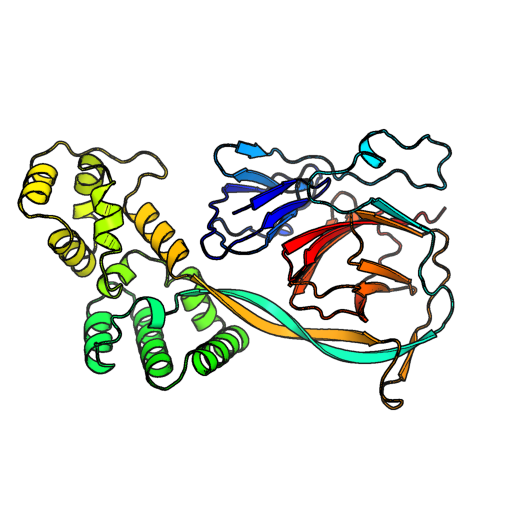45 ? -0.599 -11.481 -17.793 1.00 88.19 345 GLU A O 1
ATOM 2845 N N . ILE A 1 346 ? -0.802 -11.653 -15.539 1.00 90.50 346 ILE A N 1
ATOM 2846 C CA . ILE A 1 346 ? -0.156 -10.413 -15.164 1.00 90.50 346 ILE A CA 1
ATOM 2847 C C . ILE A 1 346 ? 0.903 -10.709 -14.109 1.00 90.50 346 ILE A C 1
ATOM 2849 O O . ILE A 1 346 ? 0.675 -11.523 -13.208 1.00 90.50 346 ILE A O 1
ATOM 2853 N N . GLU A 1 347 ? 2.041 -10.043 -14.225 1.00 91.25 347 GLU A N 1
ATOM 2854 C CA . GLU A 1 347 ? 3.085 -10.023 -13.212 1.00 91.25 347 GLU A CA 1
ATOM 2855 C C . GLU A 1 347 ? 3.224 -8.604 -12.665 1.00 91.25 347 GLU A C 1
ATOM 2857 O O . GLU A 1 347 ? 3.461 -7.652 -13.410 1.00 91.25 347 GLU A O 1
ATOM 2862 N N . THR A 1 348 ? 3.050 -8.457 -11.353 1.00 91.69 348 THR A N 1
ATOM 2863 C CA . THR A 1 348 ? 3.095 -7.157 -10.681 1.00 91.69 348 THR A CA 1
ATOM 2864 C C . THR A 1 348 ? 4.417 -6.988 -9.943 1.00 91.69 348 THR A C 1
ATOM 2866 O O . THR A 1 348 ? 4.808 -7.839 -9.144 1.00 91.69 348 THR A O 1
ATOM 2869 N N . SER A 1 349 ? 5.076 -5.850 -10.151 1.00 92.44 349 SER A N 1
ATOM 2870 C CA . SER A 1 349 ? 6.255 -5.431 -9.393 1.00 92.44 349 SER A CA 1
ATOM 2871 C C . SER A 1 349 ? 6.009 -4.086 -8.720 1.00 92.44 349 SER A C 1
ATOM 2873 O O . SER A 1 349 ? 5.663 -3.110 -9.379 1.00 92.44 349 SER A O 1
ATOM 2875 N N . GLU A 1 350 ? 6.221 -4.024 -7.408 1.00 91.94 350 GLU A N 1
ATOM 2876 C CA . GLU A 1 350 ? 6.082 -2.804 -6.608 1.00 91.94 350 GLU A CA 1
ATOM 2877 C C . GLU A 1 350 ? 7.410 -2.430 -5.942 1.00 91.94 350 GLU A C 1
ATOM 2879 O O . GLU A 1 350 ? 8.171 -3.293 -5.479 1.00 91.94 350 GLU A O 1
ATOM 2884 N N . PHE A 1 351 ? 7.675 -1.126 -5.911 1.00 93.25 351 PHE A N 1
ATOM 2885 C CA . PHE A 1 351 ? 8.874 -0.518 -5.357 1.00 93.25 351 PHE A CA 1
ATOM 2886 C C . PHE A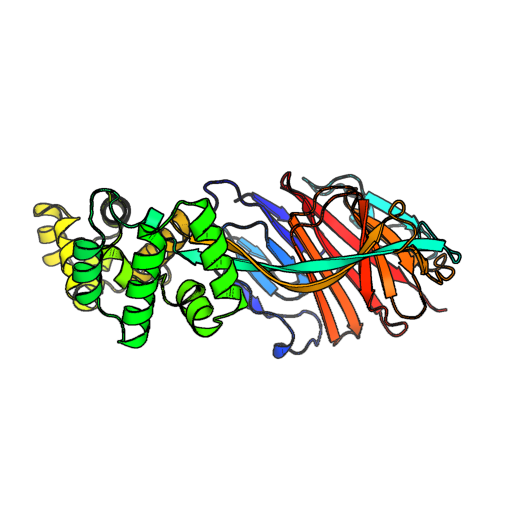 1 351 ? 8.513 0.719 -4.533 1.00 93.25 351 PHE A C 1
ATOM 2888 O O . PHE A 1 351 ? 7.621 1.489 -4.892 1.00 93.25 351 PHE A O 1
ATOM 2895 N N . HIS A 1 352 ? 9.260 0.942 -3.453 1.00 92.12 352 HIS A N 1
ATOM 2896 C CA . HIS A 1 352 ? 9.047 2.055 -2.531 1.00 92.12 352 HIS A CA 1
ATOM 2897 C C . HIS A 1 352 ? 10.358 2.778 -2.227 1.00 92.12 352 HIS A C 1
ATOM 2899 O O . HIS A 1 352 ? 11.427 2.163 -2.247 1.00 92.12 352 HIS A O 1
ATOM 2905 N N . ARG A 1 353 ? 10.264 4.071 -1.888 1.00 91.06 353 ARG A N 1
ATOM 2906 C CA . ARG A 1 353 ? 11.401 4.908 -1.454 1.00 91.06 353 ARG A CA 1
ATOM 2907 C C . ARG A 1 353 ? 12.586 4.855 -2.434 1.00 91.06 353 ARG A C 1
ATOM 2909 O O . ARG A 1 353 ? 13.721 4.526 -2.058 1.00 91.06 353 ARG A O 1
ATOM 2916 N N . LEU A 1 354 ? 12.312 5.169 -3.700 1.00 94.25 354 LEU A N 1
ATOM 2917 C CA . LEU A 1 354 ? 13.327 5.227 -4.751 1.00 94.25 354 LEU A CA 1
ATOM 2918 C C . LEU A 1 354 ? 13.870 6.662 -4.885 1.00 94.25 354 LEU A C 1
ATOM 2920 O O . LEU A 1 354 ? 13.090 7.574 -5.163 1.00 94.25 354 LEU A O 1
ATOM 2924 N N . PRO A 1 355 ? 15.182 6.891 -4.696 1.00 94.50 355 PRO A N 1
ATOM 2925 C CA . PRO A 1 355 ? 15.799 8.189 -4.953 1.00 94.50 355 PRO A CA 1
ATOM 2926 C C . PRO A 1 355 ? 15.800 8.546 -6.450 1.00 94.50 355 PRO A C 1
ATOM 2928 O O . PRO A 1 355 ? 15.632 7.652 -7.284 1.00 94.50 355 PRO A O 1
ATOM 2931 N N . PRO A 1 356 ? 16.022 9.828 -6.796 1.00 95.44 356 PRO A N 1
ATOM 2932 C CA . PRO A 1 356 ? 16.247 10.249 -8.178 1.00 95.44 356 PRO A CA 1
ATOM 2933 C C . PRO A 1 356 ? 17.558 9.679 -8.740 1.00 95.44 356 PRO A C 1
ATOM 2935 O O . PRO A 1 356 ? 18.450 9.275 -7.987 1.00 95.44 356 PRO A O 1
ATOM 2938 N N . GLU A 1 357 ? 17.673 9.681 -10.069 1.00 94.81 357 GLU A N 1
ATOM 2939 C CA . GLU A 1 357 ? 18.824 9.193 -10.842 1.00 94.81 357 GLU A CA 1
ATOM 2940 C C . GLU A 1 357 ? 19.154 7.710 -10.616 1.00 94.81 357 GLU A C 1
ATOM 2942 O O . GLU A 1 357 ? 20.267 7.251 -10.885 1.00 94.81 357 GLU A O 1
ATOM 2947 N N . LEU A 1 358 ? 18.182 6.944 -10.123 1.00 95.88 358 LEU A N 1
ATOM 2948 C CA . LEU A 1 358 ? 18.306 5.514 -9.906 1.00 95.88 358 LEU A CA 1
ATOM 2949 C C . LEU A 1 358 ? 17.755 4.770 -11.116 1.00 95.88 358 LEU A C 1
ATOM 2951 O O . LEU A 1 358 ? 16.627 5.007 -11.544 1.00 95.88 358 LEU A O 1
ATOM 2955 N N . ILE A 1 359 ? 18.531 3.832 -11.641 1.00 97.25 359 ILE A N 1
ATOM 2956 C CA . ILE A 1 359 ? 18.072 2.922 -12.681 1.00 97.25 359 ILE A CA 1
ATOM 2957 C C . ILE A 1 359 ? 17.647 1.619 -12.006 1.00 97.25 359 ILE A C 1
ATOM 2959 O O . ILE A 1 359 ? 18.441 0.967 -11.326 1.00 97.25 359 ILE A O 1
ATOM 2963 N N . ILE A 1 360 ? 16.384 1.250 -12.175 1.00 96.56 360 ILE A N 1
ATOM 2964 C CA . ILE A 1 360 ? 15.820 -0.002 -11.669 1.00 96.56 360 ILE A CA 1
ATOM 2965 C C . ILE A 1 360 ? 15.630 -0.987 -12.814 1.00 96.56 360 ILE A C 1
ATOM 2967 O O . ILE A 1 360 ? 15.335 -0.585 -13.940 1.00 96.56 360 ILE A O 1
ATOM 2971 N N . GLU A 1 361 ? 15.779 -2.271 -12.507 1.00 95.06 361 GLU A N 1
ATOM 2972 C CA . GLU A 1 361 ? 15.504 -3.357 -13.441 1.00 95.06 361 GLU A CA 1
ATOM 2973 C C . GLU A 1 361 ? 14.212 -4.091 -13.076 1.00 95.06 361 GLU A C 1
ATOM 2975 O O . GLU A 1 361 ? 13.915 -4.316 -11.900 1.00 95.06 361 GLU A O 1
ATOM 2980 N N . ILE A 1 362 ? 13.462 -4.491 -14.100 1.00 95.44 362 ILE A N 1
ATOM 2981 C CA . ILE A 1 362 ? 12.369 -5.461 -13.996 1.00 95.44 362 ILE A CA 1
ATOM 2982 C C . ILE A 1 362 ? 12.557 -6.553 -15.058 1.00 95.44 362 ILE A C 1
ATOM 2984 O O . ILE A 1 362 ? 13.201 -6.294 -16.082 1.00 95.44 362 ILE A O 1
ATOM 2988 N N . PRO A 1 363 ? 12.012 -7.763 -14.851 1.00 93.88 363 PRO A N 1
ATOM 2989 C CA . PRO A 1 363 ? 12.041 -8.810 -15.866 1.00 93.88 363 PRO A CA 1
ATOM 2990 C C . PRO A 1 363 ? 11.412 -8.358 -17.193 1.00 93.88 363 PRO A C 1
ATOM 2992 O O . PRO A 1 363 ? 10.430 -7.613 -17.213 1.00 93.88 363 PRO A O 1
ATOM 2995 N N . TYR A 1 364 ? 11.985 -8.820 -18.302 1.00 92.88 364 TYR A N 1
ATOM 2996 C CA . TYR A 1 364 ? 11.435 -8.680 -19.644 1.00 92.88 364 TYR A CA 1
ATOM 2997 C C . TYR A 1 364 ? 11.079 -10.051 -20.201 1.00 92.88 364 TYR A C 1
ATOM 2999 O O . TYR A 1 364 ? 11.893 -10.974 -20.183 1.00 92.88 364 TYR A O 1
ATOM 3007 N N . TYR A 1 365 ? 9.875 -10.141 -20.751 1.00 89.69 365 TYR A N 1
ATOM 3008 C CA . TYR A 1 365 ? 9.381 -11.318 -21.441 1.00 89.69 365 TYR A CA 1
ATOM 3009 C C . TYR A 1 365 ? 9.038 -10.912 -22.868 1.00 89.69 365 TYR A C 1
ATOM 3011 O O . TYR A 1 365 ? 8.127 -10.111 -23.078 1.00 89.69 365 TYR A O 1
ATOM 3019 N N . SER A 1 366 ? 9.755 -11.464 -23.846 1.00 84.00 366 SER A N 1
ATOM 3020 C CA . SER A 1 366 ? 9.518 -11.185 -25.269 1.00 84.00 366 SER A CA 1
ATOM 3021 C C . SER A 1 366 ? 8.111 -11.593 -25.719 1.00 84.00 366 SER A C 1
ATOM 3023 O O . SER A 1 366 ? 7.502 -10.917 -26.538 1.00 84.00 366 SER A O 1
ATOM 3025 N N . THR A 1 367 ? 7.546 -12.643 -25.118 1.00 84.56 367 THR A N 1
ATOM 3026 C CA . THR A 1 367 ? 6.156 -13.087 -25.337 1.00 84.56 367 THR A CA 1
ATOM 3027 C C . THR A 1 367 ? 5.106 -12.176 -24.699 1.00 84.56 367 THR A C 1
ATOM 3029 O O . THR A 1 367 ? 3.908 -12.365 -24.908 1.00 84.56 367 THR A O 1
ATOM 3032 N N . GLY A 1 368 ? 5.549 -11.206 -23.905 1.00 85.50 368 GLY A N 1
ATOM 3033 C CA . GLY A 1 368 ? 4.712 -10.226 -23.249 1.00 85.50 368 GLY A CA 1
ATOM 3034 C C . GLY A 1 368 ? 3.946 -9.334 -24.216 1.00 85.50 368 GLY A C 1
ATOM 3035 O O . GLY A 1 368 ? 4.461 -8.969 -25.268 1.00 85.50 368 GLY A O 1
ATOM 3036 N N . ILE A 1 369 ? 2.730 -8.940 -23.834 1.00 88.25 369 ILE A N 1
ATOM 3037 C CA . ILE A 1 369 ? 1.876 -8.084 -24.666 1.00 88.25 369 ILE A CA 1
ATOM 3038 C C . ILE A 1 369 ? 2.262 -6.611 -24.496 1.00 88.25 369 ILE A C 1
ATOM 3040 O O . ILE A 1 369 ? 2.479 -5.909 -25.479 1.00 88.25 369 ILE A O 1
ATOM 3044 N N . PHE A 1 370 ? 2.288 -6.128 -23.253 1.00 90.44 370 PHE A N 1
ATOM 3045 C CA . PHE A 1 370 ? 2.666 -4.760 -22.906 1.00 90.44 370 PHE A CA 1
ATOM 3046 C C . PHE A 1 370 ? 2.892 -4.622 -21.395 1.00 90.44 370 PHE A C 1
ATOM 3048 O O . PHE A 1 370 ? 2.545 -5.502 -20.602 1.00 90.44 370 PHE A O 1
ATOM 3055 N N . LEU A 1 371 ? 3.424 -3.472 -20.993 1.00 94.38 371 LEU A N 1
ATOM 3056 C CA . LEU A 1 371 ? 3.593 -3.070 -19.600 1.00 94.38 371 LEU A CA 1
ATOM 3057 C C . LEU A 1 371 ? 2.804 -1.786 -19.347 1.00 94.38 371 LEU A C 1
ATOM 3059 O O . LEU A 1 371 ? 2.902 -0.839 -20.125 1.00 94.38 371 LEU A O 1
ATOM 3063 N N . VAL A 1 372 ? 2.067 -1.725 -18.245 1.00 95.19 372 VAL A N 1
ATOM 3064 C CA . VAL A 1 372 ? 1.501 -0.474 -17.720 1.00 95.19 372 VAL A CA 1
ATOM 3065 C C . VAL A 1 372 ? 1.985 -0.256 -16.299 1.00 95.19 372 VAL A C 1
ATOM 3067 O O . VAL A 1 372 ? 2.380 -1.196 -15.611 1.00 95.19 372 VAL A O 1
ATOM 3070 N N . GLY A 1 373 ? 1.989 0.992 -15.858 1.00 96.25 373 GLY A N 1
ATOM 3071 C CA . GLY A 1 373 ? 2.405 1.310 -14.506 1.00 96.25 373 GLY A CA 1
ATOM 3072 C C . GLY A 1 373 ? 1.983 2.695 -14.062 1.00 96.25 373 GLY A C 1
ATOM 3073 O O . GLY A 1 373 ? 1.501 3.521 -14.839 1.00 96.25 373 GLY A O 1
ATOM 3074 N N . GLY A 1 374 ? 2.166 2.930 -12.772 1.00 96.62 374 GLY A N 1
ATOM 3075 C CA . GLY A 1 374 ? 1.832 4.179 -12.112 1.00 96.62 374 GLY A CA 1
ATOM 3076 C C . GLY A 1 374 ? 2.781 4.448 -10.960 1.00 96.62 374 GLY A C 1
ATOM 3077 O O . GLY A 1 374 ? 3.377 3.527 -10.397 1.00 96.62 374 GLY A O 1
ATOM 3078 N N . GLY A 1 375 ? 2.928 5.716 -10.603 1.00 96.19 375 GLY A N 1
ATOM 3079 C CA . GLY A 1 375 ? 3.770 6.127 -9.495 1.00 96.19 375 GLY A CA 1
ATOM 3080 C C . GLY A 1 375 ? 3.310 7.421 -8.842 1.00 96.19 375 GLY A C 1
ATOM 3081 O O . GLY A 1 375 ? 2.573 8.218 -9.423 1.00 96.19 375 GLY A O 1
ATOM 3082 N N . ILE A 1 376 ? 3.740 7.617 -7.599 1.00 95.12 376 ILE A N 1
ATOM 3083 C CA . ILE A 1 376 ? 3.508 8.837 -6.822 1.00 95.12 376 ILE A CA 1
ATOM 3084 C C . ILE A 1 376 ? 4.856 9.309 -6.279 1.00 95.12 376 ILE A C 1
ATOM 3086 O O . ILE A 1 376 ? 5.562 8.556 -5.603 1.00 95.12 376 ILE A O 1
ATOM 3090 N N . THR A 1 377 ? 5.222 10.558 -6.564 1.00 94.56 377 THR A N 1
ATOM 3091 C CA . THR A 1 377 ? 6.457 11.158 -6.041 1.00 94.56 377 THR A CA 1
ATOM 3092 C C . THR A 1 377 ? 6.338 11.526 -4.560 1.00 94.56 377 THR A C 1
ATOM 3094 O O . THR A 1 377 ? 5.240 11.590 -3.995 1.00 94.56 377 THR A O 1
ATOM 3097 N N . LYS A 1 378 ? 7.473 11.837 -3.920 1.00 90.44 378 LYS A N 1
ATOM 3098 C CA . LYS A 1 378 ? 7.515 12.375 -2.548 1.00 90.44 378 LYS A CA 1
ATOM 3099 C C . LYS A 1 378 ? 6.635 13.614 -2.382 1.00 90.44 378 LYS A C 1
ATOM 3101 O O . LYS A 1 378 ? 5.954 13.762 -1.374 1.00 90.44 378 LYS A O 1
ATOM 3106 N N . GLU A 1 379 ? 6.607 14.465 -3.405 1.00 90.50 379 GLU A N 1
ATOM 3107 C CA . GLU A 1 379 ? 5.808 15.696 -3.469 1.00 90.50 379 GLU A CA 1
ATOM 3108 C C . GLU A 1 379 ? 4.329 15.449 -3.809 1.00 90.50 379 GLU A C 1
ATOM 3110 O O . GLU A 1 379 ? 3.596 16.386 -4.118 1.00 90.50 379 GLU A O 1
ATOM 3115 N N . ARG A 1 380 ? 3.869 14.190 -3.777 1.00 90.00 380 ARG A N 1
ATOM 3116 C CA . ARG A 1 380 ? 2.486 13.794 -4.090 1.00 90.00 380 ARG A CA 1
ATOM 3117 C C . ARG A 1 380 ? 2.056 14.132 -5.522 1.00 90.00 380 ARG A C 1
ATOM 3119 O O . ARG A 1 380 ? 0.869 14.331 -5.779 1.00 90.00 380 ARG A O 1
ATOM 3126 N N . LYS A 1 381 ? 2.996 14.157 -6.471 1.00 92.62 381 LYS A N 1
ATOM 3127 C CA . LYS A 1 381 ? 2.682 14.274 -7.902 1.00 92.62 381 LYS A CA 1
ATOM 3128 C C . LYS A 1 381 ? 2.483 12.864 -8.479 1.00 92.62 381 LYS A C 1
ATOM 3130 O O . LYS A 1 381 ? 3.405 12.052 -8.377 1.00 92.62 381 LYS A O 1
ATOM 3135 N N . PRO A 1 382 ? 1.296 12.534 -9.019 1.00 95.00 382 PRO A N 1
ATOM 3136 C CA . PRO A 1 382 ? 1.071 11.257 -9.680 1.00 95.00 382 PRO A CA 1
ATOM 3137 C C . PRO A 1 382 ? 1.649 11.267 -11.098 1.00 95.00 382 PRO A C 1
ATOM 3139 O O . PRO A 1 382 ? 1.707 12.311 -11.751 1.00 95.00 382 PRO A O 1
ATOM 3142 N N . PHE A 1 383 ? 2.025 10.089 -11.579 1.00 95.12 383 PHE A N 1
ATOM 3143 C CA . PHE A 1 383 ? 2.336 9.832 -12.979 1.00 95.12 383 PHE A CA 1
ATOM 3144 C C . PHE A 1 383 ? 1.894 8.416 -13.356 1.00 95.12 383 PHE A C 1
ATOM 3146 O O . PHE A 1 383 ? 1.843 7.524 -12.508 1.00 95.12 383 PHE A O 1
ATOM 3153 N N . GLU A 1 384 ? 1.581 8.199 -14.626 1.00 95.19 384 GLU A N 1
ATOM 3154 C CA . GLU A 1 384 ? 1.302 6.871 -15.182 1.00 95.19 384 GLU A CA 1
ATOM 3155 C C . GLU A 1 384 ? 2.046 6.677 -16.491 1.00 95.19 384 GLU A C 1
ATOM 3157 O O . GLU A 1 384 ? 2.442 7.645 -17.137 1.00 95.19 384 GLU A O 1
ATOM 3162 N N . PHE A 1 385 ? 2.270 5.428 -16.869 1.00 94.94 385 PHE A N 1
ATOM 3163 C CA . PHE A 1 385 ? 3.005 5.109 -18.078 1.00 94.94 385 PHE A CA 1
ATOM 3164 C C . PHE A 1 385 ? 2.564 3.783 -18.684 1.00 94.94 385 PHE A C 1
ATOM 3166 O O . PHE A 1 385 ? 1.957 2.930 -18.032 1.00 94.94 385 PHE A O 1
ATOM 3173 N N . SER A 1 386 ? 2.919 3.607 -19.950 1.00 94.19 386 SER A N 1
ATOM 3174 C CA . SER A 1 386 ? 2.795 2.351 -20.673 1.00 94.19 386 SER A CA 1
ATOM 3175 C C . SER A 1 386 ? 4.003 2.146 -21.573 1.00 94.19 386 SER A C 1
ATOM 3177 O O . SER A 1 386 ? 4.444 3.082 -22.239 1.00 94.19 386 SER A O 1
ATOM 3179 N N . LEU A 1 387 ? 4.502 0.918 -21.629 1.00 93.06 387 LEU A N 1
ATOM 3180 C CA . LEU A 1 387 ? 5.533 0.493 -22.564 1.00 93.06 387 LEU A CA 1
ATOM 3181 C C . LEU A 1 387 ? 4.912 -0.501 -23.547 1.00 93.06 387 LEU A C 1
ATOM 3183 O O . LEU A 1 387 ? 4.373 -1.530 -23.132 1.00 93.06 387 LEU A O 1
ATOM 3187 N N . LEU A 1 388 ? 4.994 -0.183 -24.835 1.00 90.56 388 LEU A N 1
ATOM 3188 C CA . LEU A 1 388 ? 4.497 -1.008 -25.932 1.00 90.56 388 LEU A CA 1
ATOM 3189 C C . LEU A 1 388 ? 5.667 -1.444 -26.801 1.00 90.56 388 LEU A C 1
ATOM 3191 O O . LEU A 1 388 ? 6.525 -0.629 -27.132 1.00 90.56 388 LEU A O 1
ATOM 3195 N N . TRP A 1 389 ? 5.690 -2.705 -27.207 1.00 86.38 389 TRP A N 1
ATOM 3196 C CA . TRP A 1 389 ? 6.670 -3.230 -28.150 1.00 86.38 389 TRP A CA 1
ATOM 3197 C C . TRP A 1 389 ? 5.959 -4.132 -29.151 1.00 86.38 389 TRP A C 1
ATOM 3199 O O . TRP A 1 389 ? 4.998 -4.818 -28.811 1.00 86.38 389 TRP A O 1
ATOM 3209 N N . PHE A 1 390 ? 6.418 -4.107 -30.397 1.00 70.75 390 PHE A N 1
ATOM 3210 C CA . PHE A 1 390 ? 5.934 -5.005 -31.435 1.00 70.75 390 PHE A CA 1
ATOM 3211 C C . PHE A 1 390 ? 7.122 -5.730 -32.051 1.00 70.75 390 PHE A C 1
ATOM 3213 O O . PHE A 1 390 ? 7.941 -5.113 -32.731 1.00 70.75 390 PHE A O 1
ATOM 3220 N N . ASP A 1 391 ? 7.184 -7.040 -31.839 1.00 54.47 391 ASP A N 1
ATOM 3221 C CA . ASP A 1 391 ? 8.000 -7.936 -32.650 1.00 54.47 391 ASP A CA 1
ATOM 3222 C C . ASP A 1 391 ? 7.165 -8.343 -33.872 1.00 54.47 391 ASP A C 1
ATOM 3224 O O . ASP A 1 391 ? 6.516 -9.386 -33.882 1.00 54.47 391 ASP A O 1
ATOM 3228 N N . TYR A 1 392 ? 7.107 -7.460 -34.873 1.00 43.75 392 TYR A N 1
ATOM 3229 C CA . TYR A 1 392 ? 6.794 -7.867 -36.247 1.00 43.75 392 TYR A CA 1
ATOM 3230 C C . TYR A 1 392 ? 8.088 -8.100 -37.016 1.00 43.75 392 TYR A C 1
ATOM 3232 O O . TYR A 1 392 ? 9.037 -7.280 -36.839 1.00 43.75 392 TYR A O 1
#

InterPro domains:
  IPR011002 Flagellar motor switch protein FliG, alpha-helical [SSF48029] (148-247)

pLDDT: mean 86.46, std 8.69, range [43.75, 97.38]

Radius of gyration: 25.09 Å; chains: 1; bounding box: 70×33×75 Å

Sequence (392 aa):
MIYRQGNNYHFFLSTADSVARFQSTIQPFYPIPLKKIPELPSVTTDPILIPQFLYSLQYNRQSFPPIPVVTPTYLGSKKPLKEVETKQIQGFGSSISEIGGIKNSPSCLFRTKRDKFQSAKYLSLRDIINPELSETLVSEKIGTLYFDAKSKTYLFRLVSILFSGTPKEEETIVANLFRHEPEFAKFLNKQMFTIEMVPLIHGPFLQEILRHHEERYIKFILPKLSKPVLEVVRSSISKNKMKHILNGPSQKPPEGEDLIKVIETETFKRFARNIYYEKGSIFTYKEKGEEEFKEVIPFTNAEKINFFVLGSSLSFYGKTETKLFFKTKDWIECLRFDFFLSRKEIETSEFHRLPPELIIEIPYYSTGIFLVGGGITKERKPFEFSLLWFDY

Secondary structure (DSSP, 8-state):
-EEEE-SSEEEEEPPTT--EEEEEEE--SS---GGGSPPPPSEE-S-EEEETTTEEEEETTEEE-------PPPTTSSSPPPHHHHPPPTT---EEEEES-S--S-EEEEEEEEEEEEEEEEE-HHHHS-TTS-HHHHHHHHHHSS--HHHHHHHHHHHHHHHSS-HHHHHHHHHHHHHH-HHHHHIIIIISSSGGGGGG--TTHHHHHHHHS-HHHHHHHGGGS-HHHHHHHHHTS-HHHHHHHHHSPP-PPPTT--HHHHHHHHHHHHHEEEEEEEEEEEEEEESS--GGGEEEE--B--TTEEEEEESSSEEEEEE-SSEEEEEESS-EEEEEEEEEEETTEEEEEEEEEEPTT-EEEEE--TT--EEEEEEEETT--EEEEEEEE---